Protein AF-A0A399RQX9-F1 (afdb_monomer)

pLDDT: mean 77.3, std 18.26, range [31.33, 98.38]

InterPro domains:
  IPR007657 Glycosyltransferase 61 [PTHR20961] (484-578)
  IPR049625 Glycosyltransferase 61, catalytic domain [PF04577] (401-577)

Secondary structure (DSSP, 8-state):
-HHHHHHHGGG--TT-HHHHHHHHHHHHHHHHHHHHTTTT--EEEEE---GGGT-STT--SSPTTPEEEEEES-HHHHHHHHHHHHHTT--SEEEEEEEE-SSSS-BEEEEETT-SS-EEEE-HHHHHT--TTEEEPPPBEEE-HHHHHHHH--SEEEE--SSSHHHHHHT--TTTTTT-PEEEEE--SS---HHHHHHHHHHHHHTTEEEE-TTSPBP-TTTTTTT---SEEEEEE-TTT-HHHHHHHHHHHHHHHHHHHHHHT-SS-EEE---------EEEE-HHHHHHHH-S-EEEEE-SS--EETTTTEE-SSPPEEEEEEEEEEEEE-SSS-EEEETTTEEETTSS--S--TT-----EEEGGGSSEEE------EEEE--PPTTEEEEE--SSHHHIIIIIGGGGGGHHHHHHHH---SS-EEEEETTS-GGGTHHHHHH-SS--EEEEEPSSSEEEEEEEEEEPP--TTEE-HHHHHHHHHHHT--S----EEEEE--TT-S-SSS--S-BTTHHHHHHHHGGGTEEEE--TT--HHHHHHHHHTEEEEEEESSGGGGGGGGSPTT-EEEEEE-SS--THHHHHHHHTT-EEEEEE-EEE--HHHHHTTB-TTSPBPHHHHHH-EEE--HHHHHHHHH-

Solvent-accessible surface area (backbone atoms only — not comparable to full-atom values): 34919 Å² total; per-residue (Å²): 98,73,76,51,46,66,67,45,58,88,77,64,62,100,83,41,72,68,55,56,54,47,54,53,51,50,55,48,33,52,32,40,36,45,51,73,48,38,93,73,52,53,26,34,36,38,35,46,85,62,54,83,69,47,58,51,87,82,47,62,54,67,50,90,86,35,34,38,41,36,41,23,60,45,71,70,55,40,55,49,51,53,52,32,38,53,70,44,71,54,84,44,68,46,81,43,70,31,31,59,22,64,58,87,60,53,36,24,51,32,32,40,71,93,50,92,78,60,56,41,72,36,47,69,69,55,57,76,64,57,54,96,59,47,50,68,50,71,75,19,52,46,37,41,43,26,59,49,28,61,73,62,58,34,44,32,38,39,42,51,44,48,55,33,52,44,45,16,53,63,42,51,50,69,73,38,46,70,79,63,39,39,35,42,40,37,51,50,78,94,43,66,54,73,65,45,49,47,50,28,50,53,51,42,39,75,70,32,29,41,43,22,40,64,78,54,49,73,64,51,77,73,82,38,55,80,74,48,78,50,48,44,37,33,39,36,43,21,55,91,71,32,51,77,60,20,55,58,50,51,42,45,42,34,50,24,32,53,52,43,53,48,64,75,63,58,88,59,60,64,45,77,44,76,69,47,70,54,61,47,73,31,43,68,36,47,60,66,56,49,20,65,72,69,67,64,38,74,35,73,48,69,43,98,42,51,20,33,29,64,88,80,70,39,72,43,95,58,49,48,72,46,35,32,27,34,40,68,49,34,39,34,36,46,54,97,24,43,35,41,27,37,86,64,34,36,30,30,60,60,34,43,65,86,72,87,60,89,80,70,76,61,61,62,52,72,41,74,91,69,76,52,41,44,44,49,60,52,76,44,39,38,33,34,52,37,80,59,57,81,64,25,31,56,61,44,63,50,69,50,64,33,51,26,62,62,28,38,57,56,42,64,71,42,47,69,45,43,28,70,68,76,46,78,64,71,60,41,35,35,36,26,35,55,73,42,57,75,67,61,50,51,49,48,69,63,69,46,96,58,62,70,46,78,45,67,41,66,51,83,42,33,36,38,43,44,36,30,28,43,55,47,46,45,50,84,57,43,45,43,36,56,54,26,54,48,49,19,61,64,70,68,51,52,70,63,67,58,74,37,30,36,32,50,53,59,87,78,56,93,54,91,81,59,64,68,36,36,58,76,52,44,68,62,51,50,64,68,36,40,88,78,57,39,40,82,38,77,65,84,92,58,51,50,65,58,52,41,59,54,26,38,24,28,35,34,43,36,31,51,64,54,51,74,61,50,50,54,39,40,30,19,60,58,23,36,35,38,37,37,30,37,78,66,65,67,64,64,64,46,52,50,38,40,49,46,44,29,47,58,49,75,46,78,19,47,68,46,84,54,66,80,65,44,57,82,46,37,48,100,85,70,51,60,41,68,69,60,59,57,23,30,19,21,40,72,55,63,67,63,54,57,57,64,72,78,110

Radius of gyration: 29.63 Å; Cα contacts (8 Å, |Δi|>4): 1263; chains: 1; bounding box: 83×55×83 Å

Foldseek 3Di:
DLVVCLVCVVPDDCPDPVNVVVVVLVLLLLLLLQVLCQVPFAEEEEEDLPCVSQADQQDPSHHPNHAYEYEYQAPVSLVVNVVSCVSNVVPHYDYDHEAAALDQAWWKWKDFPPDPADIEIDGPVCVVVDDPRIDIGDTHGYDALLVVLLVGVGQEYEYQDAYHVLRNLVSDDLNSCVSFHKYKYFDPPDRDDLVSVQNSQVSLVVSQWFKAALQLDGDDPPVCVSSPCRSIIMIGGHCVGPVVRRQVSSQSSNLSSQVSVDVVVDDFDWAFDRQDWLWQWAAEDAPVVLQVVQVQWKFKDFQPFFWQFPVVRDTDPGGDMWMKHWHQKWKWQQAPFGWIHHPSYYTHCQGGDDDPDPPCPFPFDFDVVVPGITTGGGSFTEMETPPDPAAAEAQEDDQFLLCLLQKRLLLVVCQVVSCVTPNRDQEHEYEYAPSHDPLSCLSVVQQDPHHYHYDHDYNGHIYMDGNYMYIGIRDLSTQALVSLVSLCVSNVQELDAQPAAEEEAPPVVPDPQAQAQHAPVVVVLQVLCVVVRYDYDYDPPDGPVVLLVNQSRAQEYEYEDGSSLSSVSSYRAAREYEYEAEPLDDCSSVVNNVSNRYHYYYAYFYFDDDCVVQVVQADPVRDGDSVSVRRTYTYGDSVSVVVVVVD

Nearest PDB structures (foldseek):
  6xfi-assembly1_A-2  TM=4.927E-01  e=2.065E-10  Homo sapiens
  7e9l-assembly1_B  TM=5.146E-01  e=1.631E-09  Bos taurus
  7e9k-assembly1_B  TM=4.979E-01  e=9.730E-10  Bos taurus
  7e9k-assembly2_D  TM=5.046E-01  e=2.174E-09  Bos taurus
  6xi2-assembly1_A  TM=5.096E-01  e=7.686E-09  Homo sapiens

Structure (mmCIF, N/CA/C/O backbone):
data_AF-A0A399RQX9-F1
#
_entry.id   AF-A0A399RQX9-F1
#
loop_
_atom_site.group_PDB
_atom_site.id
_atom_site.type_symbol
_atom_site.label_atom_id
_atom_site.label_alt_id
_atom_site.label_comp_id
_atom_site.label_asym_id
_atom_site.label_entity_id
_atom_site.label_seq_id
_atom_site.pdbx_PDB_ins_code
_atom_site.Cartn_x
_atom_site.Cartn_y
_atom_site.Cartn_z
_atom_site.occupancy
_atom_site.B_iso_or_equiv
_atom_site.auth_seq_id
_atom_site.auth_comp_id
_atom_site.auth_asym_id
_atom_site.auth_atom_id
_atom_site.pdbx_PDB_model_num
ATOM 1 N N . MET A 1 1 ? 11.220 -11.549 -1.846 1.00 32.00 1 MET A N 1
ATOM 2 C CA . MET A 1 1 ? 11.704 -11.683 -3.240 1.00 32.00 1 MET A CA 1
ATOM 3 C C . MET A 1 1 ? 12.666 -10.591 -3.677 1.00 32.00 1 MET A C 1
ATOM 5 O O . MET A 1 1 ? 13.807 -10.895 -3.490 1.00 32.00 1 MET A O 1
ATOM 9 N N . LEU A 1 2 ? 12.357 -9.373 -4.157 1.00 33.09 2 LEU A N 1
ATOM 10 C CA . LEU A 1 2 ? 13.422 -8.415 -4.583 1.00 33.09 2 LEU A CA 1
ATOM 11 C C . LEU A 1 2 ? 14.421 -8.052 -3.459 1.00 33.09 2 LEU A C 1
ATOM 13 O O . LEU A 1 2 ? 15.616 -8.206 -3.633 1.00 33.09 2 LEU A O 1
ATOM 17 N N . SER A 1 3 ? 13.959 -7.733 -2.247 1.00 33.28 3 SER A N 1
ATOM 18 C CA . SER A 1 3 ? 14.837 -7.530 -1.071 1.00 33.28 3 SER A CA 1
ATOM 19 C C . SER A 1 3 ? 15.546 -8.801 -0.568 1.00 33.28 3 SER A C 1
ATOM 21 O O . SER A 1 3 ? 16.576 -8.739 0.095 1.00 33.28 3 SER A O 1
ATOM 23 N N . GLU A 1 4 ? 14.983 -9.965 -0.877 1.00 34.16 4 GLU A N 1
ATOM 24 C CA . GLU A 1 4 ? 15.513 -11.295 -0.548 1.00 34.16 4 GLU A CA 1
ATOM 25 C C . GLU A 1 4 ? 16.529 -11.745 -1.618 1.00 34.16 4 GLU A C 1
ATOM 27 O O . GLU A 1 4 ? 17.542 -12.345 -1.309 1.00 34.16 4 GLU A O 1
ATOM 32 N N . PHE A 1 5 ? 16.305 -11.333 -2.863 1.00 41.03 5 PHE A N 1
ATOM 33 C CA . PHE A 1 5 ? 17.097 -11.468 -4.079 1.00 41.03 5 PHE A CA 1
ATOM 34 C C . PHE A 1 5 ? 18.345 -10.590 -3.991 1.00 41.03 5 PHE A C 1
ATOM 36 O O . PHE A 1 5 ? 19.443 -11.099 -4.181 1.00 41.03 5 PHE A O 1
ATOM 43 N N . TYR A 1 6 ? 18.206 -9.334 -3.551 1.00 40.34 6 TYR A N 1
ATOM 44 C CA . TYR A 1 6 ? 19.330 -8.448 -3.227 1.00 40.34 6 TYR A CA 1
ATOM 45 C C . TYR A 1 6 ? 20.158 -8.948 -2.030 1.00 40.34 6 TYR A C 1
ATOM 47 O O . TYR A 1 6 ? 21.357 -8.701 -1.974 1.00 40.34 6 TYR A O 1
ATOM 55 N N . ARG A 1 7 ? 19.560 -9.704 -1.093 1.00 38.00 7 ARG A N 1
ATOM 56 C CA . ARG A 1 7 ? 20.301 -10.358 0.005 1.00 38.00 7 ARG A CA 1
ATOM 57 C C . ARG A 1 7 ? 21.036 -11.629 -0.411 1.00 38.00 7 ARG A C 1
ATOM 59 O O . ARG A 1 7 ? 22.065 -11.934 0.181 1.00 38.00 7 ARG A O 1
ATOM 66 N N . LEU A 1 8 ? 20.486 -12.393 -1.354 1.00 33.25 8 LEU A N 1
ATOM 67 C CA . LEU A 1 8 ? 20.996 -13.716 -1.726 1.00 33.25 8 LEU A CA 1
ATOM 68 C C . LEU A 1 8 ? 21.969 -13.675 -2.919 1.00 33.25 8 LEU A C 1
ATOM 70 O O . LEU A 1 8 ? 22.808 -14.560 -3.033 1.00 33.25 8 LEU A O 1
ATOM 74 N N . ALA A 1 9 ? 21.913 -12.644 -3.770 1.00 36.97 9 ALA A N 1
ATOM 75 C CA . ALA A 1 9 ? 22.775 -12.474 -4.948 1.00 36.97 9 ALA A CA 1
ATOM 76 C C . ALA A 1 9 ? 24.301 -12.612 -4.702 1.00 36.97 9 ALA A C 1
ATOM 78 O O . ALA A 1 9 ? 24.961 -13.213 -5.549 1.00 36.97 9 ALA A O 1
ATOM 79 N N . PRO A 1 10 ? 24.886 -12.171 -3.565 1.00 39.12 10 PRO A N 1
ATOM 80 C CA . PRO A 1 10 ? 26.311 -12.391 -3.285 1.00 39.12 10 PRO A CA 1
ATOM 81 C C . PRO A 1 10 ? 26.690 -13.861 -3.040 1.00 39.12 10 PRO A C 1
ATOM 83 O O . PRO A 1 10 ? 27.871 -14.199 -3.063 1.00 39.12 10 PRO A O 1
ATOM 86 N N . ALA A 1 11 ? 25.712 -14.728 -2.756 1.00 37.34 11 ALA A N 1
ATOM 87 C CA . ALA A 1 11 ? 25.932 -16.111 -2.336 1.00 37.34 11 ALA A CA 1
ATOM 88 C C . ALA A 1 11 ? 25.857 -17.137 -3.482 1.00 37.34 11 ALA A C 1
ATOM 90 O O . ALA A 1 11 ? 26.097 -18.322 -3.244 1.00 37.34 11 ALA A O 1
ATOM 91 N N . PHE A 1 12 ? 25.529 -16.721 -4.710 1.00 39.50 12 PHE A N 1
ATOM 92 C CA . PHE A 1 12 ? 25.257 -17.650 -5.808 1.00 39.50 12 PHE A CA 1
ATOM 93 C C . PHE A 1 12 ? 26.412 -17.754 -6.808 1.00 39.50 12 PHE A C 1
ATOM 95 O O . PHE A 1 12 ? 26.839 -16.763 -7.393 1.00 39.50 12 PHE A O 1
ATOM 102 N N . ASN A 1 13 ? 26.856 -18.986 -7.063 1.00 40.06 13 ASN A N 1
ATOM 103 C CA . ASN A 1 13 ? 27.864 -19.315 -8.073 1.00 40.06 13 ASN A CA 1
ATOM 104 C C . ASN A 1 13 ? 27.209 -19.426 -9.476 1.00 40.06 13 ASN A C 1
ATOM 106 O O . ASN A 1 13 ? 26.068 -19.890 -9.551 1.00 40.06 13 ASN A O 1
ATOM 110 N N . PRO A 1 14 ? 27.909 -19.138 -10.594 1.00 40.94 14 PRO A N 1
ATOM 111 C CA . PRO A 1 14 ? 27.369 -19.165 -11.972 1.00 40.94 14 PRO A CA 1
ATOM 112 C C . PRO A 1 14 ? 26.790 -20.509 -12.473 1.00 40.94 14 PRO A C 1
ATOM 114 O O . PRO A 1 14 ? 26.344 -20.614 -13.615 1.00 40.94 14 PRO A O 1
ATOM 117 N N . GLY A 1 15 ? 26.808 -21.561 -11.648 1.00 40.88 15 GLY A N 1
ATOM 118 C CA . GLY A 1 15 ? 26.253 -22.882 -11.956 1.00 40.88 15 GLY A CA 1
ATOM 119 C C . GLY A 1 15 ? 24.797 -23.102 -11.525 1.00 40.88 15 GLY A C 1
ATOM 120 O O . GLY A 1 15 ? 24.232 -24.135 -11.884 1.00 40.88 15 GLY A O 1
ATOM 121 N N . ASP A 1 16 ? 24.197 -22.174 -10.773 1.00 53.66 16 ASP A N 1
ATOM 122 C CA . ASP A 1 16 ? 22.888 -22.369 -10.137 1.00 53.66 16 ASP A CA 1
ATOM 123 C C . ASP A 1 16 ? 21.703 -22.228 -11.116 1.00 53.66 16 ASP A C 1
ATOM 125 O O . ASP A 1 16 ? 21.663 -21.329 -11.960 1.00 53.66 16 ASP A O 1
ATOM 129 N N . ASP A 1 17 ? 20.682 -23.081 -10.994 1.00 47.31 17 ASP A N 1
ATOM 130 C CA . ASP A 1 17 ? 19.481 -23.033 -11.853 1.00 47.31 17 ASP A CA 1
ATOM 131 C C . ASP A 1 17 ? 18.689 -21.721 -11.680 1.00 47.31 17 ASP A C 1
ATOM 133 O O . ASP A 1 17 ? 17.991 -21.276 -12.596 1.00 47.31 17 ASP A O 1
ATOM 137 N N . VAL A 1 18 ? 18.824 -21.070 -10.520 1.00 44.69 18 VAL A N 1
ATOM 138 C CA . VAL A 1 18 ? 18.264 -19.740 -10.239 1.00 44.69 18 VAL A CA 1
ATOM 139 C C . VAL A 1 18 ? 18.917 -18.672 -11.121 1.00 44.69 18 VAL A C 1
ATOM 141 O O . VAL A 1 18 ? 18.205 -17.834 -11.672 1.00 44.69 18 VAL A O 1
ATOM 144 N N . TRP A 1 19 ? 20.237 -18.747 -11.332 1.00 50.41 19 TRP A N 1
ATOM 145 C CA . TRP A 1 19 ? 20.971 -17.840 -12.219 1.00 50.41 19 TRP A CA 1
ATOM 146 C C . TRP A 1 19 ? 20.522 -17.974 -13.673 1.00 50.41 19 TRP A C 1
ATOM 148 O O . TRP A 1 19 ? 20.281 -16.964 -14.327 1.00 50.41 19 TRP A O 1
ATOM 158 N N . ARG A 1 20 ? 20.333 -19.203 -14.176 1.00 52.09 20 ARG A N 1
ATOM 159 C CA . ARG A 1 20 ? 19.856 -19.410 -15.558 1.00 52.09 20 ARG A CA 1
ATOM 160 C C . ARG A 1 20 ? 18.443 -18.873 -15.775 1.00 52.09 20 ARG A C 1
ATOM 162 O O . ARG A 1 20 ? 18.171 -18.272 -16.808 1.00 52.09 20 ARG A O 1
ATOM 169 N N . ARG A 1 21 ? 17.541 -19.064 -14.805 1.00 51.34 21 ARG A N 1
ATOM 170 C CA . ARG A 1 21 ? 16.178 -18.503 -14.870 1.00 51.34 21 ARG A CA 1
ATOM 171 C C . ARG A 1 21 ? 16.193 -16.979 -14.817 1.00 51.34 21 ARG A C 1
ATOM 173 O O . ARG A 1 21 ? 15.395 -16.346 -15.503 1.00 51.34 21 ARG A O 1
ATOM 180 N N . LEU A 1 22 ? 17.090 -16.405 -14.021 1.00 51.62 22 LEU A N 1
ATOM 181 C CA . LEU A 1 22 ? 17.263 -14.964 -13.905 1.00 51.62 22 LEU A CA 1
ATOM 182 C C . LEU A 1 22 ? 17.760 -14.354 -15.222 1.00 51.62 22 LEU A C 1
ATOM 184 O O . LEU A 1 22 ? 17.094 -13.475 -15.761 1.00 51.62 22 LEU A O 1
ATOM 188 N N . ASP A 1 23 ? 18.860 -14.879 -15.763 1.00 53.78 23 ASP A N 1
ATOM 189 C CA . ASP A 1 23 ? 19.445 -14.467 -17.046 1.00 53.78 23 ASP A CA 1
ATOM 190 C C . ASP A 1 23 ? 18.408 -14.552 -18.183 1.00 53.78 23 ASP A C 1
ATOM 192 O O . ASP A 1 23 ? 18.163 -13.580 -18.897 1.00 53.78 23 ASP A O 1
ATOM 196 N N . ALA A 1 24 ? 17.675 -15.669 -18.274 1.00 56.94 24 ALA A N 1
ATOM 197 C CA . ALA A 1 24 ? 16.605 -15.841 -19.259 1.00 56.94 24 ALA A CA 1
ATOM 198 C C . ALA A 1 24 ? 15.484 -14.794 -19.124 1.00 56.94 24 ALA A C 1
ATOM 200 O O . ALA A 1 24 ? 15.009 -14.257 -20.127 1.00 56.94 24 ALA A O 1
ATOM 201 N N . SER A 1 25 ? 15.076 -14.479 -17.893 1.00 53.72 25 SER A N 1
ATOM 202 C CA . SER A 1 25 ? 13.999 -13.519 -17.647 1.00 53.72 25 SER A CA 1
ATOM 203 C C . SER A 1 25 ? 14.454 -12.082 -17.948 1.00 53.72 25 SER A C 1
ATOM 205 O O . SER A 1 25 ? 13.680 -11.285 -18.470 1.00 53.72 25 SER A O 1
ATOM 207 N N . ILE A 1 26 ? 15.710 -11.732 -17.662 1.00 56.28 26 ILE A N 1
ATOM 208 C CA . ILE A 1 26 ? 16.264 -10.405 -17.971 1.00 56.28 26 ILE A CA 1
ATOM 209 C C . ILE A 1 26 ? 16.411 -10.209 -19.478 1.00 56.28 26 ILE A C 1
ATOM 211 O O . ILE A 1 26 ? 16.049 -9.158 -20.005 1.00 56.28 26 ILE A O 1
ATOM 215 N N . ASN A 1 27 ? 16.883 -11.233 -20.188 1.00 61.75 27 ASN A N 1
ATOM 216 C CA . ASN A 1 27 ? 16.935 -11.206 -21.646 1.00 61.75 27 ASN A CA 1
ATOM 217 C C . ASN A 1 27 ? 15.531 -11.061 -22.252 1.00 61.75 27 ASN A C 1
ATOM 219 O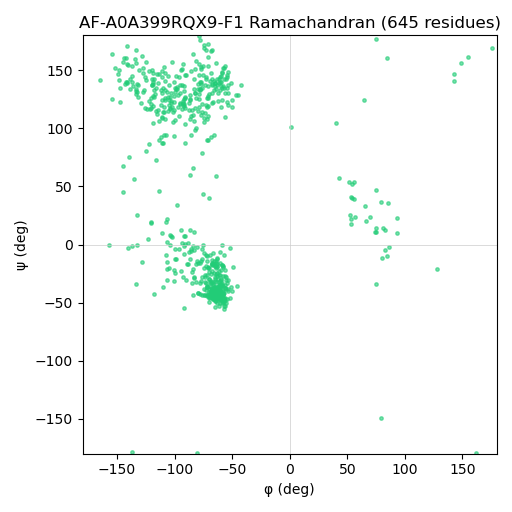 O . ASN A 1 27 ? 15.362 -10.344 -23.236 1.00 61.75 27 ASN A O 1
ATOM 223 N N . GLN A 1 28 ? 14.507 -11.652 -21.627 1.00 61.19 28 GLN A N 1
ATOM 224 C CA . GLN A 1 28 ? 13.113 -11.422 -22.006 1.00 61.19 28 GLN A CA 1
ATOM 225 C C . GLN A 1 28 ? 12.666 -9.972 -21.762 1.00 61.19 28 GLN A C 1
ATOM 227 O O . GLN A 1 28 ? 12.105 -9.361 -22.667 1.00 61.19 28 GLN A O 1
ATOM 232 N N . TRP A 1 29 ? 12.975 -9.384 -20.602 1.00 61.72 29 TRP A N 1
ATOM 233 C CA . TRP A 1 29 ? 12.668 -7.975 -20.320 1.00 61.72 29 TRP A CA 1
ATOM 234 C C . TRP A 1 29 ? 13.319 -7.024 -21.333 1.00 61.72 29 TRP A C 1
ATOM 236 O O . TRP A 1 29 ? 12.653 -6.138 -21.860 1.00 61.72 29 TRP A O 1
ATOM 246 N N . ARG A 1 30 ? 14.596 -7.244 -21.675 1.00 65.75 30 ARG A N 1
ATOM 247 C CA . ARG A 1 30 ? 15.317 -6.466 -22.700 1.00 65.75 30 ARG A CA 1
ATOM 248 C C . ARG A 1 30 ? 14.611 -6.528 -24.051 1.00 65.75 30 ARG A C 1
ATOM 250 O O . ARG A 1 30 ? 14.377 -5.488 -24.662 1.00 65.75 30 ARG A O 1
ATOM 257 N N . ARG A 1 31 ? 14.234 -7.735 -24.488 1.00 66.12 31 ARG A N 1
ATOM 258 C CA . ARG A 1 31 ? 13.450 -7.934 -25.716 1.00 66.12 31 ARG A CA 1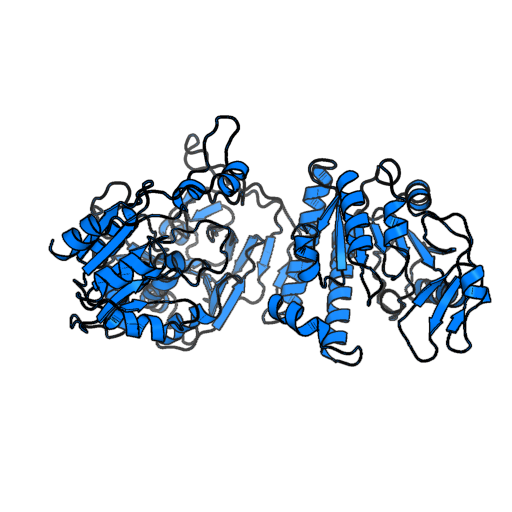
ATOM 259 C C . ARG A 1 31 ? 12.131 -7.182 -25.662 1.00 66.12 31 ARG A C 1
ATOM 261 O O . ARG A 1 31 ? 11.766 -6.550 -26.642 1.00 66.12 31 ARG A O 1
ATOM 268 N N . ASP A 1 32 ? 11.440 -7.214 -24.530 1.00 61.81 32 ASP A N 1
ATOM 269 C CA . ASP A 1 32 ? 10.155 -6.540 -24.379 1.00 61.81 32 ASP A CA 1
ATOM 270 C C . ASP A 1 32 ? 10.279 -5.013 -24.402 1.00 61.81 32 ASP A C 1
ATOM 272 O O . ASP A 1 32 ? 9.444 -4.362 -25.028 1.00 61.81 32 ASP A O 1
ATOM 276 N N . VAL A 1 33 ? 11.331 -4.441 -23.802 1.00 63.53 33 VAL A N 1
ATOM 277 C CA . VAL A 1 33 ? 11.647 -3.005 -23.915 1.00 63.53 33 VAL A CA 1
ATOM 278 C C . VAL A 1 33 ? 11.915 -2.636 -25.377 1.00 63.53 33 VAL A C 1
ATOM 280 O O . VAL A 1 33 ? 11.264 -1.742 -25.915 1.00 63.53 33 VAL A O 1
ATOM 283 N N . LEU A 1 34 ? 12.824 -3.353 -26.046 1.00 68.56 34 LEU A N 1
ATOM 284 C CA . LEU A 1 34 ? 13.203 -3.087 -27.440 1.00 68.56 34 LEU A CA 1
ATOM 285 C C . LEU A 1 34 ? 12.030 -3.284 -28.414 1.00 68.56 34 LEU A C 1
ATOM 287 O O . LEU A 1 34 ? 11.841 -2.486 -29.329 1.00 68.56 34 LEU A O 1
ATOM 291 N N . ALA A 1 35 ? 11.198 -4.304 -28.195 1.00 63.75 35 ALA A N 1
ATOM 292 C CA . ALA A 1 35 ? 10.003 -4.562 -28.991 1.00 63.75 35 ALA A CA 1
ATOM 293 C C . ALA A 1 35 ? 8.906 -3.516 -28.749 1.00 63.75 35 ALA A C 1
ATOM 295 O O . ALA A 1 35 ? 8.229 -3.108 -29.693 1.00 63.75 35 ALA A O 1
ATOM 296 N N . ALA A 1 36 ? 8.729 -3.049 -27.509 1.00 58.44 36 ALA A N 1
ATOM 297 C CA . ALA A 1 36 ? 7.771 -1.993 -27.194 1.00 58.44 36 ALA A CA 1
ATOM 298 C C . ALA A 1 36 ? 8.176 -0.649 -27.830 1.00 58.44 36 ALA A C 1
ATOM 300 O O . ALA A 1 36 ? 7.310 0.085 -28.308 1.00 58.44 36 ALA A O 1
ATOM 301 N N . LEU A 1 37 ? 9.480 -0.377 -27.935 1.00 62.66 37 LEU A N 1
ATOM 302 C CA . LEU A 1 37 ? 10.047 0.749 -28.692 1.00 62.66 37 LEU A CA 1
ATOM 303 C C . LEU A 1 37 ? 9.952 0.565 -30.228 1.00 62.66 37 LEU A C 1
ATOM 305 O O . LEU A 1 37 ? 10.193 1.508 -30.986 1.00 62.66 37 LEU A O 1
ATOM 309 N N . GLY A 1 38 ? 9.578 -0.637 -30.687 1.00 56.97 38 GLY A N 1
ATOM 310 C CA . GLY A 1 38 ? 9.793 -1.207 -32.023 1.00 56.97 38 GLY A CA 1
ATOM 311 C C . GLY A 1 38 ? 9.514 -0.355 -33.272 1.00 56.97 38 GLY A C 1
ATOM 312 O O . GLY A 1 38 ? 10.266 -0.496 -34.228 1.00 56.97 38 GLY A O 1
ATOM 313 N N . PRO A 1 39 ? 8.508 0.539 -33.349 1.00 53.66 39 PRO A N 1
ATOM 314 C CA . PRO A 1 39 ? 8.306 1.357 -34.553 1.00 53.66 39 PRO A CA 1
ATOM 315 C C . PRO A 1 39 ? 9.244 2.574 -34.659 1.00 53.66 39 PRO A C 1
ATOM 317 O O . PRO A 1 39 ? 9.306 3.199 -35.719 1.00 53.66 39 PRO A O 1
ATOM 320 N N . GLY A 1 40 ? 9.894 2.964 -33.556 1.00 64.25 40 GLY A N 1
ATOM 321 C CA . GLY A 1 40 ? 10.710 4.179 -33.458 1.00 64.25 40 GLY A CA 1
ATOM 322 C C . GLY A 1 40 ? 12.213 3.946 -33.602 1.00 64.25 40 GLY A C 1
ATOM 323 O O . GLY A 1 40 ? 12.914 4.859 -34.028 1.00 64.25 40 GLY A O 1
ATOM 324 N N . ILE A 1 41 ? 12.694 2.736 -33.298 1.00 75.00 41 ILE A N 1
ATOM 325 C CA . ILE A 1 41 ? 14.115 2.389 -33.394 1.00 75.00 41 ILE A CA 1
ATOM 326 C C . ILE A 1 41 ? 14.478 2.179 -34.863 1.00 75.00 41 ILE A C 1
ATOM 328 O O . ILE A 1 41 ? 13.926 1.314 -35.539 1.00 75.00 41 ILE A O 1
ATOM 332 N N . ARG A 1 42 ? 15.431 2.962 -35.355 1.00 83.94 42 ARG A N 1
ATOM 333 C CA . ARG A 1 42 ? 16.021 2.835 -36.691 1.00 83.94 42 ARG A CA 1
ATOM 334 C C . ARG A 1 42 ? 17.451 2.338 -36.612 1.00 83.94 42 ARG A C 1
ATOM 336 O O . ARG A 1 42 ? 17.845 1.536 -37.454 1.00 83.94 42 ARG A O 1
ATOM 343 N N . THR A 1 43 ? 18.188 2.771 -35.595 1.00 87.94 43 THR A N 1
ATOM 344 C CA . THR A 1 43 ? 19.593 2.419 -35.404 1.00 87.94 43 THR A CA 1
ATOM 345 C C . THR A 1 43 ? 19.842 2.006 -33.961 1.00 87.94 43 THR A C 1
ATOM 347 O O . THR A 1 43 ? 19.460 2.707 -33.027 1.00 87.94 43 THR A O 1
ATOM 350 N N . ALA A 1 44 ? 20.524 0.884 -33.770 1.00 87.38 44 ALA A N 1
ATOM 351 C CA . ALA A 1 44 ? 20.972 0.405 -32.475 1.00 87.38 44 ALA A CA 1
ATOM 352 C C . ALA A 1 44 ? 22.496 0.286 -32.455 1.00 87.38 44 ALA A C 1
ATOM 354 O O . ALA A 1 44 ? 23.096 -0.223 -33.403 1.00 87.38 44 ALA A O 1
ATOM 355 N N . LEU A 1 45 ? 23.116 0.723 -31.362 1.00 89.44 45 LEU A N 1
ATOM 356 C CA . LEU A 1 45 ? 24.521 0.469 -31.068 1.00 89.44 45 LEU A CA 1
ATOM 357 C C . LEU A 1 45 ? 24.609 -0.575 -29.960 1.00 89.44 45 LEU A C 1
ATOM 359 O O . LEU A 1 45 ? 23.946 -0.453 -28.933 1.00 89.44 45 LEU A O 1
ATOM 363 N N . HIS A 1 46 ? 25.434 -1.593 -30.157 1.00 85.88 46 HIS A N 1
ATOM 364 C CA . HIS A 1 46 ? 25.630 -2.663 -29.191 1.00 85.88 46 HIS A CA 1
ATOM 365 C C . HIS A 1 46 ? 27.117 -2.916 -28.960 1.00 85.88 46 HIS A C 1
ATOM 367 O O . HIS A 1 46 ? 27.883 -2.988 -29.917 1.00 85.88 46 HIS A O 1
ATOM 373 N N . GLN A 1 47 ? 27.517 -3.109 -27.706 1.00 82.12 47 GLN A N 1
ATOM 374 C CA . GLN A 1 47 ? 28.876 -3.494 -27.337 1.00 82.12 47 GLN A CA 1
ATOM 375 C C . GLN A 1 47 ? 28.853 -4.660 -26.345 1.00 82.12 47 GLN A C 1
ATOM 377 O O . GLN A 1 47 ? 28.207 -4.568 -25.303 1.00 82.12 47 GLN A O 1
ATOM 382 N N . GLY A 1 48 ? 29.577 -5.738 -26.663 1.00 71.00 48 GLY A N 1
ATOM 383 C CA . GLY A 1 48 ? 29.892 -6.820 -25.726 1.00 71.00 48 GLY A CA 1
ATOM 384 C C . GLY A 1 48 ? 29.896 -8.226 -26.334 1.00 71.00 48 GLY A C 1
ATOM 385 O O . GLY A 1 48 ? 29.071 -8.549 -27.187 1.00 71.00 48 GLY A O 1
ATOM 386 N N . ALA A 1 49 ? 30.771 -9.091 -25.813 1.00 52.19 49 ALA A N 1
ATOM 387 C CA . ALA A 1 49 ? 31.022 -10.438 -26.333 1.00 52.19 49 ALA A CA 1
ATOM 388 C C . ALA A 1 49 ? 30.100 -11.542 -25.805 1.00 52.19 49 ALA A C 1
ATOM 390 O O . ALA A 1 49 ? 30.381 -12.740 -25.950 1.00 52.19 49 ALA A O 1
ATOM 391 N N . SER A 1 50 ? 29.012 -11.162 -25.143 1.00 49.94 50 SER A N 1
ATOM 392 C CA . SER A 1 50 ? 27.954 -12.089 -24.777 1.00 49.94 50 SER A CA 1
ATOM 393 C C . SER A 1 50 ? 27.253 -12.553 -26.055 1.00 49.94 50 SER A C 1
ATOM 395 O O . SER A 1 50 ? 26.279 -11.976 -26.525 1.00 49.94 50 SER A O 1
ATOM 397 N N . THR A 1 51 ? 27.719 -13.671 -26.602 1.00 42.69 51 THR A N 1
ATOM 398 C CA . THR A 1 51 ? 26.957 -14.457 -27.574 1.00 42.69 51 THR A CA 1
ATOM 399 C C . THR A 1 51 ? 25.606 -14.906 -26.990 1.00 42.69 51 THR A C 1
ATOM 401 O O . THR A 1 51 ? 24.663 -15.169 -27.720 1.00 42.69 51 THR A O 1
ATOM 404 N N . ARG A 1 52 ? 25.412 -14.910 -25.667 1.00 46.44 52 ARG A N 1
ATOM 405 C CA . ARG A 1 52 ? 24.124 -15.297 -25.065 1.00 46.44 52 ARG A CA 1
ATOM 406 C C . ARG A 1 52 ? 22.953 -14.380 -25.427 1.00 46.44 52 ARG A C 1
ATOM 408 O O . ARG A 1 52 ? 21.824 -14.853 -25.445 1.00 46.44 52 ARG A O 1
ATOM 415 N N . THR A 1 53 ? 23.203 -13.111 -25.742 1.00 47.97 53 THR A N 1
ATOM 416 C CA . THR A 1 53 ? 22.147 -12.150 -26.099 1.00 47.97 53 THR A CA 1
ATOM 417 C C . THR A 1 53 ? 21.781 -12.158 -27.585 1.00 47.97 53 THR A C 1
ATOM 419 O O . THR A 1 53 ? 20.739 -11.615 -27.931 1.00 47.97 53 THR A O 1
ATOM 422 N N . HIS A 1 54 ? 22.572 -12.807 -28.453 1.00 48.97 54 HIS A N 1
ATOM 423 C CA . HIS A 1 54 ? 22.392 -12.749 -29.917 1.00 48.97 54 HIS A CA 1
ATOM 424 C C . HIS A 1 54 ? 22.440 -14.114 -30.632 1.00 48.97 54 HIS A C 1
ATOM 426 O O . HIS A 1 54 ? 22.358 -14.153 -31.856 1.00 48.97 54 HIS A O 1
ATOM 432 N N . VAL A 1 55 ? 22.639 -15.230 -29.914 1.00 46.44 55 VAL A N 1
ATOM 433 C CA . VAL A 1 55 ? 23.152 -16.484 -30.519 1.00 46.44 55 VAL A CA 1
ATOM 434 C C . VAL A 1 55 ? 22.365 -17.744 -30.132 1.00 46.44 55 VAL A C 1
ATOM 436 O O . VAL A 1 55 ? 22.871 -18.860 -30.209 1.00 46.44 55 VAL A O 1
ATOM 439 N N . GLU A 1 56 ? 21.090 -17.614 -29.771 1.00 46.78 56 GLU A N 1
ATOM 440 C CA . GLU A 1 56 ? 20.172 -18.746 -29.941 1.00 46.78 56 GLU A CA 1
ATOM 441 C C . GLU A 1 56 ? 19.481 -18.610 -31.305 1.00 46.78 56 GLU A C 1
ATOM 443 O O . GLU A 1 56 ? 18.843 -17.583 -31.548 1.00 46.78 56 GLU A O 1
ATOM 448 N N . PRO A 1 57 ? 19.605 -19.600 -32.214 1.00 43.00 57 PRO A N 1
ATOM 449 C CA . PRO A 1 57 ? 18.906 -19.575 -33.494 1.00 43.00 57 PRO A CA 1
ATOM 450 C C . PRO A 1 57 ? 17.407 -19.287 -33.305 1.00 43.00 57 PRO A C 1
ATOM 452 O O . PRO A 1 57 ? 16.724 -19.991 -32.557 1.00 43.00 57 PRO A O 1
ATOM 455 N N . GLY A 1 58 ? 16.904 -18.242 -33.967 1.00 50.53 58 GLY A N 1
ATOM 456 C CA . GLY A 1 58 ? 15.500 -17.820 -33.925 1.00 50.53 58 GLY A CA 1
ATOM 457 C C . GLY A 1 58 ? 15.150 -16.747 -32.882 1.00 50.53 58 GLY A C 1
ATOM 458 O O . GLY A 1 58 ? 13.964 -16.500 -32.676 1.00 50.53 58 GLY A O 1
ATOM 459 N N . HIS A 1 59 ? 16.133 -16.116 -32.225 1.00 53.34 59 HIS A N 1
ATOM 460 C CA . HIS A 1 59 ? 15.907 -15.148 -31.139 1.00 53.34 59 HIS A CA 1
ATOM 461 C C . HIS A 1 59 ? 16.771 -13.873 -31.265 1.00 53.34 59 HIS A C 1
ATOM 463 O O . HIS A 1 59 ? 17.492 -13.512 -30.334 1.00 53.34 59 HIS A O 1
ATOM 469 N N . SER A 1 60 ? 16.684 -13.150 -32.390 1.00 60.72 60 SER A N 1
ATOM 470 C CA . SER A 1 60 ? 17.196 -11.768 -32.458 1.00 60.72 60 SER A CA 1
ATOM 471 C C . SER A 1 60 ? 16.463 -10.881 -31.440 1.00 60.72 60 SER A C 1
ATOM 473 O O . SER A 1 60 ? 15.235 -10.911 -31.352 1.00 60.72 60 SER A O 1
ATOM 475 N N . ILE A 1 61 ? 17.204 -10.074 -30.672 1.00 62.06 61 ILE A N 1
ATOM 476 C CA . ILE A 1 61 ? 16.612 -9.069 -29.770 1.00 62.06 61 ILE A CA 1
ATOM 477 C C . ILE A 1 61 ? 16.195 -7.788 -30.504 1.00 62.06 61 ILE A C 1
ATOM 479 O O . ILE A 1 61 ? 15.478 -6.963 -29.937 1.00 62.06 61 ILE A O 1
ATOM 483 N N . TRP A 1 62 ? 16.659 -7.608 -31.743 1.00 71.56 62 TRP A N 1
ATOM 484 C CA . TRP A 1 62 ? 16.407 -6.413 -32.537 1.00 71.56 62 TRP A CA 1
ATOM 485 C C . TRP A 1 62 ? 15.150 -6.590 -33.389 1.00 71.56 62 TRP A C 1
ATOM 487 O O . TRP A 1 62 ? 15.040 -7.610 -34.075 1.00 71.56 62 TRP A O 1
ATOM 497 N N . PRO A 1 63 ? 14.228 -5.610 -33.386 1.00 66.19 63 PRO A N 1
ATOM 498 C CA . PRO A 1 63 ? 13.104 -5.587 -34.314 1.00 66.19 63 PRO A CA 1
ATOM 499 C C . PRO A 1 63 ? 13.552 -5.634 -35.783 1.00 66.19 63 PRO A C 1
ATOM 501 O O . PRO A 1 63 ? 14.633 -5.153 -36.136 1.00 66.19 63 PRO A O 1
ATOM 504 N N . ASP A 1 64 ? 12.684 -6.151 -36.653 1.00 71.75 64 ASP A N 1
ATOM 505 C CA . ASP A 1 64 ? 12.931 -6.186 -38.096 1.00 71.75 64 ASP A CA 1
ATOM 506 C C . ASP A 1 64 ? 13.191 -4.780 -38.659 1.00 71.75 64 ASP A C 1
ATOM 508 O O . ASP A 1 64 ? 12.460 -3.827 -38.385 1.00 71.75 64 ASP A O 1
ATOM 512 N N . GLY A 1 65 ? 14.219 -4.656 -39.503 1.00 75.31 65 GLY A N 1
ATOM 513 C CA . GLY A 1 65 ? 14.548 -3.411 -40.205 1.00 75.31 65 GLY A CA 1
ATOM 514 C C . GLY A 1 65 ? 15.446 -2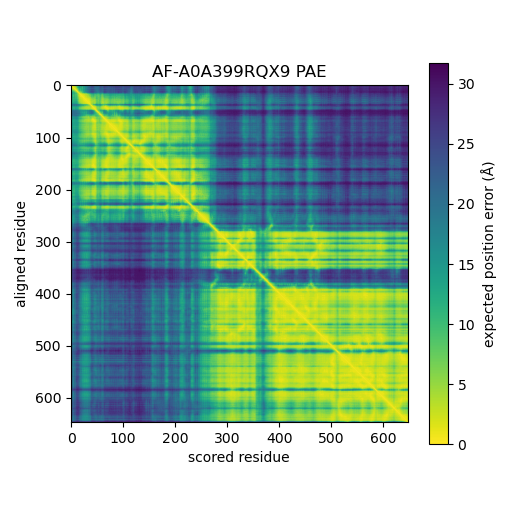.429 -39.442 1.00 75.31 65 GLY A C 1
ATOM 515 O O . GLY A 1 65 ? 15.831 -1.413 -40.023 1.00 75.31 65 GLY A O 1
ATOM 516 N N . VAL A 1 66 ? 15.830 -2.729 -38.197 1.00 80.50 66 VAL A N 1
ATOM 517 C CA . VAL A 1 66 ? 16.799 -1.929 -37.428 1.00 80.50 66 VAL A CA 1
ATOM 518 C C . VAL A 1 66 ? 18.213 -2.087 -37.997 1.00 80.50 66 VAL A C 1
ATOM 520 O O . VAL A 1 66 ? 18.650 -3.195 -38.306 1.00 80.50 66 VAL A O 1
ATOM 523 N N . GLN A 1 67 ? 18.948 -0.978 -38.116 1.00 88.38 67 GLN A N 1
ATOM 524 C CA . GLN A 1 67 ? 20.385 -0.992 -38.373 1.00 88.38 67 GLN A CA 1
ATOM 525 C C . GLN A 1 67 ? 21.147 -1.296 -37.081 1.00 88.38 67 GLN A C 1
ATOM 527 O O . GLN A 1 67 ? 21.093 -0.509 -36.139 1.00 88.38 67 GLN A O 1
ATOM 532 N N . VAL A 1 68 ? 21.899 -2.393 -37.040 1.00 86.94 68 VAL A N 1
ATOM 533 C CA . VAL A 1 68 ? 22.672 -2.791 -35.852 1.00 86.94 68 VAL A CA 1
ATOM 534 C C . VAL A 1 68 ? 24.154 -2.483 -36.055 1.00 86.94 68 VAL A C 1
ATOM 536 O O . VAL A 1 68 ? 24.801 -3.063 -36.923 1.00 86.94 68 VAL A O 1
ATOM 539 N N . ILE A 1 69 ? 24.712 -1.591 -35.240 1.00 90.62 69 ILE A N 1
ATOM 540 C CA . ILE A 1 69 ? 26.149 -1.318 -35.168 1.00 90.62 69 ILE A CA 1
ATOM 541 C C . ILE A 1 69 ? 26.705 -2.040 -33.946 1.00 90.62 69 ILE A C 1
ATOM 543 O O . ILE A 1 69 ? 26.473 -1.631 -32.810 1.00 90.62 69 ILE A O 1
ATOM 547 N N . HIS A 1 70 ? 27.422 -3.132 -34.176 1.00 87.88 70 HIS A N 1
ATOM 548 C CA . HIS A 1 70 ? 28.038 -3.919 -33.123 1.00 87.88 70 HIS A CA 1
ATOM 549 C C . HIS A 1 70 ? 29.527 -3.584 -33.016 1.00 87.88 70 HIS A C 1
ATOM 551 O O . HIS A 1 70 ? 30.273 -3.733 -33.983 1.00 87.88 70 HIS A O 1
ATOM 557 N N . ILE A 1 71 ? 29.960 -3.159 -31.833 1.00 87.38 71 ILE A N 1
ATOM 558 C CA . ILE A 1 71 ? 31.368 -2.962 -31.499 1.00 87.38 71 ILE A CA 1
ATOM 559 C C . ILE A 1 71 ? 31.833 -4.167 -30.693 1.00 87.38 71 ILE A C 1
ATOM 561 O O . ILE A 1 71 ? 31.359 -4.403 -29.581 1.00 87.38 71 ILE A O 1
ATOM 565 N N . GLU A 1 72 ? 32.766 -4.915 -31.265 1.00 82.50 72 GLU A N 1
ATOM 566 C CA . GLU A 1 72 ? 33.413 -6.041 -30.609 1.00 82.50 72 GLU A CA 1
ATOM 567 C C . GLU A 1 72 ? 34.910 -5.779 -30.508 1.00 82.50 72 GLU A C 1
ATOM 569 O O . GLU A 1 72 ? 35.525 -5.138 -31.346 1.00 82.50 72 GLU A O 1
ATOM 574 N N . SER A 1 73 ? 35.506 -6.282 -29.454 1.00 75.50 73 SER A N 1
ATOM 575 C CA . SER A 1 73 ? 36.904 -6.112 -29.115 1.00 75.50 73 SER A CA 1
ATOM 576 C C . SER A 1 73 ? 37.796 -7.286 -29.466 1.00 75.50 73 SER A C 1
ATOM 578 O O . SER A 1 73 ? 39.008 -7.126 -29.587 1.00 75.50 73 SER A O 1
ATOM 580 N N . ASP A 1 74 ? 37.207 -8.467 -29.602 1.00 76.25 74 ASP A N 1
ATOM 581 C CA . ASP A 1 74 ? 37.908 -9.693 -29.931 1.00 76.25 74 ASP A CA 1
ATOM 582 C C . ASP A 1 74 ? 37.585 -10.119 -31.364 1.00 76.25 74 ASP A C 1
ATOM 584 O O . ASP A 1 74 ? 36.430 -10.302 -31.742 1.00 76.25 74 ASP A O 1
ATOM 588 N N . THR A 1 75 ? 38.617 -10.302 -32.184 1.00 77.62 75 THR A N 1
ATOM 589 C CA . THR A 1 75 ? 38.457 -10.639 -33.605 1.00 77.62 75 THR A CA 1
ATOM 590 C C . THR A 1 75 ? 37.692 -11.951 -33.818 1.00 77.62 75 THR A C 1
ATOM 592 O O . THR A 1 75 ? 36.911 -12.064 -34.764 1.00 77.62 75 THR A O 1
ATOM 595 N N . ALA A 1 76 ? 37.882 -12.950 -32.948 1.00 74.81 76 ALA A N 1
ATOM 596 C CA . ALA A 1 76 ? 37.183 -14.227 -33.062 1.00 74.81 76 ALA A CA 1
ATOM 597 C C . ALA A 1 76 ? 35.712 -14.104 -32.631 1.00 74.81 76 ALA A C 1
ATOM 599 O O . ALA A 1 76 ? 34.831 -14.673 -33.279 1.00 74.81 76 ALA A O 1
ATOM 600 N N . ALA A 1 77 ? 35.429 -13.323 -31.586 1.00 75.94 77 ALA A N 1
ATOM 601 C CA . ALA A 1 77 ? 34.072 -12.984 -31.174 1.00 75.94 77 ALA A CA 1
ATOM 602 C C . ALA A 1 77 ? 33.349 -12.157 -32.247 1.00 75.94 77 ALA A C 1
ATOM 604 O O . ALA A 1 77 ? 32.191 -12.440 -32.537 1.00 75.94 77 ALA A O 1
ATOM 605 N N . ALA A 1 78 ? 34.039 -11.220 -32.904 1.00 80.81 78 ALA A N 1
ATOM 606 C CA . ALA A 1 78 ? 33.467 -10.382 -33.955 1.00 80.81 78 ALA A CA 1
ATOM 607 C C . ALA A 1 78 ? 32.994 -11.236 -35.139 1.00 80.81 78 ALA A C 1
ATOM 609 O O . ALA A 1 78 ? 31.862 -11.094 -35.601 1.00 80.81 78 ALA A O 1
ATOM 610 N N . ALA A 1 79 ? 33.829 -12.190 -35.567 1.00 81.75 79 ALA A N 1
ATOM 611 C CA . ALA A 1 79 ? 33.473 -13.150 -36.608 1.00 81.75 79 ALA A CA 1
ATOM 612 C C . ALA A 1 79 ? 32.288 -14.042 -36.198 1.00 81.75 79 ALA A C 1
ATOM 614 O O . ALA A 1 79 ? 31.405 -14.317 -37.011 1.00 81.75 79 ALA A O 1
ATOM 615 N N . ALA A 1 80 ? 32.240 -14.476 -34.933 1.00 78.06 80 ALA A N 1
ATOM 616 C CA . ALA A 1 80 ? 31.116 -15.250 -34.419 1.00 78.06 80 ALA A CA 1
ATOM 617 C C . ALA A 1 80 ? 29.818 -14.425 -34.428 1.00 78.06 80 ALA A C 1
ATOM 619 O O . ALA A 1 80 ? 28.806 -14.891 -34.941 1.00 78.06 80 ALA A O 1
ATOM 620 N N . VAL A 1 81 ? 29.839 -13.195 -33.909 1.00 78.31 81 VAL A N 1
ATOM 621 C CA . VAL A 1 81 ? 28.685 -12.281 -33.897 1.00 78.31 81 VAL A CA 1
ATOM 622 C C . VAL A 1 81 ? 28.167 -12.031 -35.310 1.00 78.31 81 VAL A C 1
ATOM 624 O O . VAL A 1 81 ? 26.964 -12.136 -35.536 1.00 78.31 81 VAL A O 1
ATOM 627 N N . GLU A 1 82 ? 29.054 -11.766 -36.269 1.00 83.75 82 GLU A N 1
ATOM 628 C CA . GLU A 1 82 ? 28.668 -11.580 -37.668 1.00 83.75 82 GLU A CA 1
ATOM 629 C C . GLU A 1 82 ? 27.933 -12.804 -38.233 1.00 83.75 82 GLU A C 1
ATOM 631 O O . GLU A 1 82 ? 26.884 -12.649 -38.861 1.00 83.75 82 GLU A O 1
ATOM 636 N N . GLN A 1 83 ? 28.438 -14.017 -37.989 1.00 80.56 83 GLN A N 1
ATOM 637 C CA . GLN A 1 83 ? 27.763 -15.239 -38.428 1.00 80.56 83 GLN A CA 1
ATOM 638 C C . GLN A 1 83 ? 26.376 -15.380 -37.783 1.00 80.56 83 GLN A C 1
ATOM 640 O O . GLN A 1 83 ? 25.406 -15.686 -38.469 1.00 80.56 83 GLN A O 1
ATOM 645 N N . ASN A 1 84 ? 26.252 -15.084 -36.491 1.00 76.25 84 ASN A N 1
ATOM 646 C CA . ASN A 1 84 ? 24.987 -15.230 -35.771 1.00 76.25 84 ASN A CA 1
ATOM 647 C C . ASN A 1 84 ? 23.926 -14.212 -36.190 1.00 76.25 84 ASN A C 1
ATOM 649 O O . ASN A 1 84 ? 22.746 -14.550 -36.256 1.00 76.25 84 ASN A O 1
ATOM 653 N N . LEU A 1 85 ? 24.329 -12.976 -36.498 1.00 77.44 85 LEU A N 1
ATOM 654 C CA . LEU A 1 85 ? 23.422 -11.970 -37.052 1.00 77.44 85 LEU A CA 1
ATOM 655 C C . LEU A 1 85 ? 22.863 -12.432 -38.406 1.00 77.44 85 LEU A C 1
ATOM 657 O O . LEU A 1 85 ? 21.670 -12.271 -38.659 1.00 77.44 85 LEU A O 1
ATOM 661 N N . ARG A 1 86 ? 23.693 -13.077 -39.241 1.00 80.88 86 ARG A N 1
ATOM 662 C CA . ARG A 1 86 ? 23.254 -13.681 -40.513 1.00 80.88 86 ARG A CA 1
ATOM 663 C C . ARG A 1 86 ? 22.301 -14.855 -40.295 1.00 80.88 86 ARG A C 1
ATOM 665 O O . ARG A 1 86 ? 21.295 -14.935 -40.990 1.00 80.88 86 ARG A O 1
ATOM 672 N N . ASP A 1 87 ? 22.592 -15.725 -39.330 1.00 78.12 87 ASP A N 1
ATOM 673 C CA . ASP A 1 87 ? 21.765 -16.899 -39.016 1.00 78.12 87 ASP A CA 1
ATOM 674 C C . ASP A 1 87 ? 20.389 -16.529 -38.423 1.00 78.12 87 ASP A C 1
ATOM 676 O O . ASP A 1 87 ? 19.478 -17.354 -38.425 1.00 78.12 87 ASP A O 1
ATOM 680 N N . ASN A 1 88 ? 20.224 -15.294 -37.932 1.00 72.19 88 ASN A N 1
ATOM 681 C CA . ASN A 1 88 ? 18.968 -14.749 -37.401 1.00 72.19 88 ASN A CA 1
ATOM 682 C C . ASN A 1 88 ? 18.298 -13.728 -38.344 1.00 72.19 88 ASN A C 1
ATOM 684 O O . ASN A 1 88 ? 17.526 -12.890 -37.882 1.00 72.19 88 ASN A O 1
ATOM 688 N N . ASP A 1 89 ? 18.606 -13.769 -39.644 1.00 74.19 89 ASP A N 1
ATOM 689 C CA . ASP A 1 89 ? 18.001 -12.916 -40.680 1.00 74.19 89 ASP A CA 1
ATOM 690 C C . ASP A 1 89 ? 18.137 -11.394 -40.433 1.00 74.19 89 ASP A C 1
ATOM 692 O O . ASP A 1 89 ? 17.394 -10.583 -40.995 1.00 74.19 89 ASP A O 1
ATOM 696 N N . VAL A 1 90 ? 19.131 -10.960 -39.647 1.00 74.31 90 VAL A N 1
ATOM 697 C CA . VAL A 1 90 ? 19.447 -9.534 -39.504 1.00 74.31 90 VAL A CA 1
ATOM 698 C C . VAL A 1 90 ? 20.160 -9.081 -40.775 1.00 74.31 90 VAL A C 1
ATOM 700 O O . VAL A 1 90 ? 21.322 -9.398 -41.017 1.00 74.31 90 VAL A O 1
ATOM 703 N N . VAL A 1 91 ? 19.454 -8.335 -41.622 1.00 74.31 91 VAL A N 1
ATOM 704 C CA . VAL A 1 91 ? 19.956 -7.933 -42.950 1.00 74.31 91 VAL A CA 1
ATOM 705 C C . VAL A 1 91 ? 20.743 -6.620 -42.956 1.00 74.31 91 VAL A C 1
ATOM 707 O O . VAL A 1 91 ? 21.452 -6.343 -43.922 1.00 74.31 91 VAL A O 1
ATOM 710 N N . ASN A 1 92 ? 20.631 -5.804 -41.904 1.00 85.12 92 ASN A N 1
ATOM 711 C CA . ASN A 1 92 ? 21.245 -4.478 -41.826 1.00 85.12 92 ASN A CA 1
ATOM 712 C C . ASN A 1 92 ? 22.124 -4.354 -40.576 1.00 85.12 92 ASN A C 1
ATOM 714 O O . ASN A 1 92 ? 21.705 -3.800 -39.563 1.00 85.12 92 ASN A O 1
ATOM 718 N N . PHE A 1 93 ? 23.345 -4.882 -40.635 1.00 87.69 93 PHE A N 1
ATOM 719 C CA . PHE A 1 93 ? 24.294 -4.771 -39.531 1.00 87.69 93 PHE A CA 1
ATOM 720 C C . PHE A 1 93 ? 25.698 -4.379 -39.991 1.00 87.69 93 PHE A C 1
ATOM 722 O O . PHE A 1 93 ? 26.086 -4.580 -41.143 1.00 87.69 93 PHE A O 1
ATOM 729 N N . ARG A 1 94 ? 26.476 -3.851 -39.048 1.00 90.56 94 ARG A N 1
ATOM 730 C CA . ARG A 1 94 ? 27.914 -3.626 -39.162 1.00 90.56 94 ARG A CA 1
ATOM 731 C C . ARG A 1 94 ? 28.582 -4.123 -37.888 1.00 90.56 94 ARG A C 1
ATOM 733 O O . ARG A 1 94 ? 28.160 -3.742 -36.803 1.00 90.56 94 ARG A O 1
ATOM 740 N N . VAL A 1 95 ? 29.618 -4.942 -38.028 1.00 88.94 95 VAL A N 1
ATOM 741 C CA . VAL A 1 95 ? 30.473 -5.358 -36.911 1.00 88.94 95 VAL A CA 1
ATOM 742 C C . VAL A 1 95 ? 31.819 -4.658 -37.067 1.00 88.94 95 VAL A C 1
ATOM 744 O O . VAL A 1 95 ? 32.429 -4.731 -38.133 1.00 88.94 95 VAL A O 1
ATOM 747 N N . GLU A 1 96 ? 32.265 -3.947 -36.036 1.00 89.38 96 GLU A N 1
ATOM 748 C CA . GLU A 1 96 ? 33.578 -3.300 -36.001 1.00 89.38 96 GLU A CA 1
ATOM 749 C C . GLU A 1 96 ? 34.426 -3.875 -34.872 1.00 89.38 96 GLU A C 1
ATOM 751 O O . GLU A 1 96 ? 33.959 -3.992 -33.740 1.00 89.38 96 GLU A O 1
ATOM 756 N N . THR A 1 97 ? 35.678 -4.214 -35.188 1.00 88.12 97 THR A N 1
ATOM 757 C CA . THR A 1 97 ? 36.638 -4.744 -34.217 1.00 88.12 97 THR A CA 1
ATOM 758 C C . THR A 1 97 ? 37.445 -3.604 -33.584 1.00 88.12 97 THR A C 1
ATOM 760 O O . THR A 1 97 ? 38.492 -3.220 -34.108 1.00 88.12 97 THR A O 1
ATOM 763 N N . LEU A 1 98 ? 36.933 -3.016 -32.500 1.00 87.31 98 LEU A N 1
ATOM 764 C CA . LEU A 1 98 ? 37.471 -1.828 -31.826 1.00 87.31 98 LEU A CA 1
ATOM 765 C C . LEU A 1 98 ? 37.351 -1.941 -30.296 1.00 87.31 98 LEU A C 1
ATOM 767 O O . LEU A 1 98 ? 36.462 -2.604 -29.768 1.00 87.31 98 LEU A O 1
ATOM 771 N N . ALA A 1 99 ? 38.215 -1.231 -29.570 1.00 83.31 99 ALA A N 1
ATOM 772 C CA . ALA A 1 99 ? 38.095 -1.053 -28.124 1.00 83.31 99 ALA A CA 1
ATOM 773 C C . ALA A 1 99 ? 37.334 0.232 -27.797 1.00 83.31 99 ALA A C 1
ATOM 775 O O . ALA A 1 99 ? 37.818 1.330 -28.071 1.00 83.31 99 ALA A O 1
ATOM 776 N N . LEU A 1 100 ? 36.175 0.108 -27.157 1.00 83.75 100 LEU A N 1
ATOM 777 C CA . LEU A 1 100 ? 35.417 1.258 -26.676 1.00 83.75 100 LEU A CA 1
ATOM 778 C C . LEU A 1 100 ? 36.095 1.840 -25.419 1.00 83.75 100 LEU A C 1
ATOM 780 O O . LEU A 1 100 ? 36.078 1.207 -24.371 1.00 83.75 100 LEU A O 1
ATOM 784 N N . THR A 1 101 ? 36.722 3.017 -25.510 1.00 81.12 101 THR A N 1
ATOM 785 C CA . THR A 1 101 ? 37.484 3.654 -24.409 1.00 81.12 101 THR A CA 1
ATOM 786 C C . THR A 1 101 ? 37.523 5.175 -24.575 1.00 81.12 101 THR A C 1
ATOM 788 O O . THR A 1 101 ? 37.266 5.703 -25.654 1.00 81.12 101 THR A O 1
ATOM 791 N N . SER A 1 102 ? 37.877 5.904 -23.514 1.00 78.44 102 SER A N 1
ATOM 792 C CA . SER A 1 102 ? 38.176 7.341 -23.595 1.00 78.44 102 SER A CA 1
ATOM 793 C C . SER A 1 102 ? 39.607 7.641 -24.079 1.00 78.44 102 SER A C 1
ATOM 795 O O . SER A 1 102 ? 39.898 8.773 -24.479 1.00 78.44 102 SER A O 1
ATOM 797 N N . GLY A 1 103 ? 40.504 6.646 -24.043 1.00 79.00 103 GLY A N 1
ATOM 798 C CA . GLY A 1 103 ? 41.918 6.779 -24.398 1.00 79.00 103 GLY A CA 1
ATOM 799 C C . GLY A 1 103 ? 42.215 6.668 -25.900 1.00 79.00 103 GLY A C 1
ATOM 800 O O . GLY A 1 103 ? 41.414 6.166 -26.675 1.00 79.00 103 GLY A O 1
ATOM 801 N N . ASN A 1 104 ? 43.416 7.098 -26.307 1.00 83.31 104 ASN A N 1
ATOM 802 C CA . ASN A 1 104 ? 43.862 7.079 -27.714 1.00 83.31 104 ASN A CA 1
ATOM 803 C C . ASN A 1 104 ? 44.855 5.945 -28.036 1.00 83.31 104 ASN A C 1
ATOM 805 O O . ASN A 1 104 ? 45.335 5.847 -29.164 1.00 83.31 104 ASN A O 1
ATOM 809 N N . ALA A 1 105 ? 45.215 5.122 -27.050 1.00 85.31 105 ALA A N 1
ATOM 810 C CA . ALA A 1 105 ? 46.149 4.018 -27.238 1.00 85.31 105 ALA A CA 1
ATOM 811 C C . ALA A 1 105 ? 45.405 2.723 -27.612 1.00 85.31 105 ALA A C 1
ATOM 813 O O . ALA A 1 105 ? 44.313 2.493 -27.087 1.00 85.31 105 ALA A O 1
ATOM 814 N N . PRO A 1 106 ? 45.994 1.860 -28.462 1.00 87.00 106 PRO A N 1
ATOM 815 C CA . PRO A 1 106 ? 45.482 0.513 -28.688 1.00 87.00 106 PRO A CA 1
ATOM 816 C C . PRO A 1 106 ? 45.328 -0.261 -27.378 1.00 87.00 106 PRO A C 1
ATOM 818 O O . PRO A 1 106 ? 46.121 -0.087 -26.446 1.00 87.00 106 PRO A O 1
ATOM 821 N N . ARG A 1 107 ? 44.313 -1.121 -27.317 1.00 86.00 107 ARG A N 1
ATOM 822 C CA . ARG A 1 107 ? 44.005 -1.929 -26.133 1.00 86.00 107 ARG A CA 1
ATOM 823 C C . ARG A 1 107 ? 44.086 -3.412 -26.457 1.00 86.00 107 ARG A C 1
ATOM 825 O O . ARG A 1 107 ? 43.806 -3.820 -27.583 1.00 86.00 107 ARG A O 1
ATOM 832 N N . HIS A 1 108 ? 44.440 -4.197 -25.446 1.00 83.94 108 HIS A N 1
ATOM 833 C CA . HIS A 1 108 ? 44.410 -5.651 -25.498 1.00 83.94 108 HIS A CA 1
ATOM 834 C C . HIS A 1 108 ? 43.363 -6.184 -24.526 1.00 83.94 108 HIS A C 1
ATOM 836 O O . HIS A 1 108 ? 43.262 -5.710 -23.389 1.00 83.94 108 HIS A O 1
ATOM 842 N N . LEU A 1 109 ? 42.622 -7.199 -24.954 1.00 79.94 109 LEU A N 1
ATOM 843 C CA . LEU A 1 109 ? 41.731 -7.950 -24.089 1.00 79.94 109 LEU A CA 1
ATOM 844 C C . LEU A 1 109 ? 42.525 -9.074 -23.422 1.00 79.94 109 LEU A C 1
ATOM 846 O O . LEU A 1 109 ? 43.141 -9.899 -24.092 1.00 79.94 109 LEU A O 1
ATOM 850 N N . SER A 1 110 ? 42.511 -9.117 -22.096 1.00 77.75 110 SER A N 1
ATOM 851 C CA . SER A 1 110 ? 43.154 -10.159 -21.300 1.00 77.75 110 SER A CA 1
ATOM 852 C C . SER A 1 110 ? 42.115 -11.050 -20.635 1.00 77.75 110 SER A C 1
ATOM 854 O O . SER A 1 110 ? 41.145 -10.557 -20.054 1.00 77.75 110 SER A O 1
ATOM 856 N N . LYS A 1 111 ? 42.319 -12.368 -20.704 1.00 75.31 111 LYS A N 1
ATOM 857 C CA . LYS A 1 111 ? 41.446 -13.395 -20.127 1.00 75.31 111 LYS A CA 1
ATOM 858 C C . LYS A 1 111 ? 42.264 -14.428 -19.360 1.00 75.31 111 LYS A C 1
ATOM 860 O O . LYS A 1 111 ? 43.208 -14.994 -19.896 1.00 75.31 111 LYS A O 1
ATOM 865 N N . ARG A 1 112 ? 41.866 -14.750 -18.131 1.00 72.75 112 ARG A N 1
ATOM 866 C CA . ARG A 1 112 ? 42.545 -15.772 -17.319 1.00 72.75 112 ARG A CA 1
ATOM 867 C C . ARG A 1 112 ? 42.197 -17.194 -17.780 1.00 72.75 112 ARG A C 1
ATOM 869 O O . ARG A 1 112 ? 41.032 -17.511 -18.022 1.00 72.75 112 ARG A O 1
ATOM 876 N N . ILE A 1 113 ? 43.201 -18.064 -17.906 1.00 71.25 113 ILE A N 1
ATOM 877 C CA . ILE A 1 113 ? 43.023 -19.460 -18.335 1.00 71.25 113 ILE A CA 1
ATOM 878 C C . ILE A 1 113 ? 42.149 -20.206 -17.318 1.00 71.25 113 ILE A C 1
ATOM 880 O O . ILE A 1 113 ? 42.401 -20.172 -16.117 1.00 71.25 113 ILE A O 1
ATOM 884 N N . GLY A 1 114 ? 41.117 -20.901 -17.806 1.00 60.53 114 GLY A N 1
ATOM 885 C CA . GLY A 1 114 ? 40.167 -21.648 -16.972 1.00 60.53 114 GLY A CA 1
ATOM 886 C C . GLY A 1 114 ? 39.019 -20.812 -16.397 1.00 60.53 114 GLY A C 1
ATOM 887 O O . GLY A 1 114 ? 38.048 -21.387 -15.911 1.00 60.53 114 GLY A O 1
ATOM 888 N N . GLU A 1 115 ? 39.068 -19.482 -16.512 1.00 57.72 115 GLU A N 1
ATOM 889 C CA . GLU A 1 115 ? 37.946 -18.605 -16.176 1.00 57.72 115 GLU A CA 1
ATOM 890 C C . GLU A 1 115 ? 37.139 -18.294 -17.444 1.00 57.72 115 GLU A C 1
ATOM 892 O O . GLU A 1 115 ? 37.653 -17.785 -18.441 1.00 57.72 115 GLU A O 1
ATOM 897 N N . LEU A 1 116 ? 35.846 -18.628 -17.441 1.00 47.56 116 LEU A N 1
ATOM 898 C CA . LEU A 1 116 ? 34.977 -18.406 -18.602 1.00 47.56 116 LEU A CA 1
ATOM 899 C C . LEU A 1 116 ? 34.620 -16.924 -18.806 1.00 47.56 116 LEU A C 1
ATOM 901 O O . LEU A 1 116 ? 34.378 -16.530 -19.948 1.00 47.56 116 LEU A O 1
ATOM 905 N N . HIS A 1 117 ? 34.638 -16.116 -17.739 1.00 50.31 117 HIS A N 1
ATOM 906 C CA . HIS A 1 117 ? 33.913 -14.840 -17.704 1.00 50.31 117 HIS A CA 1
ATOM 907 C C . HIS A 1 117 ? 34.732 -13.606 -17.290 1.00 50.31 117 HIS A C 1
ATOM 909 O O . HIS A 1 117 ? 34.312 -12.495 -17.595 1.00 50.31 117 HIS A O 1
ATOM 915 N N . ARG A 1 118 ? 35.927 -13.747 -16.695 1.00 55.38 118 ARG A N 1
ATOM 916 C CA . ARG A 1 118 ? 36.748 -12.576 -16.345 1.00 55.38 118 ARG A CA 1
ATOM 917 C C . ARG A 1 118 ? 37.614 -12.121 -17.509 1.00 55.38 118 ARG A C 1
ATOM 919 O O . ARG A 1 118 ? 38.583 -12.786 -17.884 1.00 55.38 118 ARG A O 1
ATOM 926 N N . ARG A 1 119 ? 37.256 -10.959 -18.047 1.00 66.31 119 ARG A N 1
ATOM 927 C CA . ARG A 1 119 ? 37.999 -10.234 -19.073 1.00 66.31 119 ARG A CA 1
ATOM 928 C C . ARG A 1 119 ? 38.416 -8.882 -18.513 1.00 66.31 119 ARG A C 1
ATOM 930 O O . ARG A 1 119 ? 37.642 -8.249 -17.801 1.00 66.31 119 ARG A O 1
ATOM 937 N N . ARG A 1 120 ? 39.634 -8.448 -18.815 1.00 71.62 120 ARG A N 1
ATOM 938 C CA . ARG A 1 120 ? 40.126 -7.122 -18.442 1.00 71.62 120 ARG A CA 1
ATOM 939 C C . ARG A 1 120 ? 40.870 -6.506 -19.607 1.00 71.62 120 ARG A C 1
ATOM 941 O O . ARG A 1 120 ? 41.658 -7.166 -20.276 1.00 71.62 120 ARG A O 1
ATOM 948 N N . TRP A 1 121 ? 40.648 -5.219 -19.787 1.00 75.31 121 TRP A N 1
ATOM 949 C CA . TRP A 1 121 ? 41.392 -4.420 -20.734 1.00 75.31 121 TRP A CA 1
ATOM 950 C C . TRP A 1 121 ? 42.712 -3.969 -20.143 1.00 75.31 121 TRP A C 1
ATOM 952 O O . TRP A 1 121 ? 42.759 -3.463 -19.021 1.00 75.31 121 TRP A O 1
ATOM 962 N N . ILE A 1 122 ? 43.770 -4.179 -20.913 1.00 76.75 122 ILE A N 1
ATOM 963 C CA . ILE A 1 122 ? 45.128 -3.837 -20.522 1.00 76.75 122 ILE A CA 1
ATOM 964 C C . ILE A 1 122 ? 45.812 -3.050 -21.637 1.00 76.75 122 ILE A C 1
ATOM 966 O O . ILE A 1 122 ? 45.473 -3.175 -22.821 1.00 76.75 122 ILE A O 1
ATOM 970 N N . ASP A 1 123 ? 46.741 -2.182 -21.254 1.00 83.56 123 ASP A N 1
ATOM 971 C CA . ASP A 1 123 ? 47.572 -1.470 -22.220 1.00 83.56 123 ASP A CA 1
ATOM 972 C C . ASP A 1 123 ? 48.699 -2.361 -22.781 1.00 83.56 123 ASP A C 1
ATOM 974 O O . ASP A 1 123 ? 48.871 -3.518 -22.392 1.00 83.56 123 ASP A O 1
ATOM 978 N N . GLY A 1 124 ? 49.475 -1.831 -23.730 1.00 83.31 124 GLY A N 1
ATOM 979 C CA . GLY A 1 124 ? 50.577 -2.576 -24.345 1.00 83.31 124 GLY A CA 1
ATOM 980 C C . GLY A 1 124 ? 51.711 -2.945 -23.376 1.00 83.31 124 GLY A C 1
ATOM 981 O O . GLY A 1 124 ? 52.410 -3.929 -23.610 1.00 83.31 124 GLY A O 1
ATOM 982 N N . ALA A 1 125 ? 51.905 -2.193 -22.288 1.00 83.25 125 ALA A N 1
ATOM 983 C CA . ALA A 1 125 ? 52.941 -2.474 -21.295 1.00 83.25 125 ALA A CA 1
ATOM 984 C C . ALA A 1 125 ? 52.506 -3.597 -20.337 1.00 83.25 125 ALA A C 1
ATOM 986 O O . ALA A 1 125 ? 53.285 -4.507 -20.040 1.00 83.25 125 ALA A O 1
ATOM 987 N N . GLU A 1 126 ? 51.246 -3.577 -19.906 1.00 81.94 126 GLU A N 1
ATOM 988 C CA . GLU A 1 126 ? 50.604 -4.664 -19.167 1.00 81.94 126 GLU A CA 1
ATOM 989 C C . GLU A 1 126 ? 50.518 -5.941 -20.024 1.00 81.94 126 GLU A C 1
ATOM 991 O O . GLU A 1 126 ? 50.828 -7.026 -19.538 1.00 81.94 126 GLU A O 1
ATOM 996 N N . ALA A 1 127 ? 50.190 -5.830 -21.317 1.00 83.38 127 ALA A N 1
ATOM 997 C CA . ALA A 1 127 ? 50.171 -6.966 -22.243 1.00 83.38 127 ALA A CA 1
ATOM 998 C C . ALA A 1 127 ? 51.556 -7.608 -22.403 1.00 83.38 127 ALA A C 1
ATOM 1000 O O . ALA A 1 127 ? 51.685 -8.830 -22.356 1.00 83.38 127 ALA A O 1
ATOM 1001 N N . ALA A 1 128 ? 52.608 -6.793 -22.524 1.00 83.38 128 ALA A N 1
ATOM 1002 C CA . ALA A 1 128 ? 53.986 -7.271 -22.626 1.00 83.38 128 ALA A CA 1
ATOM 1003 C C . ALA A 1 128 ? 54.509 -7.939 -21.338 1.00 83.38 128 ALA A C 1
ATOM 1005 O O . ALA A 1 128 ? 55.520 -8.639 -21.381 1.00 83.38 128 ALA A O 1
ATOM 1006 N N . SER A 1 129 ? 53.842 -7.718 -20.201 1.00 84.50 129 SER A N 1
ATOM 1007 C CA . SER A 1 129 ? 54.192 -8.284 -18.892 1.00 84.50 129 SER A CA 1
ATOM 1008 C C . SER A 1 129 ? 53.187 -9.327 -18.386 1.00 84.50 129 SER A C 1
ATOM 1010 O O . SER A 1 129 ? 53.283 -9.762 -17.236 1.00 84.50 129 SER A O 1
ATOM 1012 N N . ALA A 1 130 ? 52.248 -9.758 -19.235 1.00 82.75 130 ALA A N 1
ATOM 1013 C CA . ALA A 1 130 ? 51.247 -10.757 -18.886 1.00 82.75 130 ALA A CA 1
ATOM 1014 C C . ALA A 1 130 ? 51.893 -12.122 -18.569 1.00 82.75 130 ALA A C 1
ATOM 1016 O O . ALA A 1 130 ? 52.775 -12.594 -19.287 1.00 82.75 130 ALA A O 1
ATOM 1017 N N . GLY A 1 131 ? 51.453 -12.750 -17.474 1.00 79.94 131 GLY A N 1
ATOM 1018 C CA . GLY A 1 131 ? 51.902 -14.084 -17.067 1.00 79.94 131 GLY A CA 1
ATOM 1019 C C . GLY A 1 131 ? 51.304 -15.207 -17.921 1.00 79.94 131 GLY A C 1
ATOM 1020 O O . GLY A 1 131 ? 50.351 -14.999 -18.668 1.00 79.94 131 GLY A O 1
ATOM 1021 N N . GLU A 1 132 ? 51.832 -16.428 -17.772 1.00 80.75 132 GLU A N 1
ATOM 1022 C CA . GLU A 1 132 ? 51.350 -17.626 -18.490 1.00 80.75 132 GLU A CA 1
ATOM 1023 C C . GLU A 1 132 ? 49.900 -18.019 -18.141 1.00 80.75 132 GLU A C 1
ATOM 1025 O O . GLU A 1 132 ? 49.305 -18.851 -18.820 1.00 80.75 132 GLU A O 1
ATOM 1030 N N . ASP A 1 133 ? 49.318 -17.434 -17.091 1.00 82.62 133 ASP A N 1
ATOM 1031 C CA . ASP A 1 133 ? 47.929 -17.628 -16.675 1.00 82.62 133 ASP A CA 1
ATOM 1032 C C . ASP A 1 133 ? 46.926 -16.751 -17.445 1.00 82.62 133 ASP A C 1
ATOM 1034 O O . ASP A 1 133 ? 45.717 -16.903 -17.247 1.00 82.62 133 ASP A O 1
ATOM 1038 N N . LEU A 1 134 ? 47.394 -15.857 -18.325 1.00 80.94 134 LEU A N 1
ATOM 1039 C CA . LEU A 1 134 ? 46.571 -14.946 -19.121 1.00 80.94 134 LEU A CA 1
ATOM 1040 C C . LEU A 1 134 ? 46.698 -15.230 -20.625 1.00 80.94 134 LEU A C 1
ATOM 1042 O O . LEU A 1 134 ? 47.787 -15.354 -21.177 1.00 80.94 134 LEU A O 1
ATOM 1046 N N . VAL A 1 135 ? 45.558 -15.262 -21.306 1.00 80.94 135 VAL A N 1
ATOM 1047 C CA . VAL A 1 135 ? 45.444 -15.187 -22.764 1.00 80.94 135 VAL A CA 1
ATOM 1048 C C . VAL A 1 135 ? 45.190 -13.729 -23.125 1.00 80.94 135 VAL A C 1
ATOM 1050 O O . VAL A 1 135 ? 44.208 -13.149 -22.665 1.00 80.94 135 VAL A O 1
ATOM 1053 N N . VAL A 1 136 ? 46.068 -13.143 -23.936 1.00 83.62 136 VAL A N 1
ATOM 1054 C CA . VAL A 1 136 ? 45.980 -11.745 -24.377 1.00 83.62 136 VAL A CA 1
ATOM 1055 C C . VAL A 1 136 ? 45.659 -11.707 -25.870 1.00 83.62 136 VAL A C 1
ATOM 1057 O O . VAL A 1 136 ? 46.300 -12.409 -26.651 1.00 83.62 136 VAL A O 1
ATOM 1060 N N . SER A 1 137 ? 44.657 -10.917 -26.259 1.00 80.00 137 SER A N 1
ATOM 1061 C CA . SER A 1 137 ? 44.253 -10.733 -27.655 1.00 80.00 137 SER A CA 1
ATOM 1062 C C . SER A 1 137 ? 45.256 -9.888 -28.446 1.00 80.00 137 SER A C 1
ATOM 1064 O O . SER A 1 137 ? 46.090 -9.164 -27.886 1.00 80.00 137 SER A O 1
ATOM 1066 N N . ASP A 1 138 ? 45.095 -9.897 -29.770 1.00 84.69 138 ASP A N 1
ATOM 1067 C CA . ASP A 1 138 ? 45.695 -8.879 -30.630 1.00 84.69 138 ASP A CA 1
ATOM 1068 C C . ASP A 1 138 ? 45.247 -7.470 -30.203 1.00 84.69 138 ASP A C 1
ATOM 1070 O O . ASP A 1 138 ? 44.167 -7.284 -29.630 1.00 84.69 138 ASP A O 1
ATOM 1074 N N . ALA A 1 139 ? 46.099 -6.478 -30.470 1.00 86.69 139 ALA A N 1
ATOM 1075 C CA . ALA A 1 139 ? 45.782 -5.082 -30.201 1.00 86.69 139 ALA A CA 1
ATOM 1076 C C . ALA A 1 139 ? 44.663 -4.604 -31.131 1.00 86.69 139 ALA A C 1
ATOM 1078 O O . ALA A 1 139 ? 44.773 -4.729 -32.353 1.00 86.69 139 ALA A O 1
ATOM 1079 N N . VAL A 1 140 ? 43.642 -3.971 -30.561 1.00 86.62 140 VAL A N 1
ATOM 1080 C CA . VAL A 1 140 ? 42.572 -3.319 -31.322 1.00 86.62 140 VAL A CA 1
ATOM 1081 C C . VAL A 1 140 ? 42.639 -1.803 -31.176 1.00 86.62 140 VAL A C 1
ATOM 1083 O O . VAL A 1 140 ? 43.097 -1.268 -30.160 1.00 86.62 140 VAL A O 1
ATOM 1086 N N . GLY A 1 141 ? 42.212 -1.103 -32.228 1.00 89.31 141 GLY A N 1
ATOM 1087 C CA . GLY A 1 141 ? 42.169 0.356 -32.245 1.00 89.31 141 GLY A CA 1
ATOM 1088 C C . GLY A 1 141 ? 41.143 0.893 -31.240 1.00 89.31 141 GLY A C 1
ATOM 1089 O O . GLY A 1 141 ? 40.073 0.297 -31.104 1.00 89.31 141 GLY A O 1
ATOM 1090 N N . PRO A 1 142 ? 41.440 1.993 -30.530 1.00 88.62 142 PRO A N 1
ATOM 1091 C CA . PRO A 1 142 ? 40.485 2.605 -29.619 1.00 88.62 142 PRO A CA 1
ATOM 1092 C C . PRO A 1 142 ? 39.434 3.416 -30.382 1.00 88.62 142 PRO A C 1
ATOM 1094 O O . PRO A 1 142 ? 39.725 3.993 -31.432 1.00 88.62 142 PRO A O 1
ATOM 1097 N N . VAL A 1 143 ? 38.233 3.514 -29.819 1.00 90.62 143 VAL A N 1
ATOM 1098 C CA . VAL A 1 143 ? 37.169 4.402 -30.290 1.00 90.62 143 VAL A CA 1
ATOM 1099 C C . VAL A 1 143 ? 36.397 4.975 -29.109 1.00 90.62 143 VAL A C 1
ATOM 1101 O O . VAL A 1 143 ? 36.085 4.265 -28.149 1.00 90.62 143 VAL A O 1
ATOM 1104 N N . LYS A 1 144 ? 36.079 6.270 -29.177 1.00 91.50 144 LYS A N 1
ATOM 1105 C CA . LYS A 1 144 ? 35.248 6.931 -28.167 1.00 91.50 144 LYS A CA 1
ATOM 1106 C C . LYS A 1 144 ? 33.779 6.696 -28.459 1.00 91.50 144 LYS A C 1
ATOM 1108 O O . LYS A 1 144 ? 33.350 6.769 -29.610 1.00 91.50 144 LYS A O 1
ATOM 1113 N N . LEU A 1 145 ? 32.986 6.511 -27.407 1.00 91.38 145 LEU A N 1
ATOM 1114 C CA . LEU A 1 145 ? 31.544 6.355 -27.563 1.00 91.38 145 LEU A CA 1
ATOM 1115 C C . LEU A 1 145 ? 30.931 7.599 -28.214 1.00 91.38 145 LEU A C 1
ATOM 1117 O O . LEU A 1 145 ? 30.173 7.452 -29.162 1.00 91.38 145 LEU A O 1
ATOM 1121 N N . ALA A 1 146 ? 31.329 8.809 -27.804 1.00 92.62 146 ALA A N 1
ATOM 1122 C CA . ALA A 1 146 ? 30.837 10.054 -28.406 1.00 92.62 146 ALA A CA 1
ATOM 1123 C C . ALA A 1 146 ? 31.003 10.118 -29.936 1.00 92.62 146 ALA A C 1
ATOM 1125 O O . ALA A 1 146 ? 30.095 10.566 -30.634 1.00 92.62 146 ALA A O 1
ATOM 1126 N N . GLU A 1 147 ? 32.114 9.611 -30.478 1.00 93.19 147 GLU A N 1
ATOM 1127 C CA . GLU A 1 147 ? 32.358 9.591 -31.927 1.00 93.19 147 GLU A CA 1
ATOM 1128 C C . GLU A 1 147 ? 31.369 8.671 -32.653 1.00 93.19 147 GLU A C 1
ATOM 1130 O O . GLU A 1 147 ? 30.836 9.026 -33.710 1.00 93.19 147 GLU A O 1
ATOM 1135 N N . LEU A 1 148 ? 31.068 7.513 -32.060 1.00 93.06 148 LEU A N 1
ATOM 1136 C CA . LEU A 1 148 ? 30.064 6.584 -32.576 1.00 93.06 148 LEU A CA 1
ATOM 1137 C C . LEU A 1 148 ? 28.652 7.169 -32.468 1.00 93.06 148 LEU A C 1
ATOM 1139 O O . LEU A 1 148 ? 27.863 7.032 -33.402 1.00 93.06 148 LEU A O 1
ATOM 1143 N N . MET A 1 149 ? 28.351 7.871 -31.374 1.00 93.75 149 MET A N 1
ATOM 1144 C CA . MET A 1 149 ? 27.060 8.528 -31.167 1.00 93.75 149 MET A CA 1
ATOM 1145 C C . MET A 1 149 ? 26.794 9.618 -32.209 1.00 93.75 149 MET A C 1
ATOM 1147 O O . MET A 1 149 ? 25.690 9.700 -32.741 1.00 93.75 149 MET A O 1
ATOM 1151 N N . VAL A 1 150 ? 27.800 10.424 -32.554 1.00 92.38 150 VAL A N 1
ATOM 1152 C CA . VAL A 1 150 ? 27.682 11.444 -33.609 1.00 92.38 150 VAL A CA 1
ATOM 1153 C C . VAL A 1 150 ? 27.574 10.800 -34.993 1.00 92.38 150 VAL A C 1
ATOM 1155 O O . VAL A 1 150 ? 26.767 11.233 -35.816 1.00 92.38 150 VAL A O 1
ATOM 1158 N N . SER A 1 151 ? 28.360 9.751 -35.249 1.00 92.06 151 SER A N 1
ATOM 1159 C CA . SER A 1 151 ? 28.438 9.111 -36.568 1.00 92.06 151 SER A CA 1
ATOM 1160 C C . SER A 1 151 ? 27.186 8.313 -36.921 1.00 92.06 151 SER A C 1
ATOM 1162 O O . SER A 1 151 ? 26.709 8.379 -38.054 1.00 92.06 151 SER A O 1
ATOM 1164 N N . TYR A 1 152 ? 26.660 7.553 -35.961 1.00 91.75 152 TYR A N 1
ATOM 1165 C CA . TYR A 1 152 ? 25.567 6.610 -36.190 1.00 91.75 152 TYR A CA 1
ATOM 1166 C C . TYR A 1 152 ? 24.220 7.094 -35.661 1.00 91.75 152 TYR A C 1
ATOM 1168 O O . TYR A 1 152 ? 23.194 6.601 -36.124 1.00 91.75 152 TYR A O 1
ATOM 1176 N N . ARG A 1 153 ? 24.220 8.055 -34.727 1.00 92.75 153 ARG A N 1
ATOM 1177 C CA . ARG A 1 153 ? 23.030 8.573 -34.032 1.00 92.75 153 ARG A CA 1
ATOM 1178 C C . ARG A 1 153 ? 22.060 7.457 -33.611 1.00 92.75 153 ARG A C 1
ATOM 1180 O O . ARG A 1 153 ? 20.920 7.451 -34.077 1.00 92.75 153 ARG A O 1
ATOM 1187 N N . PRO A 1 154 ? 22.523 6.469 -32.822 1.00 91.31 154 PRO A N 1
ATOM 1188 C CA . PRO A 1 154 ? 21.695 5.335 -32.441 1.00 91.31 154 PRO A CA 1
ATOM 1189 C C . PRO A 1 154 ? 20.513 5.783 -31.576 1.00 91.31 154 PRO A C 1
ATOM 1191 O O . PRO A 1 154 ? 20.672 6.582 -30.663 1.00 91.31 154 PRO A O 1
ATOM 1194 N N . ASP A 1 155 ? 19.331 5.223 -31.813 1.00 86.06 155 ASP A N 1
ATOM 1195 C CA . ASP A 1 155 ? 18.164 5.442 -30.953 1.00 86.06 155 ASP A CA 1
ATOM 1196 C C . ASP A 1 155 ? 18.311 4.681 -29.624 1.00 86.06 155 ASP A C 1
ATOM 1198 O O . ASP A 1 155 ? 17.781 5.094 -28.592 1.00 86.06 155 ASP A O 1
ATOM 1202 N N . VAL A 1 156 ? 19.050 3.564 -29.643 1.00 85.94 156 VAL A N 1
ATOM 1203 C CA . VAL A 1 156 ? 19.334 2.735 -28.466 1.00 85.94 156 VAL A CA 1
ATOM 1204 C C . VAL A 1 156 ? 20.802 2.322 -28.434 1.00 85.94 156 VAL A C 1
ATOM 1206 O O . VAL A 1 156 ? 21.359 1.890 -29.443 1.00 85.94 156 VAL A O 1
ATOM 1209 N N . VAL A 1 157 ? 21.411 2.405 -27.255 1.00 88.12 157 VAL A N 1
ATOM 1210 C CA . VAL A 1 157 ? 22.784 1.996 -26.963 1.00 88.12 157 VAL A CA 1
ATOM 1211 C C . VAL A 1 157 ? 22.765 0.917 -25.887 1.00 88.12 157 VAL A C 1
ATOM 1213 O O . VAL A 1 157 ? 22.332 1.160 -24.764 1.00 88.12 157 VAL A O 1
ATOM 1216 N N . VAL A 1 158 ? 23.246 -0.278 -26.211 1.00 82.69 158 VAL A N 1
ATOM 1217 C CA . VAL A 1 158 ? 23.321 -1.412 -25.283 1.00 82.69 158 VAL A CA 1
ATOM 1218 C C . VAL A 1 158 ? 24.782 -1.718 -24.982 1.00 82.69 158 VAL A C 1
ATOM 1220 O O . VAL A 1 158 ? 25.550 -2.016 -25.896 1.00 82.69 158 VAL A O 1
ATOM 1223 N N . LEU A 1 159 ? 25.165 -1.635 -23.709 1.00 81.00 159 LEU A N 1
ATOM 1224 C CA . LEU A 1 159 ? 26.537 -1.845 -23.243 1.00 81.00 159 LEU A CA 1
ATOM 1225 C C . LEU A 1 159 ? 26.549 -3.030 -22.271 1.00 81.00 159 LEU A C 1
ATOM 1227 O O . LEU A 1 159 ? 26.085 -2.904 -21.137 1.00 81.00 159 LEU A O 1
ATOM 1231 N N . ASP A 1 160 ? 27.041 -4.179 -22.739 1.00 70.56 160 ASP A N 1
ATOM 1232 C CA . ASP A 1 160 ? 26.934 -5.480 -22.067 1.00 70.56 160 ASP A CA 1
ATOM 1233 C C . ASP A 1 160 ? 28.257 -5.991 -21.459 1.00 70.56 160 ASP A C 1
ATOM 1235 O O . ASP A 1 160 ? 28.248 -6.986 -20.732 1.00 70.56 160 ASP A O 1
ATOM 1239 N N . GLU A 1 161 ? 29.400 -5.351 -21.729 1.00 64.44 161 GLU A N 1
ATOM 1240 C CA . GLU A 1 161 ? 30.714 -5.862 -21.317 1.00 64.44 161 GLU A CA 1
ATOM 1241 C C . GLU A 1 161 ? 31.384 -5.072 -20.188 1.00 64.44 161 GLU A C 1
ATOM 1243 O O . GLU A 1 161 ? 31.388 -3.845 -20.132 1.00 64.44 161 GLU A O 1
ATOM 1248 N N . GLY A 1 162 ? 32.030 -5.805 -19.289 1.00 54.69 162 GLY A N 1
ATOM 1249 C CA . GLY A 1 162 ? 32.783 -5.240 -18.188 1.00 54.69 162 GLY A CA 1
ATOM 1250 C C . GLY A 1 162 ? 34.178 -4.737 -18.569 1.00 54.69 162 GLY A C 1
ATOM 1251 O O . GLY A 1 162 ? 34.944 -5.456 -19.204 1.00 54.69 162 GLY A O 1
ATOM 1252 N N . GLY A 1 163 ? 34.541 -3.530 -18.118 1.00 56.38 163 GLY A N 1
ATOM 1253 C CA . GLY A 1 163 ? 35.943 -3.101 -17.992 1.00 56.38 163 GLY A CA 1
ATOM 1254 C C . GLY A 1 163 ? 36.321 -1.770 -18.647 1.00 56.38 163 GLY A C 1
ATOM 1255 O O . GLY A 1 163 ? 37.305 -1.178 -18.229 1.00 56.38 163 GLY A O 1
ATOM 1256 N N . LEU A 1 164 ? 35.561 -1.271 -19.629 1.00 63.47 164 LEU A N 1
ATOM 1257 C CA . LEU A 1 164 ? 35.782 0.069 -20.214 1.00 63.47 164 LEU A CA 1
ATOM 1258 C C . LEU A 1 164 ? 34.490 0.869 -20.439 1.00 63.47 164 LEU A C 1
ATOM 1260 O O . LEU A 1 164 ? 34.548 2.016 -20.871 1.00 63.47 164 LEU A O 1
ATOM 1264 N N . VAL A 1 165 ? 33.318 0.310 -20.121 1.00 69.62 165 VAL A N 1
ATOM 1265 C CA . VAL A 1 165 ? 32.026 0.993 -20.310 1.00 69.62 165 VAL A CA 1
ATOM 1266 C C . VAL A 1 165 ? 31.929 2.268 -19.470 1.00 69.62 165 VAL A C 1
ATOM 1268 O O . VAL A 1 165 ? 31.453 3.280 -19.972 1.00 69.62 165 VAL A O 1
ATOM 1271 N N . GLY A 1 166 ? 32.445 2.269 -18.237 1.00 73.56 166 GLY A N 1
ATOM 1272 C CA . GLY A 1 166 ? 32.540 3.487 -17.427 1.00 73.56 166 GLY A CA 1
ATOM 1273 C C . GLY A 1 166 ? 33.365 4.579 -18.119 1.00 73.56 166 GLY A C 1
ATOM 1274 O O . GLY A 1 166 ? 32.885 5.697 -18.286 1.00 73.56 166 GLY A O 1
ATOM 1275 N N . GLU A 1 167 ? 34.561 4.244 -18.617 1.00 76.19 167 GLU A N 1
ATOM 1276 C CA . GLU A 1 167 ? 35.384 5.175 -19.406 1.00 76.19 167 GLU A CA 1
ATOM 1277 C C . GLU A 1 167 ? 34.680 5.640 -20.688 1.00 76.19 167 GLU A C 1
ATOM 1279 O O . GLU A 1 167 ? 34.784 6.803 -21.075 1.00 76.19 167 GLU A O 1
ATOM 1284 N N . ALA A 1 168 ? 33.967 4.737 -21.360 1.00 80.31 168 ALA A N 1
ATOM 1285 C CA . ALA A 1 168 ? 33.232 5.035 -22.577 1.00 80.31 168 ALA A CA 1
ATOM 1286 C C . ALA A 1 168 ? 32.095 6.031 -22.319 1.00 80.31 168 ALA A C 1
ATOM 1288 O O . ALA A 1 168 ? 31.954 7.000 -23.064 1.00 80.31 168 ALA A O 1
ATOM 1289 N N . LEU A 1 169 ? 31.328 5.846 -21.242 1.00 86.44 169 LEU A N 1
ATOM 1290 C CA . LEU A 1 169 ? 30.279 6.778 -20.827 1.00 86.44 169 LEU A CA 1
ATOM 1291 C C . LEU A 1 169 ? 30.857 8.148 -20.460 1.00 86.44 169 LEU A C 1
ATOM 1293 O O . LEU A 1 169 ? 30.279 9.166 -20.831 1.00 86.44 169 LEU A O 1
ATOM 1297 N N . LEU A 1 170 ? 32.029 8.192 -19.821 1.00 86.94 170 LEU A N 1
ATOM 1298 C CA . LEU A 1 170 ? 32.737 9.445 -19.530 1.00 86.94 170 LEU A CA 1
ATOM 1299 C C . LEU A 1 170 ? 33.204 10.189 -20.792 1.00 86.94 170 LEU A C 1
ATOM 1301 O O . LEU A 1 170 ? 33.489 11.382 -20.723 1.00 86.94 170 LEU A O 1
ATOM 1305 N N . SER A 1 171 ? 33.276 9.518 -21.948 1.00 89.56 171 SER A N 1
ATOM 1306 C CA . SER A 1 171 ? 33.586 10.181 -23.221 1.00 89.56 171 SER A CA 1
ATOM 1307 C C . SER A 1 171 ? 32.407 10.958 -23.816 1.00 89.56 171 SER A C 1
ATOM 1309 O O . SER A 1 171 ? 32.630 11.735 -24.739 1.00 89.56 171 SER A O 1
ATOM 1311 N N . LEU A 1 172 ? 31.178 10.749 -23.322 1.00 92.25 172 LEU A N 1
ATOM 1312 C CA . LEU A 1 172 ? 29.969 11.396 -23.837 1.00 92.25 172 LEU A CA 1
ATOM 1313 C C . LEU A 1 172 ? 29.951 12.899 -23.546 1.00 92.25 172 LEU A C 1
ATOM 1315 O O . LEU A 1 172 ? 30.403 13.355 -22.496 1.00 92.25 172 LEU A O 1
ATOM 1319 N N . ASP A 1 173 ? 29.347 13.652 -24.458 1.00 92.25 173 ASP A N 1
ATOM 1320 C CA . ASP A 1 173 ? 29.075 15.078 -24.324 1.00 92.25 173 ASP A CA 1
ATOM 1321 C C . ASP A 1 173 ? 27.656 15.419 -24.819 1.00 92.25 173 ASP A C 1
ATOM 1323 O O . ASP A 1 173 ? 26.877 14.548 -25.214 1.00 92.25 173 ASP A O 1
ATOM 1327 N N . ALA A 1 174 ? 27.294 16.703 -24.770 1.00 88.12 174 ALA A N 1
ATOM 1328 C CA . ALA A 1 174 ? 25.963 17.157 -25.161 1.00 88.12 174 ALA A CA 1
ATOM 1329 C C . ALA A 1 174 ? 25.655 16.940 -26.657 1.00 88.12 174 ALA A C 1
ATOM 1331 O O . ALA A 1 174 ? 24.495 16.731 -27.011 1.00 88.12 174 ALA A O 1
ATOM 1332 N N . ASP A 1 175 ? 26.662 16.974 -27.536 1.00 89.94 175 ASP A N 1
ATOM 1333 C CA . ASP A 1 175 ? 26.460 16.790 -28.979 1.00 89.94 175 ASP A CA 1
ATOM 1334 C C . ASP A 1 175 ? 26.189 15.316 -29.304 1.00 89.94 175 ASP A C 1
ATOM 1336 O O . ASP A 1 175 ? 25.213 14.986 -29.993 1.00 89.94 175 ASP A O 1
ATOM 1340 N N . ALA A 1 176 ? 26.967 14.421 -28.688 1.00 91.00 176 ALA A N 1
ATOM 1341 C CA . ALA A 1 176 ? 26.764 12.978 -28.731 1.00 91.00 176 ALA A CA 1
ATOM 1342 C C . ALA A 1 176 ? 25.354 12.568 -28.269 1.00 91.00 176 ALA A C 1
ATOM 1344 O O . ALA A 1 176 ? 24.804 11.594 -28.773 1.00 91.00 176 ALA A O 1
ATOM 1345 N N . LEU A 1 177 ? 24.737 13.320 -27.355 1.00 90.62 177 LEU A N 1
ATOM 1346 C CA . LEU A 1 177 ? 23.412 13.019 -26.800 1.00 90.62 177 LEU A CA 1
ATOM 1347 C C . LEU A 1 177 ? 22.276 13.867 -27.389 1.00 90.62 177 LEU A C 1
ATOM 1349 O O . LEU A 1 177 ? 21.130 13.739 -26.960 1.00 90.62 177 LEU A O 1
ATOM 1353 N N . SER A 1 178 ? 22.554 14.679 -28.413 1.00 86.12 178 SER A N 1
ATOM 1354 C CA . SER A 1 178 ? 21.588 15.600 -29.040 1.00 86.12 178 SER A CA 1
ATOM 1355 C C . SER A 1 178 ? 20.334 14.933 -29.623 1.00 86.12 178 SER A C 1
ATOM 1357 O O . SER A 1 178 ? 19.341 15.607 -29.896 1.00 86.12 178 SER A O 1
ATOM 1359 N N . HIS A 1 179 ? 20.381 13.620 -29.852 1.00 84.62 179 HIS A N 1
ATOM 1360 C CA . HIS A 1 179 ? 19.283 12.808 -30.382 1.00 84.62 179 HIS A CA 1
ATOM 1361 C C . HIS A 1 179 ? 18.576 11.960 -29.314 1.00 84.62 179 HIS A C 1
ATOM 1363 O O . HIS A 1 179 ? 17.708 11.170 -29.662 1.00 84.62 179 HIS A O 1
ATOM 1369 N N . ALA A 1 180 ? 18.906 12.164 -28.035 1.00 83.81 180 ALA A N 1
ATOM 1370 C CA . ALA A 1 180 ? 18.253 11.538 -26.885 1.00 83.81 180 ALA A CA 1
ATOM 1371 C C . ALA A 1 180 ? 18.184 9.986 -26.920 1.00 83.81 180 ALA A C 1
ATOM 1373 O O . ALA A 1 180 ? 17.094 9.430 -26.765 1.00 83.81 180 ALA A O 1
ATOM 1374 N N . PRO A 1 181 ? 19.310 9.277 -27.138 1.00 88.94 181 PRO A N 1
ATOM 1375 C CA . PRO A 1 181 ? 19.361 7.809 -27.134 1.00 88.94 181 PRO A CA 1
ATOM 1376 C C . PRO A 1 181 ? 18.909 7.191 -25.801 1.00 88.94 181 PRO A C 1
ATOM 1378 O O . PRO A 1 181 ? 19.180 7.730 -24.731 1.00 88.94 181 PRO A O 1
ATOM 1381 N N . LEU A 1 182 ? 18.316 5.997 -25.839 1.00 85.31 182 LEU A N 1
ATOM 1382 C CA . LEU A 1 182 ? 18.163 5.154 -24.647 1.00 85.31 182 LEU A CA 1
ATOM 1383 C C . LEU A 1 182 ? 19.456 4.375 -24.385 1.00 85.31 182 LEU A C 1
ATOM 1385 O O . LEU A 1 182 ? 19.920 3.663 -25.273 1.00 85.31 182 LEU A O 1
ATOM 1389 N N . PHE A 1 183 ? 19.976 4.399 -23.157 1.00 85.81 183 PHE A N 1
ATOM 1390 C CA . PHE A 1 183 ? 21.050 3.486 -22.755 1.00 85.81 183 PHE A CA 1
ATOM 1391 C C . PHE A 1 183 ? 20.497 2.303 -21.970 1.00 85.81 183 PHE A C 1
ATOM 1393 O O . PHE A 1 183 ? 19.783 2.490 -20.988 1.00 85.81 183 PHE A O 1
ATOM 1400 N N . ILE A 1 184 ? 20.892 1.092 -22.351 1.00 79.50 184 ILE A N 1
ATOM 1401 C CA . ILE A 1 184 ? 20.715 -0.129 -21.566 1.00 79.50 184 ILE A CA 1
ATOM 1402 C C . ILE A 1 184 ? 22.105 -0.566 -21.113 1.00 79.50 184 ILE A C 1
ATOM 1404 O O . ILE A 1 184 ? 22.934 -0.987 -21.918 1.00 79.50 184 ILE A O 1
ATOM 1408 N N . LEU A 1 185 ? 22.366 -0.440 -19.819 1.00 77.44 185 LEU A N 1
ATOM 1409 C CA . LEU A 1 185 ? 23.653 -0.731 -19.203 1.00 77.44 185 LEU A CA 1
ATOM 1410 C C . LEU A 1 185 ? 23.563 -2.079 -18.497 1.00 77.44 185 LEU A C 1
ATOM 1412 O O . LEU A 1 185 ? 22.730 -2.243 -17.607 1.00 77.44 185 LEU A O 1
ATOM 1416 N N . SER A 1 186 ? 24.408 -3.040 -18.863 1.00 69.50 186 SER A N 1
ATOM 1417 C CA . SER A 1 186 ? 24.621 -4.253 -18.077 1.00 69.50 186 SER A CA 1
ATOM 1418 C C . SER A 1 186 ? 25.894 -4.150 -17.258 1.00 69.50 186 SER A C 1
ATOM 1420 O O . SER A 1 186 ? 26.934 -3.702 -17.733 1.00 69.50 186 SER A O 1
ATOM 1422 N N . THR A 1 187 ? 25.831 -4.637 -16.031 1.00 55.06 187 THR A N 1
ATOM 1423 C CA . THR A 1 187 ? 26.988 -4.855 -15.173 1.00 55.06 187 THR A CA 1
ATOM 1424 C C . THR A 1 187 ? 27.104 -6.358 -14.913 1.00 55.06 187 THR A C 1
ATOM 1426 O O . THR A 1 187 ? 26.776 -6.882 -13.852 1.00 55.06 187 THR A O 1
ATOM 1429 N N . GLY A 1 188 ? 27.530 -7.096 -15.939 1.00 49.22 188 GLY A N 1
ATOM 1430 C CA . GLY A 1 188 ? 27.959 -8.481 -15.771 1.00 49.22 188 GLY A CA 1
ATOM 1431 C C . GLY A 1 188 ? 29.243 -8.545 -14.939 1.00 49.22 188 GLY A C 1
ATOM 1432 O O . GLY A 1 188 ? 30.229 -7.929 -15.314 1.00 49.22 188 GLY A O 1
ATOM 1433 N N . GLU A 1 189 ? 29.213 -9.269 -13.817 1.00 48.47 189 GLU A N 1
ATOM 1434 C CA . GLU A 1 189 ? 30.353 -9.718 -12.992 1.00 48.47 189 GLU A CA 1
ATOM 1435 C C . GLU A 1 189 ? 31.513 -8.718 -12.766 1.00 48.47 189 GLU A C 1
ATOM 1437 O O . GLU A 1 189 ? 32.425 -8.590 -13.574 1.00 48.47 189 GLU A O 1
ATOM 1442 N N . GLN A 1 190 ? 31.574 -8.127 -11.564 1.00 46.81 190 GLN A N 1
ATOM 1443 C CA . GLN A 1 190 ? 32.794 -7.564 -10.938 1.00 46.81 190 GLN A CA 1
ATOM 1444 C C . GLN A 1 190 ? 33.617 -6.539 -11.745 1.00 46.81 190 GLN A C 1
ATOM 1446 O O . GLN A 1 190 ? 34.776 -6.292 -11.416 1.00 46.81 190 GLN A O 1
ATOM 1451 N N . SER A 1 191 ? 33.053 -5.928 -12.779 1.00 47.59 191 SER A N 1
ATOM 1452 C CA . SER A 1 191 ? 33.823 -5.108 -13.716 1.00 47.59 191 SER A CA 1
ATOM 1453 C C . SER A 1 191 ? 33.750 -3.603 -13.485 1.00 47.59 191 SER A C 1
ATOM 1455 O O . SER A 1 191 ? 34.397 -2.857 -14.213 1.00 47.59 191 SER A O 1
ATOM 1457 N N . TRP A 1 192 ? 32.948 -3.162 -12.517 1.00 56.31 192 TRP A N 1
ATOM 1458 C CA . TRP A 1 192 ? 32.833 -1.761 -12.132 1.00 56.31 192 TRP A CA 1
ATOM 1459 C C . TRP A 1 192 ? 33.211 -1.628 -10.669 1.00 56.31 192 TRP A C 1
ATOM 1461 O O . TRP A 1 192 ? 32.633 -2.291 -9.802 1.00 56.31 192 TRP A O 1
ATOM 1471 N N . THR A 1 193 ? 34.153 -0.744 -10.380 1.00 61.75 193 THR A N 1
ATOM 1472 C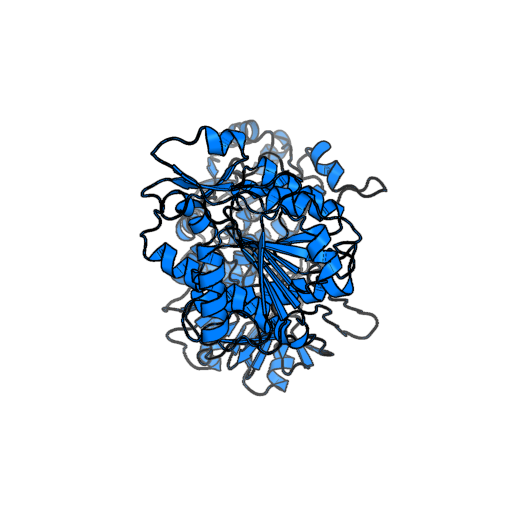 CA . THR A 1 193 ? 34.275 -0.213 -9.026 1.00 61.75 193 THR A CA 1
ATOM 1473 C C . THR A 1 193 ? 33.093 0.719 -8.733 1.00 61.75 193 THR A C 1
ATOM 1475 O O . THR A 1 193 ? 32.501 1.312 -9.640 1.00 61.75 193 THR A O 1
ATOM 1478 N N . LEU A 1 194 ? 32.743 0.860 -7.449 1.00 61.19 194 LEU A N 1
ATOM 1479 C CA . LEU A 1 194 ? 31.772 1.860 -6.976 1.00 61.19 194 LEU A CA 1
ATOM 1480 C C . LEU A 1 194 ? 32.088 3.254 -7.511 1.00 61.19 194 LEU A C 1
ATOM 1482 O O . LEU A 1 194 ? 31.187 3.980 -7.930 1.00 61.19 194 LEU A O 1
ATOM 1486 N N . ASP A 1 195 ? 33.370 3.586 -7.547 1.00 67.56 195 ASP A N 1
ATOM 1487 C CA . ASP A 1 195 ? 33.850 4.889 -7.971 1.00 67.56 195 ASP A CA 1
ATOM 1488 C C . ASP A 1 195 ? 33.640 5.107 -9.476 1.00 67.56 195 ASP A C 1
ATOM 1490 O O . ASP A 1 195 ? 33.139 6.155 -9.878 1.00 67.56 195 ASP A O 1
ATOM 1494 N N . GLU A 1 196 ? 33.931 4.108 -10.316 1.00 70.69 196 GLU A N 1
ATOM 1495 C CA . GLU A 1 196 ? 33.726 4.193 -11.770 1.00 70.69 196 GLU A CA 1
ATOM 1496 C C . GLU A 1 196 ? 32.244 4.307 -12.140 1.00 70.69 196 GLU A C 1
ATOM 1498 O O . GLU A 1 196 ? 31.876 5.131 -12.981 1.00 70.69 196 GLU A O 1
ATOM 1503 N N . PHE A 1 197 ? 31.378 3.513 -11.501 1.00 71.50 197 PHE A N 1
ATOM 1504 C CA . PHE A 1 197 ? 29.939 3.577 -11.763 1.00 71.50 197 PHE A CA 1
ATOM 1505 C C . PHE A 1 197 ? 29.342 4.894 -11.254 1.00 71.50 197 PHE A C 1
ATOM 1507 O O . PHE A 1 197 ? 28.562 5.533 -11.958 1.00 71.50 197 PHE A O 1
ATOM 1514 N N . SER A 1 198 ? 29.757 5.360 -10.073 1.00 72.88 198 SER A N 1
ATOM 1515 C CA . SER A 1 198 ? 29.319 6.652 -9.527 1.00 72.88 198 SER A CA 1
ATOM 1516 C C . SER A 1 198 ? 29.773 7.826 -10.400 1.00 72.88 198 SER A C 1
ATOM 1518 O O . SER A 1 198 ? 29.003 8.755 -10.631 1.00 72.88 198 SER A O 1
ATOM 1520 N N . ALA A 1 199 ? 30.992 7.779 -10.944 1.00 78.69 199 ALA A N 1
ATOM 1521 C CA . ALA A 1 199 ? 31.494 8.812 -11.845 1.00 78.69 199 ALA A CA 1
ATOM 1522 C C . ALA A 1 199 ? 30.725 8.841 -13.175 1.00 78.69 199 ALA A C 1
ATOM 1524 O O . ALA A 1 199 ? 30.300 9.908 -13.618 1.00 78.69 199 ALA A O 1
ATOM 1525 N N . ALA A 1 200 ? 30.500 7.679 -13.797 1.00 79.12 200 ALA A N 1
ATOM 1526 C CA . ALA A 1 200 ? 29.762 7.585 -15.056 1.00 79.12 200 ALA A CA 1
ATOM 1527 C C . ALA A 1 200 ? 28.295 8.028 -14.907 1.00 79.12 200 ALA A C 1
ATOM 1529 O O . ALA A 1 200 ? 27.765 8.740 -15.760 1.00 79.12 200 ALA A O 1
ATOM 1530 N N . THR A 1 201 ? 27.644 7.651 -13.805 1.00 76.88 201 THR A N 1
ATOM 1531 C CA . THR A 1 201 ? 26.254 8.036 -13.518 1.00 76.88 201 THR A CA 1
ATOM 1532 C C . THR A 1 201 ? 26.122 9.524 -13.206 1.00 76.88 201 THR A C 1
ATOM 1534 O O . THR A 1 201 ? 25.227 10.178 -13.741 1.00 76.88 201 THR A O 1
ATOM 1537 N N . ALA A 1 202 ? 27.040 10.094 -12.419 1.00 82.50 202 ALA A N 1
ATOM 1538 C CA . ALA A 1 202 ? 27.089 11.534 -12.176 1.00 82.50 202 ALA A CA 1
ATOM 1539 C C . ALA A 1 202 ? 27.311 12.328 -13.473 1.00 82.50 202 ALA A C 1
ATOM 1541 O O . ALA A 1 202 ? 26.668 13.358 -13.682 1.00 82.50 202 ALA A O 1
ATOM 1542 N N . HIS A 1 203 ? 28.174 11.830 -14.364 1.00 88.38 203 HIS A N 1
ATOM 1543 C CA . HIS A 1 203 ? 28.426 12.443 -15.668 1.00 88.38 203 HIS A CA 1
ATOM 1544 C C . HIS A 1 203 ? 27.177 12.449 -16.555 1.00 88.38 203 HIS A C 1
ATOM 1546 O O . HIS A 1 203 ? 26.768 13.505 -17.031 1.00 88.38 203 HIS A O 1
ATOM 1552 N N . LEU A 1 204 ? 26.506 11.300 -16.701 1.00 87.50 204 LEU A N 1
ATOM 1553 C CA . LEU A 1 204 ? 25.236 11.197 -17.431 1.00 87.50 204 LEU A CA 1
ATOM 1554 C C . LEU A 1 204 ? 24.160 12.127 -16.854 1.00 87.50 204 LEU A C 1
ATOM 1556 O O . LEU A 1 204 ? 23.470 12.814 -17.607 1.00 87.50 204 LEU A O 1
ATOM 1560 N N . LYS A 1 205 ? 24.063 12.221 -15.523 1.00 84.88 205 LYS A N 1
ATOM 1561 C CA . LYS A 1 205 ? 23.144 13.149 -14.854 1.00 84.88 205 LYS A CA 1
ATOM 1562 C C . LYS A 1 205 ? 23.441 14.605 -15.198 1.00 84.88 205 LYS A C 1
ATOM 1564 O O . LYS A 1 205 ? 22.519 15.359 -15.501 1.00 84.88 205 LYS A O 1
ATOM 1569 N N . GLY A 1 206 ? 24.719 14.985 -15.233 1.00 85.06 206 GLY A N 1
ATOM 1570 C CA . GLY A 1 206 ? 25.159 16.305 -15.694 1.00 85.06 206 GLY A CA 1
ATOM 1571 C C . GLY A 1 206 ? 24.801 16.600 -17.156 1.00 85.06 206 GLY A C 1
ATOM 1572 O O . GLY A 1 206 ? 24.607 17.759 -17.514 1.00 85.06 206 GLY A O 1
ATOM 1573 N N . LEU A 1 207 ? 24.653 15.562 -17.983 1.00 89.38 207 LEU A N 1
ATOM 1574 C CA . LEU A 1 207 ? 24.215 15.653 -19.378 1.00 89.38 207 LEU A CA 1
ATOM 1575 C C . LEU A 1 207 ? 22.689 15.538 -19.559 1.00 89.38 207 LEU A C 1
ATOM 1577 O O . LEU A 1 207 ? 22.210 15.487 -20.691 1.00 89.38 207 LEU A O 1
ATOM 1581 N N . GLY A 1 208 ? 21.916 15.521 -18.468 1.00 86.62 208 GLY A N 1
ATOM 1582 C CA . GLY A 1 208 ? 20.453 15.496 -18.515 1.00 86.62 208 GLY A CA 1
ATOM 1583 C C . GLY A 1 208 ? 19.850 14.099 -18.649 1.00 86.62 208 GLY A C 1
ATOM 1584 O O . GLY A 1 208 ? 18.841 13.944 -19.333 1.00 86.62 208 GLY A O 1
ATOM 1585 N N . TYR A 1 209 ? 20.455 13.090 -18.019 1.00 87.81 209 TYR A N 1
ATOM 1586 C CA . TYR A 1 209 ? 19.926 11.724 -17.968 1.00 87.81 209 TYR A CA 1
ATOM 1587 C C . TYR A 1 209 ? 19.641 11.271 -16.537 1.00 87.81 209 TYR A C 1
ATOM 1589 O O . TYR A 1 209 ? 20.451 11.466 -15.633 1.00 87.81 209 TYR A O 1
ATOM 1597 N N . ASP A 1 210 ? 18.511 10.600 -16.350 1.00 81.81 210 ASP A N 1
ATOM 1598 C CA . ASP A 1 210 ? 18.194 9.873 -15.126 1.00 81.81 210 ASP A CA 1
ATOM 1599 C C . ASP A 1 210 ? 18.622 8.414 -15.290 1.00 81.81 210 ASP A C 1
ATOM 1601 O O . ASP A 1 210 ? 18.366 7.794 -16.324 1.00 81.81 210 ASP A O 1
ATOM 1605 N N . LEU A 1 211 ? 19.239 7.836 -14.260 1.00 77.38 211 LEU A N 1
ATOM 1606 C CA . LEU A 1 211 ? 19.449 6.394 -14.217 1.00 77.38 211 LEU A CA 1
ATOM 1607 C C . LEU A 1 211 ? 18.262 5.746 -13.518 1.00 77.38 211 LEU A C 1
ATOM 1609 O O . LEU A 1 211 ? 17.932 6.117 -12.394 1.00 77.38 211 LEU A O 1
ATOM 1613 N N . VAL A 1 212 ? 17.640 4.771 -14.165 1.00 70.38 212 VAL A N 1
ATOM 1614 C CA . VAL A 1 212 ? 16.517 4.019 -13.615 1.00 70.38 212 VAL A CA 1
ATOM 1615 C C . VAL A 1 212 ? 16.859 2.540 -13.534 1.00 70.38 212 VAL A C 1
ATOM 1617 O O . VAL A 1 212 ? 17.535 1.981 -14.403 1.00 70.38 212 VAL A O 1
ATOM 1620 N N . ASP A 1 213 ? 16.395 1.890 -12.476 1.00 65.50 213 ASP A N 1
ATOM 1621 C CA . ASP A 1 213 ? 16.422 0.436 -12.402 1.00 65.50 213 ASP A CA 1
ATOM 1622 C C . ASP A 1 213 ? 15.336 -0.170 -13.319 1.00 65.50 213 ASP A C 1
ATOM 1624 O O . ASP A 1 213 ? 14.477 0.551 -13.844 1.00 65.50 213 ASP A O 1
ATOM 1628 N N . PRO A 1 214 ? 15.314 -1.501 -13.512 1.00 58.44 214 PRO A N 1
ATOM 1629 C CA . PRO A 1 214 ? 14.264 -2.140 -14.294 1.00 58.44 214 PRO A CA 1
ATOM 1630 C C . PRO A 1 214 ? 12.851 -1.843 -13.785 1.00 58.44 214 PRO A C 1
ATOM 1632 O O . PRO A 1 214 ? 11.924 -1.944 -14.569 1.00 58.44 214 PRO A O 1
ATOM 1635 N N . SER A 1 215 ? 12.662 -1.454 -12.518 1.00 52.56 215 SER A N 1
ATOM 1636 C CA . SER A 1 215 ? 11.358 -1.074 -11.970 1.00 52.56 215 SER A CA 1
ATOM 1637 C C . SER A 1 215 ? 10.913 0.349 -12.303 1.00 52.56 215 SER A C 1
ATOM 1639 O O . SER A 1 215 ? 9.818 0.740 -11.902 1.00 52.56 215 SER A O 1
ATOM 1641 N N . GLY A 1 216 ? 11.739 1.126 -13.006 1.00 56.50 216 GLY A N 1
ATOM 1642 C CA . GLY A 1 216 ? 11.510 2.547 -13.253 1.00 56.50 216 GLY A CA 1
ATOM 1643 C C . GLY A 1 216 ? 11.774 3.422 -12.024 1.00 56.50 216 GLY A C 1
ATOM 1644 O O . GLY A 1 216 ? 11.331 4.567 -11.986 1.00 56.50 216 GLY A O 1
ATOM 1645 N N . TYR A 1 217 ? 12.432 2.896 -10.985 1.00 58.66 217 TYR A N 1
ATOM 1646 C CA . TYR A 1 217 ? 12.884 3.691 -9.846 1.00 58.66 217 TYR A CA 1
ATOM 1647 C C . TYR A 1 217 ? 14.162 4.442 -10.226 1.00 58.66 217 TYR A C 1
ATOM 1649 O O . TYR A 1 217 ? 15.134 3.825 -10.663 1.00 58.66 217 TYR A O 1
ATOM 1657 N N . THR A 1 218 ? 14.156 5.766 -10.061 1.00 68.94 218 THR A N 1
ATOM 1658 C CA . THR A 1 218 ? 15.337 6.602 -10.296 1.00 68.94 218 THR A CA 1
ATOM 1659 C C . THR A 1 218 ? 16.374 6.358 -9.210 1.00 68.94 218 THR A C 1
ATOM 1661 O O . THR A 1 218 ? 16.130 6.609 -8.032 1.00 68.94 218 THR A O 1
ATOM 1664 N N . LEU A 1 219 ? 17.540 5.889 -9.626 1.00 63.75 219 LEU A N 1
ATOM 1665 C CA . LEU A 1 219 ? 18.649 5.540 -8.756 1.00 63.75 219 LEU A CA 1
ATOM 1666 C C . LEU A 1 219 ? 19.401 6.795 -8.297 1.00 63.75 219 LEU A C 1
ATOM 1668 O O . LEU A 1 219 ? 19.755 7.658 -9.105 1.00 63.75 219 LEU A O 1
ATOM 1672 N N . SER A 1 220 ? 19.680 6.872 -6.998 1.00 63.53 220 SER A N 1
ATOM 1673 C CA . SER A 1 220 ? 20.442 7.946 -6.360 1.00 63.53 220 SER A CA 1
ATOM 1674 C C . SER A 1 220 ? 21.768 7.408 -5.822 1.00 63.53 220 SER A C 1
ATOM 1676 O O . SER A 1 220 ? 21.812 6.701 -4.820 1.00 63.53 220 SER A O 1
ATOM 1678 N N . PHE A 1 221 ? 22.877 7.736 -6.488 1.00 59.38 221 PHE A N 1
ATOM 1679 C CA . PHE A 1 221 ? 24.221 7.328 -6.059 1.00 59.38 221 PHE A CA 1
ATOM 1680 C C . PHE A 1 221 ? 24.858 8.364 -5.122 1.00 59.38 221 PHE A C 1
ATOM 1682 O O . PHE A 1 221 ? 24.649 9.562 -5.324 1.00 59.38 221 PHE A O 1
ATOM 1689 N N . PRO A 1 222 ? 25.663 7.931 -4.129 1.00 55.19 222 PRO A N 1
ATOM 1690 C CA . PRO A 1 222 ? 26.098 6.549 -3.872 1.00 55.19 222 PRO A CA 1
ATOM 1691 C C . PRO A 1 222 ? 25.117 5.712 -3.030 1.00 55.19 222 PRO A C 1
ATOM 1693 O O . PRO A 1 222 ? 25.349 4.515 -2.861 1.00 55.19 222 PRO A O 1
ATOM 1696 N N . ASP A 1 223 ? 24.041 6.309 -2.511 1.00 55.50 223 ASP A N 1
ATOM 1697 C CA . ASP A 1 223 ? 23.140 5.690 -1.524 1.00 55.50 223 ASP A CA 1
ATOM 1698 C C . ASP A 1 223 ? 22.495 4.385 -2.018 1.00 55.50 223 ASP A C 1
ATOM 1700 O O . ASP A 1 223 ? 22.360 3.421 -1.260 1.00 55.50 223 ASP A O 1
ATOM 1704 N N . ASP A 1 224 ? 22.186 4.314 -3.312 1.00 55.00 224 ASP A N 1
ATOM 1705 C CA . ASP A 1 224 ? 21.609 3.138 -3.955 1.00 55.00 224 ASP A CA 1
ATOM 1706 C C . ASP A 1 224 ? 22.655 2.141 -4.479 1.00 55.00 224 ASP A C 1
ATOM 1708 O O . ASP A 1 224 ? 22.277 1.102 -5.008 1.00 55.00 224 ASP A O 1
ATOM 1712 N N . PHE A 1 225 ? 23.967 2.359 -4.315 1.00 52.81 225 PHE A N 1
ATOM 1713 C CA . PHE A 1 225 ? 24.990 1.438 -4.846 1.00 52.81 225 PHE A CA 1
ATOM 1714 C C . PHE A 1 225 ? 24.922 0.022 -4.243 1.00 52.81 225 PHE A C 1
ATOM 1716 O O . PHE A 1 225 ? 25.232 -0.968 -4.900 1.00 52.81 225 PHE A O 1
ATOM 1723 N N . GLY A 1 226 ? 24.471 -0.098 -2.989 1.00 44.81 226 GLY A N 1
ATOM 1724 C CA . GLY A 1 226 ? 24.294 -1.391 -2.312 1.00 44.81 226 GLY A CA 1
ATOM 1725 C C . GLY A 1 226 ? 22.951 -2.078 -2.592 1.00 44.81 226 GLY A C 1
ATOM 1726 O O . GLY A 1 226 ? 22.846 -3.298 -2.456 1.00 44.81 226 GLY A O 1
ATOM 1727 N N . THR A 1 227 ? 21.921 -1.317 -2.980 1.00 45.53 227 THR A N 1
ATOM 1728 C CA . THR A 1 227 ? 20.627 -1.844 -3.458 1.00 45.53 227 THR A CA 1
ATOM 1729 C C . THR A 1 227 ? 20.712 -2.202 -4.942 1.00 45.53 227 THR A C 1
ATOM 1731 O O . THR A 1 227 ? 20.088 -3.162 -5.392 1.00 45.53 227 THR A O 1
ATOM 1734 N N . THR A 1 228 ? 21.588 -1.515 -5.674 1.00 45.03 228 THR A N 1
ATOM 1735 C CA . THR A 1 228 ? 22.035 -1.844 -7.023 1.00 45.03 228 THR A CA 1
ATOM 1736 C C . THR A 1 228 ? 23.178 -2.856 -7.003 1.00 45.03 228 THR A C 1
ATOM 1738 O O . THR A 1 228 ? 24.226 -2.688 -7.611 1.00 45.03 228 THR A O 1
ATOM 1741 N N . LEU A 1 229 ? 22.860 -4.064 -6.536 1.00 42.44 229 LEU A N 1
ATOM 1742 C CA . LEU A 1 229 ? 23.302 -5.253 -7.280 1.00 42.44 229 LEU A CA 1
ATOM 1743 C C . LEU A 1 229 ? 22.507 -5.347 -8.596 1.00 42.44 229 LEU A C 1
ATOM 1745 O O . LEU A 1 229 ? 22.015 -6.410 -8.961 1.00 42.44 229 LEU A O 1
ATOM 1749 N N . SER A 1 230 ? 22.265 -4.223 -9.273 1.00 45.78 230 SER A N 1
ATOM 1750 C CA . SER A 1 230 ? 21.557 -4.187 -10.531 1.00 45.78 230 SER A CA 1
ATOM 1751 C C . SER A 1 230 ? 22.606 -4.441 -11.590 1.00 45.78 230 SER A C 1
ATOM 1753 O O . SER A 1 230 ? 23.245 -3.525 -12.098 1.00 45.78 230 SER A O 1
ATOM 1755 N N . TRP A 1 231 ? 22.717 -5.712 -11.948 1.00 53.56 231 TRP A N 1
ATOM 1756 C CA . TRP A 1 231 ? 23.379 -6.210 -13.149 1.00 53.56 231 TRP A CA 1
ATOM 1757 C C . TRP A 1 231 ? 22.878 -5.505 -14.436 1.00 53.56 231 TRP A C 1
ATOM 1759 O O . TRP A 1 231 ? 23.357 -5.808 -15.526 1.00 53.56 231 TRP A O 1
ATOM 1769 N N . PHE A 1 232 ? 21.883 -4.602 -14.322 1.00 62.88 232 PHE A N 1
ATOM 1770 C CA . PHE A 1 232 ? 21.139 -3.924 -15.378 1.00 62.88 232 PHE A CA 1
ATOM 1771 C C . PHE A 1 232 ? 20.573 -2.573 -14.889 1.00 62.88 232 PHE A C 1
ATOM 1773 O O . PHE A 1 232 ? 19.826 -2.550 -13.912 1.00 62.88 232 PHE A O 1
ATOM 1780 N N . ALA A 1 233 ? 20.867 -1.472 -15.579 1.00 72.88 233 ALA A N 1
ATOM 1781 C CA . ALA A 1 233 ? 20.245 -0.158 -15.384 1.00 72.88 233 ALA A CA 1
ATOM 1782 C C . ALA A 1 233 ? 19.941 0.477 -16.748 1.00 72.88 233 ALA A C 1
ATOM 1784 O O . ALA A 1 233 ? 20.610 0.168 -17.733 1.00 72.88 233 ALA A O 1
ATOM 1785 N N . ALA A 1 234 ? 18.951 1.362 -16.824 1.00 77.94 234 ALA A N 1
ATOM 1786 C CA . ALA A 1 234 ? 18.702 2.157 -18.021 1.00 77.94 234 ALA A CA 1
ATOM 1787 C C . ALA A 1 234 ? 19.022 3.625 -17.744 1.00 77.94 234 ALA A C 1
ATOM 1789 O O . ALA A 1 234 ? 18.596 4.155 -16.722 1.00 77.94 234 ALA A O 1
ATOM 1790 N N . ALA A 1 235 ? 19.760 4.289 -18.635 1.00 85.06 235 ALA A N 1
ATOM 1791 C CA . ALA A 1 235 ? 19.881 5.744 -18.585 1.00 85.06 235 ALA A CA 1
ATOM 1792 C C . ALA A 1 235 ? 18.879 6.336 -19.573 1.00 85.06 235 ALA A C 1
ATOM 1794 O O . ALA A 1 235 ? 18.946 6.062 -20.775 1.00 85.06 235 ALA A O 1
ATOM 1795 N N . VAL A 1 236 ? 17.942 7.121 -19.049 1.00 83.06 236 VAL A N 1
ATOM 1796 C CA . VAL A 1 236 ? 16.859 7.740 -19.812 1.00 83.06 236 VAL A CA 1
ATOM 1797 C C . VAL A 1 236 ? 17.012 9.256 -19.831 1.00 83.06 236 VAL A C 1
ATOM 1799 O O . VAL A 1 236 ? 17.469 9.825 -18.840 1.00 83.06 236 VAL A O 1
ATOM 1802 N N . PRO A 1 237 ? 16.612 9.928 -20.921 1.00 80.81 237 PRO A N 1
ATOM 1803 C CA . PRO A 1 237 ? 16.549 11.384 -20.954 1.00 80.81 237 PRO A CA 1
ATOM 1804 C C . PRO A 1 237 ? 15.714 11.922 -19.778 1.00 80.81 237 PRO A C 1
ATOM 1806 O O . PRO A 1 237 ? 14.611 11.430 -19.536 1.00 80.81 237 PRO A O 1
ATOM 1809 N N . SER A 1 238 ? 16.230 12.902 -19.033 1.00 73.94 238 SER A N 1
ATOM 1810 C CA . SER A 1 238 ? 15.512 13.494 -17.899 1.00 73.94 238 SER A CA 1
ATOM 1811 C C . SER A 1 238 ? 14.433 14.465 -18.377 1.00 73.94 238 SER A C 1
ATOM 1813 O O . SER A 1 238 ? 14.559 15.089 -19.431 1.00 73.94 238 SER A O 1
ATOM 1815 N N . GLU A 1 239 ? 13.377 14.646 -17.585 1.00 61.56 239 GLU A N 1
ATOM 1816 C CA . GLU A 1 239 ? 12.266 15.553 -17.916 1.00 61.56 239 GLU A CA 1
ATOM 1817 C C . GLU A 1 239 ? 12.741 17.005 -18.102 1.00 61.56 239 GLU A C 1
ATOM 1819 O O . GLU A 1 239 ? 12.260 17.731 -18.970 1.00 61.56 239 GLU A O 1
ATOM 1824 N N . GLN A 1 240 ? 13.752 17.411 -17.330 1.00 57.62 240 GLN A N 1
ATOM 1825 C CA . GLN A 1 240 ? 14.319 18.756 -17.367 1.00 57.62 240 GLN A CA 1
ATOM 1826 C C . GLN A 1 240 ? 15.045 19.062 -18.687 1.00 57.62 240 GLN A C 1
ATOM 1828 O O . GLN A 1 240 ? 15.050 20.210 -19.132 1.00 57.62 240 GLN A O 1
ATOM 1833 N N . ALA A 1 241 ? 15.656 18.052 -19.311 1.00 55.75 241 ALA A N 1
ATOM 1834 C CA . ALA A 1 241 ? 16.405 18.202 -20.556 1.00 55.75 241 ALA A CA 1
ATOM 1835 C C . ALA A 1 241 ? 15.596 17.763 -21.793 1.00 55.75 241 ALA A C 1
ATOM 1837 O O . ALA A 1 241 ? 15.751 18.341 -22.870 1.00 55.75 241 ALA A O 1
ATOM 1838 N N . PHE A 1 242 ? 14.701 16.782 -21.638 1.00 56.09 242 PHE A N 1
ATOM 1839 C CA . PHE A 1 242 ? 13.972 16.110 -22.716 1.00 56.09 242 PHE A CA 1
ATOM 1840 C C . PHE A 1 242 ? 12.535 15.738 -22.290 1.00 56.09 242 PHE A C 1
ATOM 1842 O O . PHE A 1 242 ? 12.198 14.556 -22.182 1.00 56.09 242 PHE A O 1
ATOM 1849 N N . PRO A 1 243 ? 11.649 16.725 -22.066 1.00 45.66 243 PRO A N 1
ATOM 1850 C CA . PRO A 1 243 ? 10.369 16.506 -21.388 1.00 45.66 243 PRO A CA 1
ATOM 1851 C C . PRO A 1 243 ? 9.450 15.500 -22.096 1.00 45.66 243 PRO A C 1
ATOM 1853 O O . PRO A 1 243 ? 8.922 14.598 -21.463 1.00 45.66 243 PRO A O 1
ATOM 1856 N N . LYS A 1 244 ? 9.301 15.582 -23.426 1.00 48.94 244 LYS A N 1
ATOM 1857 C CA . LYS A 1 244 ? 8.394 14.682 -24.169 1.00 48.94 244 LYS A CA 1
ATOM 1858 C C . LYS A 1 244 ? 8.911 13.243 -24.256 1.00 48.94 244 LYS A C 1
ATOM 1860 O O . LYS A 1 244 ? 8.125 12.306 -24.238 1.00 48.94 244 LYS A O 1
ATOM 1865 N N . GLN A 1 245 ? 10.225 13.074 -24.375 1.00 54.22 245 GLN A N 1
ATOM 1866 C CA . GLN A 1 245 ? 10.870 11.772 -24.532 1.00 54.22 245 GLN A CA 1
ATOM 1867 C C . GLN A 1 245 ? 11.049 11.049 -23.190 1.00 54.22 245 GLN A C 1
ATOM 1869 O O . GLN A 1 245 ? 10.965 9.824 -23.153 1.00 54.22 245 GLN A O 1
ATOM 1874 N N . SER A 1 246 ? 11.256 11.795 -22.095 1.00 53.16 246 SER A N 1
ATOM 1875 C CA . SER A 1 246 ? 11.331 11.260 -20.726 1.00 53.16 246 SER A CA 1
ATOM 1876 C C . SER A 1 246 ? 10.076 10.461 -20.372 1.00 53.16 246 SER A C 1
ATOM 1878 O O . SER A 1 246 ? 10.173 9.317 -19.925 1.00 53.16 246 SER A O 1
ATOM 1880 N N . ASP A 1 247 ? 8.898 11.041 -20.609 1.00 51.12 247 ASP A N 1
ATOM 1881 C CA . ASP A 1 247 ? 7.630 10.448 -20.182 1.00 51.12 247 ASP A CA 1
ATOM 1882 C C . ASP A 1 247 ? 7.293 9.189 -20.980 1.00 51.12 247 ASP A C 1
ATOM 1884 O O . ASP A 1 247 ? 6.975 8.147 -20.403 1.00 51.12 247 ASP A O 1
ATOM 1888 N N . GLU A 1 248 ? 7.439 9.237 -22.307 1.00 52.66 248 GLU A N 1
ATOM 1889 C CA . GLU A 1 248 ? 7.258 8.063 -23.165 1.00 52.66 248 GLU A CA 1
ATOM 1890 C C . GLU A 1 248 ? 8.202 6.925 -22.734 1.00 52.66 248 GLU A C 1
ATOM 1892 O O . GLU A 1 248 ? 7.759 5.795 -22.515 1.00 52.66 248 GLU A O 1
ATOM 1897 N N . MET A 1 249 ? 9.484 7.222 -22.508 1.00 57.12 249 MET A N 1
ATOM 1898 C CA . MET A 1 249 ? 10.491 6.214 -22.170 1.00 57.12 249 MET A CA 1
ATOM 1899 C C . MET A 1 249 ? 10.278 5.585 -20.784 1.00 57.12 249 MET A C 1
ATOM 1901 O O . MET A 1 249 ? 10.354 4.360 -20.643 1.00 57.12 249 MET A O 1
ATOM 1905 N N . LYS A 1 250 ? 9.956 6.388 -19.760 1.00 56.06 250 LYS A N 1
ATOM 1906 C CA . LYS A 1 250 ? 9.657 5.892 -18.403 1.00 56.06 250 LYS A CA 1
ATOM 1907 C C . LYS A 1 250 ? 8.448 4.953 -18.409 1.00 56.06 250 LYS A C 1
ATOM 1909 O O . LYS A 1 250 ? 8.491 3.888 -17.789 1.00 56.06 250 LYS A O 1
ATOM 1914 N N . ASN A 1 251 ? 7.406 5.292 -19.169 1.00 52.19 251 ASN A N 1
ATOM 1915 C CA . ASN A 1 251 ? 6.213 4.457 -19.306 1.00 52.19 251 ASN A CA 1
ATOM 1916 C C . ASN A 1 251 ? 6.502 3.124 -20.008 1.00 52.19 251 ASN A C 1
ATOM 1918 O O . ASN A 1 251 ? 5.975 2.088 -19.597 1.00 52.19 251 ASN A O 1
ATOM 1922 N N . LEU A 1 252 ? 7.362 3.120 -21.030 1.00 53.56 252 LEU A N 1
ATOM 1923 C CA . LEU A 1 252 ? 7.780 1.902 -21.729 1.00 53.56 252 LEU A CA 1
ATOM 1924 C C . LEU A 1 252 ? 8.618 0.961 -20.850 1.00 53.56 252 LEU A C 1
ATOM 1926 O O . LEU A 1 252 ? 8.386 -0.250 -20.849 1.00 53.56 252 LEU A O 1
ATOM 1930 N N . ILE A 1 253 ? 9.549 1.504 -20.065 1.00 53.84 253 ILE A N 1
ATOM 1931 C CA . ILE A 1 253 ? 10.357 0.728 -19.111 1.00 53.84 253 ILE A CA 1
ATOM 1932 C C . ILE A 1 253 ? 9.461 0.106 -18.037 1.00 53.84 253 ILE A C 1
ATOM 1934 O O . ILE A 1 253 ? 9.542 -1.096 -17.773 1.00 53.84 253 ILE A O 1
ATOM 1938 N N . GLN A 1 254 ? 8.544 0.899 -17.479 1.00 51.69 254 GLN A N 1
ATOM 1939 C CA . GLN A 1 254 ? 7.564 0.424 -16.505 1.00 51.69 254 GLN A CA 1
ATOM 1940 C C . GLN A 1 254 ? 6.644 -0.653 -17.105 1.00 51.69 254 GLN A C 1
ATOM 1942 O O . GLN A 1 254 ? 6.370 -1.658 -16.450 1.00 51.69 254 GLN A O 1
ATOM 1947 N N . PHE A 1 255 ? 6.198 -0.485 -18.354 1.00 53.22 255 PHE A N 1
ATOM 1948 C CA . PHE A 1 255 ? 5.395 -1.470 -19.086 1.00 53.22 255 PHE A CA 1
ATOM 1949 C C . PHE A 1 255 ? 6.123 -2.811 -19.222 1.00 53.22 255 PHE A C 1
ATOM 1951 O O . PHE A 1 255 ? 5.563 -3.855 -18.879 1.00 53.22 255 PHE A O 1
ATOM 1958 N N . ALA A 1 256 ? 7.377 -2.793 -19.684 1.00 52.50 256 ALA A N 1
ATOM 1959 C CA . ALA A 1 256 ? 8.174 -4.005 -19.851 1.00 52.50 256 ALA A CA 1
ATOM 1960 C C . ALA A 1 256 ? 8.445 -4.690 -18.506 1.00 52.50 256 ALA A C 1
ATOM 1962 O O . ALA A 1 256 ? 8.416 -5.916 -18.405 1.00 52.50 256 ALA A O 1
ATOM 1963 N N . TYR A 1 257 ? 8.647 -3.904 -17.449 1.00 54.19 257 TYR A N 1
ATOM 1964 C CA . TYR A 1 257 ? 8.834 -4.421 -16.101 1.00 54.19 257 TYR A CA 1
ATOM 1965 C C . TYR A 1 257 ? 7.593 -5.080 -15.520 1.00 54.19 257 TYR A C 1
ATOM 1967 O O . TYR A 1 257 ? 7.694 -6.167 -14.957 1.00 54.19 257 TYR A O 1
ATOM 1975 N N . GLU A 1 258 ? 6.420 -4.462 -15.649 1.00 50.78 258 GLU A N 1
ATOM 1976 C CA . GLU A 1 258 ? 5.190 -5.071 -15.146 1.00 50.78 258 GLU A CA 1
ATOM 1977 C C . GLU A 1 258 ? 4.832 -6.328 -15.941 1.00 50.78 258 GLU A C 1
ATOM 1979 O O . GLU A 1 258 ? 4.465 -7.337 -15.337 1.00 50.78 258 GLU A O 1
ATOM 1984 N N . LYS A 1 259 ? 5.058 -6.332 -17.263 1.00 51.59 259 LYS A N 1
ATOM 1985 C CA . LYS A 1 259 ? 4.967 -7.547 -18.085 1.00 51.59 259 LYS A CA 1
ATOM 1986 C C . LYS A 1 259 ? 5.893 -8.650 -17.549 1.00 51.59 259 LYS A C 1
ATOM 1988 O O . LYS A 1 259 ? 5.418 -9.735 -17.218 1.00 51.59 259 LYS A O 1
ATOM 1993 N N . PHE A 1 260 ? 7.176 -8.342 -17.350 1.00 52.75 260 PHE A N 1
ATOM 1994 C CA . PHE A 1 260 ? 8.160 -9.257 -16.763 1.00 52.75 260 PHE A CA 1
ATOM 1995 C C . PHE A 1 260 ? 7.737 -9.765 -15.376 1.00 52.75 260 PHE A C 1
ATOM 1997 O O . PHE A 1 260 ? 7.779 -10.965 -15.106 1.00 52.75 260 PHE A O 1
ATOM 2004 N N . ARG A 1 261 ? 7.297 -8.879 -14.473 1.00 51.19 261 ARG A N 1
ATOM 2005 C CA . ARG A 1 261 ? 6.874 -9.254 -13.115 1.00 51.19 261 ARG A CA 1
ATOM 2006 C C . ARG A 1 261 ? 5.707 -10.218 -13.140 1.00 51.19 261 ARG A C 1
ATOM 2008 O O . ARG A 1 261 ? 5.680 -11.140 -12.327 1.00 51.19 261 ARG A O 1
ATOM 2015 N N . VAL A 1 262 ? 4.744 -9.980 -14.020 1.00 48.91 262 VAL A N 1
ATOM 2016 C CA . VAL A 1 262 ? 3.548 -10.805 -14.164 1.00 48.91 262 VAL A CA 1
ATOM 2017 C C . VAL A 1 262 ? 3.898 -12.174 -14.751 1.00 48.91 262 VAL A C 1
ATOM 2019 O O . VAL A 1 262 ? 3.471 -13.188 -14.197 1.00 48.91 262 VAL A O 1
ATOM 2022 N N . GLU A 1 263 ? 4.725 -12.219 -15.797 1.00 50.03 263 GLU A N 1
ATOM 2023 C CA . GLU A 1 263 ? 5.166 -13.461 -16.446 1.00 50.03 263 GLU A CA 1
ATOM 2024 C C . GLU A 1 263 ? 6.023 -14.327 -15.509 1.00 50.03 263 GLU A C 1
ATOM 2026 O O . GLU A 1 263 ? 5.774 -15.525 -15.364 1.00 50.03 263 GLU A O 1
ATOM 2031 N N . VAL A 1 264 ? 6.968 -13.720 -14.783 1.00 45.19 264 VAL A N 1
ATOM 2032 C CA . VAL A 1 264 ? 7.852 -14.426 -13.838 1.00 45.19 264 VAL A CA 1
ATOM 2033 C C . VAL A 1 264 ? 7.112 -14.862 -12.566 1.00 45.19 264 VAL A C 1
ATOM 2035 O O . VAL A 1 264 ? 7.421 -15.913 -12.002 1.00 45.19 264 VAL A O 1
ATOM 2038 N N . ARG A 1 265 ? 6.117 -14.094 -12.087 1.00 45.78 265 ARG A N 1
ATOM 2039 C CA . ARG A 1 265 ? 5.318 -14.455 -10.891 1.00 45.78 265 ARG A CA 1
ATOM 2040 C C . ARG A 1 265 ? 4.153 -15.404 -11.176 1.00 45.78 265 ARG A C 1
ATOM 2042 O O . ARG A 1 265 ? 3.454 -15.761 -10.227 1.00 45.78 265 ARG A O 1
ATOM 2049 N N . GLY A 1 266 ? 3.958 -15.787 -12.439 1.00 43.12 266 GLY A N 1
ATOM 2050 C CA . GLY A 1 266 ? 2.949 -16.706 -12.968 1.00 43.12 266 GLY A CA 1
ATOM 2051 C C . GLY A 1 266 ? 1.961 -17.310 -11.965 1.00 43.12 266 GLY A C 1
ATOM 2052 O O . GLY A 1 266 ? 2.261 -18.312 -11.316 1.00 43.12 266 GLY A O 1
ATOM 2053 N N . ARG A 1 267 ? 0.741 -16.753 -11.917 1.00 45.41 267 ARG A N 1
ATOM 2054 C CA . ARG A 1 267 ? -0.480 -17.485 -11.510 1.00 45.41 267 ARG A CA 1
ATOM 2055 C C . ARG A 1 267 ? -1.742 -17.151 -12.324 1.00 45.41 267 ARG A C 1
ATOM 2057 O O . ARG A 1 267 ? -2.759 -17.791 -12.081 1.00 45.41 267 ARG A O 1
ATOM 2064 N N . ARG A 1 268 ? -1.708 -16.213 -13.284 1.00 48.88 268 ARG A N 1
ATOM 2065 C CA . ARG A 1 268 ? -2.830 -15.895 -14.200 1.00 48.88 268 ARG A CA 1
ATOM 2066 C C . ARG A 1 268 ? -2.315 -15.409 -15.548 1.00 48.88 268 ARG A C 1
ATOM 2068 O O . ARG A 1 268 ? -1.276 -14.752 -15.570 1.00 48.88 268 ARG A O 1
ATOM 2075 N N . GLN A 1 269 ? -3.022 -15.710 -16.638 1.00 50.91 269 GLN A N 1
ATOM 2076 C CA . GLN A 1 269 ? -2.756 -15.046 -17.915 1.00 50.91 269 GLN A CA 1
ATOM 2077 C C . GLN A 1 269 ? -3.093 -13.560 -17.742 1.00 50.91 269 GLN A C 1
ATOM 2079 O O . GLN A 1 269 ? -4.059 -13.216 -17.076 1.00 50.91 269 GLN A O 1
ATOM 2084 N N . MET A 1 270 ? -2.299 -12.650 -18.286 1.00 51.69 270 MET A N 1
ATOM 2085 C CA . MET A 1 270 ? -2.656 -11.231 -18.350 1.00 51.69 270 MET A CA 1
ATOM 2086 C C . MET A 1 270 ? -2.278 -10.722 -19.729 1.00 51.69 270 MET A C 1
ATOM 2088 O O . MET A 1 270 ? -1.292 -11.175 -20.310 1.00 51.69 270 MET A O 1
ATOM 2092 N N . LYS A 1 271 ? -3.073 -9.800 -20.265 1.00 51.34 271 LYS A N 1
ATOM 2093 C CA . LYS A 1 271 ? -2.840 -9.208 -21.573 1.00 51.34 271 LYS A CA 1
ATOM 2094 C C . LYS A 1 271 ? -2.586 -7.744 -21.365 1.00 51.34 271 LYS A C 1
ATOM 2096 O O . LYS A 1 271 ? -3.462 -6.981 -20.969 1.00 51.34 271 LYS A O 1
ATOM 2101 N N . VAL A 1 272 ? -1.372 -7.334 -21.677 1.00 48.38 272 VAL A N 1
ATOM 2102 C CA . VAL A 1 272 ? -1.092 -5.914 -21.691 1.00 48.38 272 VAL A CA 1
ATOM 2103 C C . VAL A 1 272 ? -1.756 -5.326 -22.934 1.00 48.38 272 VAL A C 1
ATOM 2105 O O . VAL A 1 272 ? -1.407 -5.673 -24.065 1.00 48.38 272 VAL A O 1
ATOM 2108 N N . ILE A 1 273 ? -2.774 -4.489 -22.733 1.00 51.25 273 ILE A N 1
ATOM 2109 C CA . ILE A 1 273 ? -3.345 -3.689 -23.813 1.00 51.25 273 ILE A CA 1
ATOM 2110 C C . ILE A 1 273 ? -2.369 -2.527 -24.017 1.00 51.25 273 ILE A C 1
ATOM 2112 O O . ILE A 1 273 ? -1.877 -1.949 -23.052 1.00 51.25 273 ILE A O 1
ATOM 2116 N N . LYS A 1 274 ? -2.018 -2.227 -25.274 1.00 46.34 274 LYS A N 1
ATOM 2117 C CA . LYS A 1 274 ? -1.088 -1.141 -25.628 1.00 46.34 274 LYS A CA 1
ATOM 2118 C C . LYS A 1 274 ? -1.374 0.116 -24.778 1.00 46.34 274 LYS A C 1
ATOM 2120 O O . LYS A 1 274 ? -2.556 0.446 -24.638 1.00 46.34 274 LYS A O 1
ATOM 2125 N N . PRO A 1 275 ? -0.348 0.820 -24.253 1.00 46.06 275 PRO A N 1
ATOM 2126 C CA . PRO A 1 275 ? -0.560 2.045 -23.496 1.00 46.06 275 PRO A CA 1
ATOM 2127 C C . PRO A 1 275 ? -1.406 3.006 -24.328 1.00 46.06 275 PRO A C 1
ATOM 2129 O O . PRO A 1 275 ? -1.055 3.349 -25.458 1.00 46.06 275 PRO A O 1
ATOM 2132 N N . ALA A 1 276 ? -2.563 3.373 -23.797 1.00 45.25 276 ALA A N 1
ATOM 2133 C CA . ALA A 1 276 ? -3.408 4.417 -24.337 1.00 45.25 276 ALA A CA 1
ATOM 2134 C C . ALA A 1 276 ? -3.672 5.372 -23.174 1.00 45.25 276 ALA A C 1
ATOM 2136 O O . ALA A 1 276 ? -4.013 4.873 -22.098 1.00 45.25 276 ALA A O 1
ATOM 2137 N N . PRO A 1 277 ? -3.538 6.696 -23.364 1.00 47.44 277 PRO A N 1
ATOM 2138 C CA . PRO A 1 277 ? -3.809 7.664 -22.311 1.00 47.44 277 PRO A CA 1
ATOM 2139 C C . PRO A 1 277 ? -5.173 7.378 -21.684 1.00 47.44 277 PRO A C 1
ATOM 2141 O O . PRO A 1 277 ? -6.203 7.405 -22.371 1.00 47.44 277 PRO A O 1
ATOM 2144 N N . PHE A 1 278 ? -5.190 7.062 -20.388 1.00 51.94 278 PHE A N 1
ATOM 2145 C CA . PHE A 1 278 ? -6.428 6.818 -19.662 1.00 51.94 278 PHE A CA 1
ATOM 2146 C C . PHE A 1 278 ? -7.096 8.164 -19.371 1.00 51.94 278 PHE A C 1
ATOM 2148 O O . PHE A 1 278 ? -7.007 8.703 -18.276 1.00 51.94 278 PHE A O 1
ATOM 2155 N N . THR A 1 279 ? -7.765 8.722 -20.382 1.00 53.75 279 THR A N 1
ATOM 2156 C CA . THR A 1 279 ? -8.443 10.027 -20.312 1.00 53.75 279 THR A CA 1
ATOM 2157 C C . THR A 1 279 ? -9.972 9.920 -20.421 1.00 53.75 279 THR A C 1
ATOM 2159 O O . THR A 1 279 ? -10.591 10.674 -21.182 1.00 53.75 279 THR A O 1
ATOM 2162 N N . PRO A 1 280 ? -10.652 8.995 -19.708 1.00 57.84 280 PRO A N 1
ATOM 2163 C CA . PRO A 1 280 ? -12.104 9.002 -19.727 1.00 57.84 280 PRO A CA 1
ATOM 2164 C C . PRO A 1 280 ? -12.621 10.274 -19.050 1.00 57.84 280 PRO A C 1
ATOM 2166 O O . PRO A 1 280 ? -12.214 10.630 -17.945 1.00 57.84 280 PRO A O 1
ATOM 2169 N N . ARG A 1 281 ? -13.573 10.947 -19.701 1.00 62.91 281 ARG A N 1
ATOM 2170 C CA . ARG A 1 281 ? -14.449 11.884 -18.996 1.00 62.91 281 ARG A CA 1
ATOM 2171 C C . ARG A 1 281 ? -15.388 11.057 -18.132 1.00 62.91 281 ARG A C 1
ATOM 2173 O O . ARG A 1 281 ? -16.249 10.366 -18.673 1.00 62.91 281 ARG A O 1
ATOM 2180 N N . VAL A 1 282 ? -15.212 11.140 -16.819 1.00 69.38 282 VAL A N 1
ATOM 2181 C CA . VAL A 1 282 ? -16.012 10.385 -15.852 1.00 69.38 282 VAL A CA 1
ATOM 2182 C C . VAL A 1 282 ? -16.973 11.285 -15.082 1.00 69.38 282 VAL A C 1
ATOM 2184 O O . VAL A 1 282 ? -16.687 12.454 -14.816 1.00 69.38 282 VAL A O 1
ATOM 2187 N N . GLU A 1 283 ? -18.118 10.718 -14.733 1.00 77.31 283 GLU A N 1
ATOM 2188 C CA . GLU A 1 283 ? -19.110 11.243 -13.806 1.00 77.31 283 GLU A CA 1
ATOM 2189 C C . GLU A 1 283 ? -18.895 10.586 -12.441 1.00 77.31 283 GLU A C 1
ATOM 2191 O O . GLU A 1 283 ? -18.705 9.370 -12.360 1.00 77.31 283 GLU A O 1
ATOM 2196 N N . VAL A 1 284 ? -18.903 11.384 -11.375 1.00 78.81 284 VAL A N 1
ATOM 2197 C CA . VAL A 1 284 ? -18.808 10.863 -10.009 1.00 78.81 284 VAL A CA 1
ATOM 2198 C C . VAL A 1 284 ? -20.141 10.330 -9.568 1.00 78.81 284 VAL A C 1
ATOM 2200 O O . VAL A 1 284 ? -21.147 11.033 -9.648 1.00 78.81 284 VAL A O 1
ATOM 2203 N N . VAL A 1 285 ? -20.131 9.114 -9.053 1.00 83.75 285 VAL A N 1
ATOM 2204 C CA . VAL A 1 285 ? -21.322 8.468 -8.534 1.00 83.75 285 VAL A CA 1
ATOM 2205 C C . VAL A 1 285 ? -20.984 7.645 -7.292 1.00 83.75 285 VAL A C 1
ATOM 2207 O O . VAL A 1 285 ? -19.835 7.256 -7.080 1.00 83.75 285 VAL A O 1
ATOM 2210 N N . SER A 1 286 ? -22.005 7.334 -6.493 1.00 87.19 286 SER A N 1
ATOM 2211 C CA . SER A 1 286 ? -21.895 6.342 -5.421 1.00 87.19 286 SER A CA 1
ATOM 2212 C C . SER A 1 286 ? -21.782 4.920 -5.975 1.00 87.19 286 SER A C 1
ATOM 2214 O O . SER A 1 286 ? -22.217 4.643 -7.103 1.00 87.19 286 SER A O 1
ATOM 2216 N N . LEU A 1 287 ? -21.297 3.985 -5.153 1.00 91.94 287 LEU A N 1
ATOM 2217 C CA . LEU A 1 287 ? -21.265 2.557 -5.488 1.00 91.94 287 LEU A CA 1
ATOM 2218 C C . LEU A 1 287 ? -22.650 2.026 -5.895 1.00 91.94 287 LEU A C 1
ATOM 2220 O O . LEU A 1 287 ? -22.771 1.256 -6.847 1.00 91.94 287 LEU A O 1
ATOM 2224 N N . GLU A 1 288 ? -23.707 2.468 -5.207 1.00 92.75 288 GLU A N 1
ATOM 2225 C CA . GLU A 1 288 ? -25.092 2.104 -5.526 1.00 92.75 288 GLU A CA 1
ATOM 2226 C C . GLU A 1 288 ? -25.506 2.577 -6.921 1.00 92.75 288 GLU A C 1
ATOM 2228 O O . GLU A 1 288 ? -26.091 1.819 -7.695 1.00 92.75 288 GLU A O 1
ATOM 2233 N N . THR A 1 289 ? -25.207 3.833 -7.247 1.00 91.88 289 THR A N 1
ATOM 2234 C CA . THR A 1 289 ? -25.577 4.421 -8.535 1.00 91.88 289 THR A CA 1
ATOM 2235 C C . THR A 1 289 ? -24.839 3.718 -9.670 1.00 91.88 289 THR A C 1
ATOM 2237 O O . THR A 1 289 ? -25.476 3.308 -10.640 1.00 91.88 289 THR A O 1
ATOM 2240 N N . ALA A 1 290 ? -23.530 3.479 -9.522 1.00 91.94 290 ALA A N 1
ATOM 2241 C CA . ALA A 1 290 ? -22.753 2.704 -10.488 1.00 91.94 290 ALA A CA 1
ATOM 2242 C C . ALA A 1 290 ? -23.326 1.289 -10.685 1.00 91.94 290 ALA A C 1
ATOM 2244 O O . ALA A 1 290 ? -23.470 0.831 -11.819 1.00 91.94 290 ALA A O 1
ATOM 2245 N N . ALA A 1 291 ? -23.703 0.606 -9.600 1.00 92.31 291 ALA A N 1
ATOM 2246 C CA . ALA A 1 291 ? -24.258 -0.746 -9.659 1.00 92.31 291 ALA A CA 1
ATOM 2247 C C . ALA A 1 291 ? -25.646 -0.803 -10.320 1.00 92.31 291 ALA A C 1
ATOM 2249 O O . ALA A 1 291 ? -25.943 -1.726 -11.080 1.00 92.31 291 ALA A O 1
ATOM 2250 N N . LYS A 1 292 ? -26.502 0.196 -10.070 1.00 91.31 292 LYS A N 1
ATOM 2251 C CA . LYS A 1 292 ? -27.813 0.317 -10.730 1.00 91.31 292 LYS A CA 1
ATOM 2252 C C . LYS A 1 292 ? -27.675 0.533 -12.234 1.00 91.31 292 LYS A C 1
ATOM 2254 O O . LYS A 1 292 ? -28.485 0.002 -12.988 1.00 91.31 292 LYS A O 1
ATOM 2259 N N . VAL A 1 293 ? -26.665 1.293 -12.659 1.00 87.94 293 VAL A N 1
ATOM 2260 C CA . VAL A 1 293 ? -26.396 1.531 -14.082 1.00 87.94 293 VAL A CA 1
ATOM 2261 C C . VAL A 1 293 ? -25.804 0.292 -14.759 1.00 87.94 293 VAL A C 1
ATOM 2263 O O . VAL A 1 293 ? -26.213 -0.023 -15.873 1.00 87.94 293 VAL A O 1
ATOM 2266 N N . SER A 1 294 ? -24.907 -0.445 -14.090 1.00 86.31 294 SER A N 1
ATOM 2267 C CA . SER A 1 294 ? -24.316 -1.673 -14.650 1.00 86.31 294 SER A CA 1
ATOM 2268 C C . SER A 1 294 ? -25.315 -2.835 -14.743 1.00 86.31 294 SER A C 1
ATOM 2270 O O . SER A 1 294 ? -25.201 -3.681 -15.626 1.00 86.31 294 SER A O 1
ATOM 2272 N N . GLY A 1 295 ? -26.301 -2.887 -13.838 1.00 82.12 295 GLY A N 1
ATOM 2273 C CA . GLY A 1 295 ? -27.402 -3.854 -13.861 1.00 82.12 295 GLY A CA 1
ATOM 2274 C C . GLY A 1 295 ? -27.037 -5.286 -13.443 1.00 82.12 295 GLY A C 1
ATOM 2275 O O . GLY A 1 295 ? -27.850 -6.188 -13.634 1.00 82.12 295 GLY A O 1
ATOM 2276 N N . LEU A 1 296 ? -25.844 -5.520 -12.879 1.00 85.50 296 LEU A N 1
ATOM 2277 C CA . LEU A 1 296 ? -25.322 -6.873 -12.605 1.00 85.50 296 LEU A CA 1
ATOM 2278 C C . LEU A 1 296 ? -25.465 -7.352 -11.156 1.00 85.50 296 LEU A C 1
ATOM 2280 O O . LEU A 1 296 ? -25.296 -8.542 -10.886 1.00 85.50 296 LEU A O 1
ATOM 2284 N N . GLY A 1 297 ? -25.801 -6.456 -10.229 1.00 91.38 297 GLY A N 1
ATOM 2285 C CA . GLY A 1 297 ? -26.147 -6.820 -8.858 1.00 91.38 297 GLY A CA 1
ATOM 2286 C C . GLY A 1 297 ? -25.643 -5.826 -7.819 1.00 91.38 297 GLY A C 1
ATOM 2287 O O . GLY A 1 297 ? -24.525 -5.322 -7.904 1.00 91.38 297 GLY A O 1
ATOM 2288 N N . TYR A 1 298 ? -26.474 -5.583 -6.809 1.00 95.62 298 TYR A N 1
ATOM 2289 C CA . TYR A 1 298 ? -26.181 -4.715 -5.676 1.00 95.62 298 TYR A CA 1
ATOM 2290 C C . TYR A 1 298 ? -26.885 -5.252 -4.431 1.00 95.62 298 TYR A C 1
ATOM 2292 O O . TYR A 1 298 ? -28.065 -5.602 -4.488 1.00 95.62 298 TYR A O 1
ATOM 2300 N N . ALA A 1 299 ? -26.171 -5.308 -3.313 1.00 95.88 299 ALA A N 1
ATOM 2301 C CA . ALA A 1 299 ? -26.728 -5.620 -2.007 1.00 95.88 299 ALA A CA 1
ATOM 2302 C C . ALA A 1 299 ? -26.215 -4.606 -0.988 1.00 95.88 299 ALA A C 1
ATOM 2304 O O . ALA A 1 299 ? -25.028 -4.281 -0.980 1.00 95.88 299 ALA A O 1
ATOM 2305 N N . SER A 1 300 ? -27.094 -4.139 -0.107 1.00 95.00 300 SER A N 1
ATOM 2306 C CA . SER A 1 300 ? -26.727 -3.245 0.984 1.00 95.00 300 SER A CA 1
ATOM 2307 C C . SER A 1 300 ? -27.536 -3.517 2.242 1.00 95.00 300 SER A C 1
ATOM 2309 O O . SER A 1 300 ? -28.627 -4.088 2.195 1.00 95.00 300 SER A O 1
ATOM 2311 N N . GLU A 1 301 ? -26.978 -3.116 3.378 1.00 92.62 301 GLU A N 1
ATOM 2312 C CA . GLU A 1 301 ? -27.662 -3.108 4.665 1.00 92.62 301 GLU A CA 1
ATOM 2313 C C . GLU A 1 301 ? -27.144 -1.959 5.540 1.00 92.62 301 GLU A C 1
ATOM 2315 O O . GLU A 1 301 ? -25.983 -1.555 5.399 1.00 92.62 301 GLU A O 1
ATOM 2320 N N . PRO A 1 302 ? -27.985 -1.408 6.430 1.00 89.00 302 PRO A N 1
ATOM 2321 C CA . PRO A 1 302 ? -27.544 -0.379 7.357 1.00 89.00 302 PRO A CA 1
ATOM 2322 C C . PRO A 1 302 ? -26.553 -0.960 8.365 1.00 89.00 302 PRO A C 1
ATOM 2324 O O . PRO A 1 302 ? -26.710 -2.083 8.852 1.00 89.00 302 PRO A O 1
ATOM 2327 N N . LEU A 1 303 ? -25.548 -0.169 8.725 1.00 85.62 303 LEU A N 1
ATOM 2328 C CA . LEU A 1 303 ? -24.744 -0.439 9.906 1.00 85.62 303 LEU A CA 1
ATOM 2329 C C . LEU A 1 303 ? -25.603 -0.208 11.159 1.00 85.62 303 LEU A C 1
ATOM 2331 O O . LEU A 1 303 ? -26.404 0.717 11.214 1.00 85.62 303 LEU A O 1
ATOM 2335 N N . ASN A 1 304 ? -25.449 -1.057 12.178 1.00 76.25 304 ASN A N 1
ATOM 2336 C CA . ASN A 1 304 ? -26.290 -1.025 13.388 1.00 76.25 304 ASN A CA 1
ATOM 2337 C C . ASN A 1 304 ? -26.110 0.242 14.253 1.00 76.25 304 ASN A C 1
ATOM 2339 O O . ASN A 1 304 ? -26.836 0.412 15.229 1.00 76.25 304 ASN A O 1
ATOM 2343 N N . GLU A 1 305 ? -25.140 1.099 13.926 1.00 80.94 305 GLU A N 1
ATOM 2344 C CA . GLU A 1 305 ? -24.755 2.285 14.693 1.00 80.94 305 GLU A CA 1
ATOM 2345 C C . GLU A 1 305 ? -24.482 3.457 13.735 1.00 80.94 305 GLU A C 1
ATOM 2347 O O . GLU A 1 305 ? -23.940 3.258 12.638 1.00 80.94 305 GLU A O 1
ATOM 2352 N N . GLN A 1 306 ? -24.871 4.673 14.143 1.00 85.06 306 GLN A N 1
ATOM 2353 C CA . GLN A 1 306 ? -24.562 5.905 13.410 1.00 85.06 306 GLN A CA 1
ATOM 2354 C C . GLN A 1 306 ? -23.043 6.088 13.335 1.00 85.06 306 GLN A C 1
ATOM 2356 O O . GLN A 1 306 ? -22.330 5.833 14.304 1.00 85.06 306 GLN A O 1
ATOM 2361 N N . ALA A 1 307 ? -22.544 6.516 12.176 1.00 87.69 307 ALA A N 1
ATOM 2362 C CA . ALA A 1 307 ? -21.146 6.909 12.057 1.00 87.69 307 ALA A CA 1
ATOM 2363 C C . ALA A 1 307 ? -20.931 8.280 12.713 1.00 87.69 307 ALA A C 1
ATOM 2365 O O . ALA A 1 307 ? -21.855 9.092 12.779 1.00 87.69 307 ALA A O 1
ATOM 2366 N N . PHE A 1 308 ? -19.713 8.542 13.163 1.00 90.69 308 PHE A N 1
ATOM 2367 C CA . PHE A 1 308 ? -19.260 9.833 13.656 1.00 90.69 308 PHE A CA 1
ATOM 2368 C C . PHE A 1 308 ? -18.373 10.490 12.601 1.00 90.69 308 PHE A C 1
ATOM 2370 O O . PHE A 1 308 ? -17.339 9.932 12.227 1.00 90.69 308 PHE A O 1
ATOM 2377 N N . ASP A 1 309 ? -18.773 11.664 12.122 1.00 89.00 309 ASP A N 1
ATOM 2378 C CA . ASP A 1 309 ? -17.972 12.451 11.187 1.00 89.00 309 ASP A CA 1
ATOM 2379 C C . ASP A 1 309 ? -16.924 13.252 11.964 1.00 89.00 309 ASP A C 1
ATOM 2381 O O . ASP A 1 309 ? -17.260 14.115 12.775 1.00 89.00 309 ASP A O 1
ATOM 2385 N N . ILE A 1 310 ? -15.643 12.976 11.714 1.00 86.00 310 ILE A N 1
ATOM 2386 C CA . ILE A 1 310 ? -14.527 13.614 12.429 1.00 86.00 310 ILE A CA 1
ATOM 2387 C C . ILE A 1 310 ? -14.379 15.102 12.100 1.00 86.00 310 ILE A C 1
ATOM 2389 O O . ILE A 1 310 ? -13.830 15.853 12.905 1.00 86.00 310 ILE A O 1
ATOM 2393 N N . ASN A 1 311 ? -14.845 15.542 10.927 1.00 84.69 311 ASN A N 1
ATOM 2394 C CA . ASN A 1 311 ? -14.677 16.923 10.481 1.00 84.69 311 ASN A CA 1
ATOM 2395 C C . ASN A 1 311 ? -15.684 17.836 11.178 1.00 84.69 311 ASN A C 1
ATOM 2397 O O . ASN A 1 311 ? -15.339 18.929 11.627 1.00 84.69 311 ASN A O 1
ATOM 2401 N N . THR A 1 312 ? -16.931 17.374 11.286 1.00 88.94 312 THR A N 1
ATOM 2402 C CA . THR A 1 312 ? -18.005 18.090 11.987 1.00 88.94 312 THR A CA 1
ATOM 2403 C C . THR A 1 312 ? -18.064 17.751 13.477 1.00 88.94 312 THR A C 1
ATOM 2405 O O . THR A 1 312 ? -18.651 18.509 14.250 1.00 88.94 312 THR A O 1
ATOM 2408 N N . ARG A 1 313 ? -17.428 16.646 13.891 1.00 89.25 313 ARG A N 1
ATOM 2409 C CA . ARG A 1 313 ? -17.503 16.034 15.227 1.00 89.25 313 ARG A CA 1
ATOM 2410 C C . ARG A 1 313 ? -18.939 15.772 15.678 1.00 89.25 313 ARG A C 1
ATOM 2412 O O . ARG A 1 313 ? -19.302 16.015 16.830 1.00 89.25 313 ARG A O 1
ATOM 2419 N N . GLN A 1 314 ? -19.767 15.297 14.754 1.00 90.56 314 GLN A N 1
ATOM 2420 C CA . GLN A 1 314 ? -21.174 14.992 14.991 1.00 90.56 314 GLN A CA 1
ATOM 2421 C C . GLN A 1 314 ? -21.505 13.573 14.537 1.00 90.56 314 GLN A C 1
ATOM 2423 O O . GLN A 1 314 ? -20.886 13.021 13.627 1.00 90.56 314 GLN A O 1
ATOM 2428 N N . ALA A 1 315 ? -22.507 12.979 15.184 1.00 88.44 315 ALA A N 1
ATOM 2429 C CA . ALA A 1 315 ? -23.109 11.758 14.677 1.00 88.44 315 ALA A CA 1
ATOM 2430 C C . ALA A 1 315 ? -23.849 12.060 13.366 1.00 88.44 315 ALA A C 1
ATOM 2432 O O . ALA A 1 315 ? -24.559 13.060 13.250 1.00 88.44 315 ALA A O 1
ATOM 2433 N N . THR A 1 316 ? -23.683 11.178 12.391 1.00 85.94 316 THR A N 1
ATOM 2434 C CA . THR A 1 316 ? -24.401 11.207 11.115 1.00 85.94 316 THR A CA 1
ATOM 2435 C C . THR A 1 316 ? -25.906 11.020 11.332 1.00 85.94 316 THR A C 1
ATOM 2437 O O . THR A 1 316 ? -26.335 10.252 12.195 1.00 85.94 316 THR A O 1
ATOM 2440 N N . GLU A 1 317 ? -26.730 11.722 10.547 1.00 83.06 317 GLU A N 1
ATOM 2441 C CA . GLU A 1 317 ? -28.195 11.709 10.707 1.00 83.06 317 GLU A CA 1
ATOM 2442 C C . GLU A 1 317 ? -28.801 10.312 10.498 1.00 83.06 317 GLU A C 1
ATOM 2444 O O . GLU A 1 317 ? -29.734 9.912 11.199 1.00 83.06 317 GLU A O 1
ATOM 2449 N N . ALA A 1 318 ? -28.244 9.549 9.555 1.00 79.00 318 ALA A N 1
ATOM 2450 C CA . ALA A 1 318 ? -28.661 8.194 9.230 1.00 79.00 318 ALA A CA 1
ATOM 2451 C C . ALA A 1 318 ? -27.489 7.214 9.388 1.00 79.00 318 ALA A C 1
ATOM 2453 O O . ALA A 1 318 ? -26.341 7.596 9.157 1.00 79.00 318 ALA A O 1
ATOM 2454 N N . PRO A 1 319 ? -27.751 5.942 9.743 1.00 78.00 319 PRO A N 1
ATOM 2455 C CA . PRO A 1 319 ? -26.705 4.934 9.773 1.00 78.00 319 PRO A CA 1
ATOM 2456 C C . PRO A 1 319 ? -26.046 4.787 8.402 1.00 78.00 319 PRO A C 1
ATOM 2458 O O . PRO A 1 319 ? -26.733 4.694 7.382 1.00 78.00 319 PRO A O 1
ATOM 2461 N N . ALA A 1 320 ? -24.715 4.729 8.389 1.00 81.00 320 ALA A N 1
ATOM 2462 C CA . ALA A 1 320 ? -23.963 4.461 7.172 1.00 81.00 320 ALA A CA 1
ATOM 2463 C C . ALA A 1 320 ? -24.374 3.105 6.573 1.00 81.00 320 ALA A C 1
ATOM 2465 O O . ALA A 1 320 ? -24.715 2.160 7.291 1.00 81.00 320 ALA A O 1
ATOM 2466 N N . MET A 1 321 ? -24.336 3.008 5.246 1.00 86.56 321 MET A N 1
ATOM 2467 C CA . MET A 1 321 ? -24.692 1.787 4.529 1.00 86.56 321 MET A CA 1
ATOM 2468 C C . MET A 1 321 ? -23.437 0.975 4.232 1.00 86.56 321 MET A C 1
ATOM 2470 O O . MET A 1 321 ? -22.470 1.483 3.670 1.00 86.56 321 MET A O 1
ATOM 2474 N N . MET A 1 322 ? -23.475 -0.312 4.557 1.00 91.44 322 MET A N 1
ATOM 2475 C CA . MET A 1 322 ? -22.511 -1.274 4.039 1.00 91.44 322 MET A CA 1
ATOM 2476 C C . MET A 1 322 ? -23.078 -1.888 2.764 1.00 91.44 322 MET A C 1
ATOM 2478 O O . MET A 1 322 ? -24.257 -2.242 2.720 1.00 91.44 322 MET A O 1
ATOM 2482 N N . ALA A 1 323 ? -22.255 -2.023 1.726 1.00 94.62 323 ALA A N 1
ATOM 2483 C CA . ALA A 1 323 ? -22.719 -2.493 0.427 1.00 94.62 323 ALA A CA 1
ATOM 2484 C C . ALA A 1 323 ? -21.696 -3.374 -0.296 1.00 94.62 323 ALA A C 1
ATOM 2486 O O . ALA A 1 323 ? -20.500 -3.349 -0.009 1.00 94.62 323 ALA A O 1
ATOM 2487 N N . ALA A 1 324 ? -22.186 -4.139 -1.265 1.00 96.38 324 ALA A N 1
ATOM 2488 C CA . ALA A 1 324 ? -21.386 -4.842 -2.253 1.00 96.38 324 ALA A CA 1
ATOM 2489 C C . ALA A 1 324 ? -22.088 -4.781 -3.613 1.00 96.38 324 ALA A C 1
ATOM 2491 O O . ALA A 1 324 ? -23.307 -4.946 -3.701 1.00 96.38 324 ALA A O 1
ATOM 2492 N N . ALA A 1 325 ? -21.315 -4.562 -4.673 1.00 95.81 325 ALA A N 1
ATOM 2493 C CA . ALA A 1 325 ? -21.808 -4.523 -6.044 1.00 95.81 325 ALA A CA 1
ATOM 2494 C C . ALA A 1 325 ? -21.037 -5.502 -6.929 1.00 95.81 325 ALA A C 1
ATOM 2496 O O . ALA A 1 325 ? -19.828 -5.662 -6.763 1.00 95.81 325 ALA A O 1
ATOM 2497 N N . ARG A 1 326 ? -21.726 -6.132 -7.883 1.00 94.56 326 ARG A N 1
ATOM 2498 C CA . ARG A 1 326 ? -21.111 -6.961 -8.926 1.00 94.56 326 ARG A CA 1
ATOM 2499 C C . ARG A 1 326 ? -21.002 -6.144 -10.209 1.00 94.56 326 ARG A C 1
ATOM 2501 O O . ARG A 1 326 ? -21.967 -5.508 -10.626 1.00 94.56 326 ARG A O 1
ATOM 2508 N N . PHE A 1 327 ? -19.845 -6.208 -10.855 1.00 93.25 327 PHE A N 1
ATOM 2509 C CA . PHE A 1 327 ? -19.579 -5.558 -12.132 1.00 93.25 327 PHE A CA 1
ATOM 2510 C C . PHE A 1 327 ? -19.030 -6.556 -13.150 1.00 93.25 327 PHE A C 1
ATOM 2512 O O . PHE A 1 327 ? -18.342 -7.517 -12.804 1.00 93.25 327 PHE A O 1
ATOM 2519 N N . GLY A 1 328 ? -19.359 -6.319 -14.418 1.00 88.69 328 GLY A N 1
ATOM 2520 C CA . GLY A 1 328 ? -18.944 -7.159 -15.538 1.00 88.69 328 GLY A CA 1
ATOM 2521 C C . GLY A 1 328 ? -17.513 -6.852 -15.939 1.00 88.69 328 GLY A C 1
ATOM 2522 O O . GLY A 1 328 ? -16.745 -7.780 -16.144 1.00 88.69 328 GLY A O 1
ATOM 2523 N N . ALA A 1 329 ? -17.165 -5.565 -15.958 1.00 87.31 329 ALA A N 1
ATOM 2524 C CA . ALA A 1 329 ? -15.814 -5.058 -16.122 1.00 87.31 329 ALA A CA 1
ATOM 2525 C C . ALA A 1 329 ? -15.667 -3.737 -15.358 1.00 87.31 329 ALA A C 1
ATOM 2527 O O . ALA A 1 329 ? -16.586 -2.912 -15.353 1.00 87.31 329 ALA A O 1
ATOM 2528 N N . ILE A 1 330 ? -14.512 -3.524 -14.736 1.00 89.44 330 ILE A N 1
ATOM 2529 C CA . ILE A 1 330 ? -14.112 -2.236 -14.156 1.00 89.44 330 ILE A CA 1
ATOM 2530 C C . ILE A 1 330 ? -12.678 -1.910 -14.551 1.00 89.44 330 ILE A C 1
ATOM 2532 O O . ILE A 1 330 ? -11.879 -2.813 -14.789 1.00 89.44 330 ILE A O 1
ATOM 2536 N N . ASP A 1 331 ? -12.346 -0.625 -14.539 1.00 85.69 331 ASP A N 1
ATOM 2537 C CA . ASP A 1 331 ? -10.974 -0.137 -14.576 1.00 85.69 331 ASP A CA 1
ATOM 2538 C C . ASP A 1 331 ? -10.577 0.313 -13.163 1.00 85.69 331 ASP A C 1
ATOM 2540 O O . ASP A 1 331 ? -11.248 1.147 -12.552 1.00 85.69 331 ASP A O 1
ATOM 2544 N N . VAL A 1 332 ? -9.501 -0.258 -12.626 1.00 83.69 332 VAL A N 1
ATOM 2545 C CA . VAL A 1 332 ? -8.982 0.026 -11.286 1.00 83.69 332 VAL A CA 1
ATOM 2546 C C . VAL A 1 332 ? -7.689 0.809 -11.381 1.00 83.69 332 VAL A C 1
ATOM 2548 O O . VAL A 1 332 ? -6.766 0.435 -12.101 1.00 83.69 332 VAL A O 1
ATOM 2551 N N . VAL A 1 333 ? -7.600 1.861 -10.581 1.00 77.81 333 VAL A N 1
ATOM 2552 C CA . VAL A 1 333 ? -6.411 2.682 -10.408 1.00 77.81 333 VAL A CA 1
ATOM 2553 C C . VAL A 1 333 ? -5.876 2.459 -8.980 1.00 77.81 333 VAL A C 1
ATOM 2555 O O . VAL A 1 333 ? -6.347 3.100 -8.041 1.00 77.81 333 VAL A O 1
ATOM 2558 N N . PRO A 1 334 ? -4.938 1.516 -8.775 1.00 69.62 334 PRO A N 1
ATOM 2559 C CA . PRO A 1 334 ? -4.497 1.032 -7.462 1.00 69.62 334 PRO A CA 1
ATOM 2560 C C . PRO A 1 334 ? -3.621 2.025 -6.684 1.00 69.62 334 PRO A C 1
ATOM 2562 O O . PRO A 1 334 ? -3.496 1.914 -5.470 1.00 69.62 334 PRO A O 1
ATOM 2565 N N . LYS A 1 335 ? -3.029 3.017 -7.348 1.00 62.88 335 LYS A N 1
ATOM 2566 C CA . LYS A 1 335 ? -2.105 3.989 -6.746 1.00 62.88 335 LYS A CA 1
ATOM 2567 C C . LYS A 1 335 ? -2.860 4.967 -5.826 1.00 62.88 335 LYS A C 1
ATOM 2569 O O . LYS A 1 335 ? -3.845 5.579 -6.240 1.00 62.88 335 LYS A O 1
ATOM 2574 N N . GLY A 1 336 ? -2.416 5.095 -4.575 1.00 56.12 336 GLY A N 1
ATOM 2575 C CA . GLY A 1 336 ? -2.909 6.059 -3.575 1.00 56.12 336 GLY A CA 1
ATOM 2576 C C . GLY A 1 336 ? -4.275 5.747 -2.948 1.00 56.12 336 GLY A C 1
ATOM 2577 O O . GLY A 1 336 ? -4.480 6.031 -1.771 1.00 56.12 336 GLY A O 1
ATOM 2578 N N . ALA A 1 337 ? -5.214 5.150 -3.692 1.00 63.59 337 ALA A N 1
ATOM 2579 C CA . ALA A 1 337 ? -6.573 4.954 -3.184 1.00 63.59 337 ALA A CA 1
ATOM 2580 C C . ALA A 1 337 ? -7.409 3.828 -3.815 1.00 63.59 337 ALA A C 1
ATOM 2582 O O . ALA A 1 337 ? -8.543 3.655 -3.383 1.00 63.59 337 ALA A O 1
ATOM 2583 N N . TRP A 1 338 ? -6.914 3.057 -4.793 1.00 78.31 338 TRP A N 1
ATOM 2584 C CA . TRP A 1 338 ? -7.687 1.969 -5.435 1.00 78.31 338 TRP A CA 1
ATOM 2585 C C . TRP A 1 338 ? -9.026 2.420 -6.022 1.00 78.31 338 TRP A C 1
ATOM 2587 O O . TRP A 1 338 ? -10.091 1.876 -5.720 1.00 78.31 338 TRP A O 1
ATOM 2597 N N . LYS A 1 339 ? -8.960 3.441 -6.875 1.00 82.19 339 LYS A N 1
ATOM 2598 C CA . LYS A 1 339 ? -10.135 4.035 -7.503 1.00 82.19 339 LYS A CA 1
ATOM 2599 C C . LYS A 1 339 ? -10.727 3.147 -8.577 1.00 82.19 339 LYS A C 1
ATOM 2601 O O . LYS A 1 339 ? -10.000 2.471 -9.294 1.00 82.19 339 LYS A O 1
ATOM 2606 N N . VAL A 1 340 ? -12.052 3.170 -8.680 1.00 87.44 340 VAL A N 1
ATOM 2607 C CA . VAL A 1 340 ? -12.816 2.295 -9.570 1.00 87.44 340 VAL A CA 1
ATOM 2608 C C . VAL A 1 340 ? -13.584 3.136 -10.575 1.00 87.44 340 VAL A C 1
ATOM 2610 O O . VAL A 1 340 ? -14.324 4.045 -10.198 1.00 87.44 340 VAL A O 1
ATOM 2613 N N . VAL A 1 341 ? -13.421 2.806 -11.852 1.00 85.56 341 VAL A N 1
ATOM 2614 C CA . VAL A 1 341 ? -14.192 3.364 -12.959 1.00 85.56 341 VAL A CA 1
ATOM 2615 C C . VAL A 1 341 ? -14.971 2.242 -13.638 1.00 85.56 341 VAL A C 1
ATOM 2617 O O . VAL A 1 341 ? -14.403 1.233 -14.045 1.00 85.56 341 VAL A O 1
ATOM 2620 N N . VAL A 1 342 ? -16.277 2.427 -13.789 1.00 87.81 342 VAL A N 1
ATOM 2621 C CA . VAL A 1 342 ? -17.190 1.495 -14.463 1.00 87.81 342 VAL A CA 1
ATOM 2622 C C . VAL A 1 342 ? -17.547 2.060 -15.835 1.00 87.81 342 VAL A C 1
ATOM 2624 O O . VAL A 1 342 ? -17.761 3.268 -15.981 1.00 87.81 342 VAL A O 1
ATOM 2627 N N . ASP A 1 343 ? -17.564 1.204 -16.859 1.00 81.62 343 ASP A N 1
ATOM 2628 C CA . ASP A 1 343 ? -17.905 1.544 -18.251 1.00 81.62 343 ASP A CA 1
ATOM 2629 C C . ASP A 1 343 ? -17.120 2.733 -18.838 1.00 81.62 343 ASP A C 1
ATOM 2631 O O . ASP A 1 343 ? -17.599 3.433 -19.732 1.00 81.62 343 ASP A O 1
ATOM 2635 N N . LYS A 1 344 ? -15.911 3.001 -18.315 1.00 78.00 344 LYS A N 1
ATOM 2636 C CA . LYS A 1 344 ? -15.098 4.193 -18.640 1.00 78.00 344 LYS A CA 1
ATOM 2637 C C . LYS A 1 344 ? -15.851 5.520 -18.463 1.00 78.00 344 LYS A C 1
ATOM 2639 O O . LYS A 1 344 ? -15.491 6.519 -19.082 1.00 78.00 344 LYS A O 1
ATOM 2644 N N . ARG A 1 345 ? -16.912 5.529 -17.654 1.00 77.88 345 ARG A N 1
ATOM 2645 C CA . ARG A 1 345 ? -17.837 6.659 -17.528 1.00 77.88 345 ARG A CA 1
ATOM 2646 C C . ARG A 1 345 ? -18.152 7.010 -16.087 1.00 77.88 345 ARG A C 1
ATOM 2648 O O . ARG A 1 345 ? -18.342 8.184 -15.810 1.00 77.88 345 ARG A O 1
ATOM 2655 N N . TYR A 1 346 ? -18.211 6.039 -15.187 1.00 84.12 346 TYR A N 1
ATOM 2656 C CA . TYR A 1 346 ? -18.673 6.257 -13.820 1.00 84.12 346 TYR A CA 1
ATOM 2657 C C . TYR A 1 346 ? -17.544 6.002 -12.838 1.00 84.12 346 TYR A C 1
ATOM 2659 O O . TYR A 1 346 ? -17.090 4.872 -12.700 1.00 84.12 346 TYR A O 1
ATOM 2667 N N . TYR A 1 347 ? -17.079 7.051 -12.175 1.00 83.62 347 TYR A N 1
ATOM 2668 C CA . TYR A 1 347 ? -16.086 6.963 -11.116 1.00 83.62 347 TYR A CA 1
ATOM 2669 C C . TYR A 1 347 ? -16.790 6.798 -9.771 1.00 83.62 347 TYR A C 1
ATOM 2671 O O . TYR A 1 347 ? -17.662 7.595 -9.426 1.00 83.62 347 TYR A O 1
ATOM 2679 N N . ILE A 1 348 ? -16.393 5.773 -9.023 1.00 85.50 348 ILE A N 1
ATOM 2680 C CA . ILE A 1 348 ? -16.977 5.454 -7.724 1.00 85.50 348 ILE A CA 1
ATOM 2681 C C . ILE A 1 348 ? -16.185 6.182 -6.628 1.00 85.50 348 ILE A C 1
ATOM 2683 O O . ILE A 1 348 ? -15.063 5.785 -6.304 1.00 85.50 348 ILE A O 1
ATOM 2687 N N . GLU A 1 349 ? -16.734 7.267 -6.075 1.00 76.81 349 GLU A N 1
ATOM 2688 C CA . GLU A 1 349 ? -16.004 8.115 -5.113 1.00 76.81 349 GLU A CA 1
ATOM 2689 C C . GLU A 1 349 ? -15.805 7.477 -3.741 1.00 76.81 349 GLU A C 1
ATOM 2691 O O . GLU A 1 349 ? -14.741 7.641 -3.138 1.00 76.81 349 GLU A O 1
ATOM 2696 N N . ASP A 1 350 ? -16.806 6.721 -3.295 1.00 75.62 350 ASP A N 1
ATOM 2697 C CA . ASP A 1 350 ? -16.927 6.111 -1.971 1.00 75.62 350 ASP A CA 1
ATOM 2698 C C . ASP A 1 350 ? -16.170 4.775 -1.862 1.00 75.62 350 ASP A C 1
ATOM 2700 O O . ASP A 1 350 ? -16.294 4.049 -0.874 1.00 75.62 350 ASP A O 1
ATOM 2704 N N . VAL A 1 351 ? -15.337 4.451 -2.857 1.00 80.62 351 VAL A N 1
ATOM 2705 C CA . VAL A 1 351 ? -14.433 3.299 -2.843 1.00 80.62 351 VAL A CA 1
ATOM 2706 C C . VAL A 1 351 ? -12.982 3.780 -2.725 1.00 80.62 351 VAL A C 1
ATOM 2708 O O . VAL A 1 351 ? -12.425 4.426 -3.617 1.00 80.62 351 VAL A O 1
ATOM 2711 N N . GLY A 1 352 ? -12.368 3.440 -1.586 1.00 76.94 352 GLY A N 1
ATOM 2712 C CA . GLY A 1 352 ? -10.986 3.787 -1.245 1.00 76.94 352 GLY A CA 1
ATOM 2713 C C . GLY A 1 352 ? -10.789 5.258 -0.851 1.00 76.94 352 GLY A C 1
ATOM 2714 O O . GLY A 1 352 ? -11.732 6.045 -0.884 1.00 76.94 352 GLY A O 1
ATOM 2715 N N . TYR A 1 353 ? -9.574 5.657 -0.463 1.00 68.94 353 TYR A N 1
ATOM 2716 C CA . TYR A 1 353 ? -9.319 7.000 0.088 1.00 68.94 353 TYR A CA 1
ATOM 2717 C C . TYR A 1 353 ? -9.680 8.140 -0.865 1.00 68.94 353 TYR A C 1
ATOM 2719 O O . TYR A 1 353 ? -9.395 8.097 -2.056 1.00 68.94 353 TYR A O 1
ATOM 2727 N N . SER A 1 354 ? -10.261 9.214 -0.346 1.00 50.88 354 SER A N 1
ATOM 2728 C CA . SER A 1 354 ? -10.385 10.490 -1.053 1.00 50.88 354 SER A CA 1
ATOM 2729 C C . SER A 1 354 ? -9.411 11.483 -0.417 1.00 50.88 354 SER A C 1
ATOM 2731 O O . SER A 1 354 ? -9.726 12.091 0.602 1.00 50.88 354 SER A O 1
ATOM 2733 N N . GLY A 1 355 ? -8.205 11.622 -0.966 1.00 46.31 355 GLY A N 1
ATOM 2734 C CA . GLY A 1 355 ? -7.215 12.560 -0.438 1.00 46.31 355 GLY A CA 1
ATOM 2735 C C . GLY A 1 355 ? -6.072 12.812 -1.413 1.00 46.31 355 GLY A C 1
ATOM 2736 O O . GLY A 1 355 ? -5.631 11.893 -2.099 1.00 46.31 355 GLY A O 1
ATOM 2737 N N . ARG A 1 356 ? -5.607 14.067 -1.475 1.00 38.72 356 ARG A N 1
ATOM 2738 C CA . ARG A 1 356 ? -4.337 14.439 -2.108 1.00 38.72 356 ARG A CA 1
ATOM 2739 C C . ARG A 1 356 ? -3.220 13.804 -1.281 1.00 38.72 356 ARG A C 1
ATOM 2741 O O . ARG A 1 356 ? -2.808 14.384 -0.283 1.00 38.72 356 ARG A O 1
ATOM 2748 N N . SER A 1 357 ? -2.754 12.617 -1.652 1.00 35.59 357 SER A N 1
ATOM 2749 C CA . SER A 1 357 ? -1.439 12.176 -1.192 1.00 35.59 357 SER A CA 1
ATOM 2750 C C . SER A 1 357 ? -0.426 13.209 -1.689 1.00 35.59 357 SER A C 1
ATOM 2752 O O . SER A 1 357 ? -0.388 13.500 -2.888 1.00 35.59 357 SER A O 1
ATOM 2754 N N . SER A 1 358 ? 0.363 13.781 -0.782 1.00 34.91 358 SER A N 1
ATOM 2755 C CA . SER A 1 358 ? 1.503 14.658 -1.085 1.00 34.91 358 SER A CA 1
ATOM 2756 C C . SER A 1 358 ? 2.549 13.984 -1.988 1.00 34.91 358 SER A C 1
ATOM 2758 O O . SER A 1 358 ? 3.418 14.650 -2.532 1.00 34.91 358 SER A O 1
ATOM 2760 N N . ASP A 1 359 ? 2.402 12.684 -2.230 1.00 35.84 359 ASP A N 1
ATOM 2761 C CA . ASP A 1 359 ? 3.191 11.832 -3.114 1.00 35.84 359 ASP A CA 1
ATOM 2762 C C . ASP A 1 359 ? 3.165 12.252 -4.601 1.00 35.84 359 ASP A C 1
ATOM 2764 O O . ASP A 1 359 ? 3.872 11.654 -5.406 1.00 35.84 359 ASP A O 1
ATOM 2768 N N . GLY A 1 360 ? 2.356 13.240 -5.012 1.00 36.25 360 GLY A N 1
ATOM 2769 C CA . GLY A 1 360 ? 2.331 13.709 -6.407 1.00 36.25 360 GLY A CA 1
ATOM 2770 C C . GLY A 1 360 ? 1.804 12.669 -7.406 1.00 36.25 360 GLY A C 1
ATOM 2771 O O . GLY A 1 360 ? 2.081 12.750 -8.599 1.00 36.25 360 GLY A O 1
ATOM 2772 N N . LEU A 1 361 ? 1.055 11.668 -6.938 1.00 34.59 361 LEU A N 1
ATOM 2773 C CA . LEU A 1 361 ? 0.645 10.530 -7.752 1.00 34.59 361 LEU A CA 1
ATOM 2774 C C . LEU A 1 361 ? -0.762 10.747 -8.321 1.00 34.59 361 LEU A C 1
ATOM 2776 O O . LEU A 1 361 ? -1.764 10.718 -7.611 1.00 34.59 361 LEU A O 1
ATOM 2780 N N . PHE A 1 362 ? -0.766 10.937 -9.640 1.00 39.62 362 PHE A N 1
ATOM 2781 C CA . PHE A 1 362 ? -1.755 11.544 -10.514 1.00 39.62 362 PHE A CA 1
ATOM 2782 C C . PHE A 1 362 ? -1.993 13.032 -10.272 1.00 39.62 362 PHE A C 1
ATOM 2784 O O . PHE A 1 362 ? -2.483 13.455 -9.225 1.00 39.62 362 PHE A O 1
ATOM 2791 N N . GLY A 1 363 ? -1.821 13.822 -11.332 1.00 35.19 363 GLY A N 1
ATOM 2792 C CA . GLY A 1 363 ? -2.528 15.087 -11.501 1.00 35.19 363 GLY A CA 1
ATOM 2793 C C . GLY A 1 363 ? -4.037 14.852 -11.639 1.00 35.19 363 GLY A C 1
ATOM 2794 O O . GLY A 1 363 ? -4.631 15.211 -12.650 1.00 35.19 363 GLY A O 1
ATOM 2795 N N . ILE A 1 364 ? -4.679 14.230 -10.644 1.00 40.34 364 ILE A N 1
ATOM 2796 C CA . ILE A 1 364 ? -6.132 14.198 -10.511 1.00 40.34 364 ILE A CA 1
ATOM 2797 C C . ILE A 1 364 ? -6.535 15.616 -10.120 1.00 40.34 364 ILE A C 1
ATOM 2799 O O . ILE A 1 364 ? -6.579 15.996 -8.950 1.00 40.34 364 ILE A O 1
ATOM 2803 N N . THR A 1 365 ? -6.798 16.438 -11.129 1.00 34.81 365 THR A N 1
ATOM 2804 C CA . THR A 1 365 ? -7.366 17.762 -10.913 1.00 34.81 365 THR A CA 1
ATOM 2805 C C . THR A 1 365 ? -8.872 17.585 -10.755 1.00 34.81 365 THR A C 1
ATOM 2807 O O . THR A 1 365 ? -9.608 17.430 -11.729 1.00 34.81 365 THR A O 1
ATOM 2810 N N . SER A 1 366 ? -9.343 17.553 -9.508 1.00 35.91 366 SER A N 1
ATOM 2811 C CA . SER A 1 366 ? -10.756 17.796 -9.228 1.00 35.91 366 SER A CA 1
ATOM 2812 C C . SER A 1 366 ? -11.021 19.276 -9.470 1.00 35.91 366 SER A C 1
ATOM 2814 O O . SER A 1 366 ? -10.338 20.110 -8.872 1.00 35.91 366 SER A O 1
ATOM 2816 N N . PHE A 1 367 ? -12.024 19.614 -10.270 1.00 34.38 367 PHE A N 1
ATOM 2817 C CA . PHE A 1 367 ? -12.538 20.978 -10.323 1.00 34.38 367 PHE A CA 1
ATOM 2818 C C . PHE A 1 367 ? -13.972 20.979 -9.776 1.00 34.38 367 PHE A C 1
ATOM 2820 O O . PHE A 1 367 ? -14.921 20.773 -10.545 1.00 34.38 367 PHE A O 1
ATOM 2827 N N . PRO A 1 368 ? -14.155 21.184 -8.455 1.00 34.59 368 PRO A N 1
ATOM 2828 C CA . PRO A 1 368 ? -15.477 21.229 -7.822 1.00 34.59 368 PRO A CA 1
ATOM 2829 C C . PRO A 1 368 ? -16.417 22.233 -8.506 1.00 34.59 368 PRO A C 1
ATOM 2831 O O . PRO A 1 368 ? -17.618 22.007 -8.621 1.00 34.59 368 PRO A O 1
ATOM 2834 N N . GLU A 1 369 ? -15.831 23.296 -9.056 1.00 32.91 369 GLU A N 1
ATOM 2835 C CA . GLU A 1 369 ? -16.476 24.404 -9.764 1.00 32.91 369 GLU A CA 1
ATOM 2836 C C . GLU A 1 369 ? -17.204 23.984 -11.058 1.00 32.91 369 GLU A C 1
ATOM 2838 O O . GLU A 1 369 ? -18.082 24.704 -11.529 1.00 32.91 369 GLU A O 1
ATOM 2843 N N . PHE A 1 370 ? -16.890 22.810 -11.628 1.00 31.33 370 PHE A N 1
ATOM 2844 C CA . PHE A 1 370 ? -17.517 22.297 -12.858 1.00 31.33 370 PHE A CA 1
ATOM 2845 C C . PHE A 1 370 ? -18.483 21.121 -12.628 1.00 31.33 370 PHE A C 1
ATOM 2847 O O . PHE A 1 370 ? -18.791 20.392 -13.577 1.00 31.33 370 PHE A O 1
ATOM 2854 N N . GLY A 1 371 ? -18.979 20.931 -11.400 1.00 35.41 371 GLY A N 1
ATOM 2855 C CA . GLY A 1 371 ? -20.019 19.941 -11.094 1.00 35.41 371 GLY A CA 1
ATOM 2856 C C . GLY A 1 371 ? -19.520 18.493 -11.079 1.00 35.41 371 GLY A C 1
ATOM 2857 O O . GLY A 1 371 ? -20.143 17.632 -11.691 1.00 35.41 371 GLY A O 1
ATOM 2858 N N . GLY A 1 372 ? -18.387 18.227 -10.416 1.00 36.91 372 GLY A N 1
ATOM 2859 C CA . GLY A 1 372 ? -17.908 16.855 -10.177 1.00 36.91 372 GLY A CA 1
ATOM 2860 C C . GLY A 1 372 ? -17.214 16.190 -11.372 1.00 36.91 372 GLY A C 1
ATOM 2861 O O . GLY A 1 372 ? -17.379 14.996 -11.598 1.00 36.91 372 GLY A O 1
ATOM 2862 N N . ARG A 1 373 ? -16.445 16.944 -12.164 1.00 40.06 373 ARG A N 1
ATOM 2863 C CA . ARG A 1 373 ? -15.696 16.411 -13.317 1.00 40.06 373 ARG A CA 1
ATOM 2864 C C . ARG A 1 373 ? -14.252 16.086 -12.938 1.00 40.06 373 ARG A C 1
ATOM 2866 O O . ARG A 1 373 ? -13.592 16.907 -12.301 1.00 40.06 373 ARG A O 1
ATOM 2873 N N . TRP A 1 374 ? -13.758 14.936 -13.404 1.00 47.69 374 TRP A N 1
ATOM 2874 C CA . TRP A 1 374 ? -12.377 14.482 -13.198 1.00 47.69 374 TRP A CA 1
ATOM 2875 C C . TRP A 1 374 ? -11.702 14.180 -14.530 1.00 47.69 374 TRP A C 1
ATOM 2877 O O . TRP A 1 374 ? -12.321 13.624 -15.437 1.00 47.69 374 TRP A O 1
ATOM 2887 N N . THR A 1 375 ? -10.422 14.537 -14.630 1.00 38.88 375 THR A N 1
ATOM 2888 C CA . THR A 1 375 ? -9.517 14.045 -15.674 1.00 38.88 375 THR A CA 1
ATOM 2889 C C . THR A 1 375 ? -8.323 13.422 -14.962 1.00 38.88 375 THR A C 1
ATOM 2891 O O . THR A 1 375 ? -7.628 14.118 -14.225 1.00 38.88 375 THR A O 1
ATOM 2894 N N . ALA A 1 376 ? -8.112 12.117 -15.132 1.00 41.31 376 ALA A N 1
ATOM 2895 C CA . ALA A 1 376 ? -6.840 11.498 -14.783 1.00 41.31 376 ALA A CA 1
ATOM 2896 C C . ALA A 1 376 ? -5.874 11.797 -15.934 1.00 41.31 376 ALA A C 1
ATOM 2898 O O . ALA A 1 376 ? -6.123 11.395 -17.069 1.00 41.31 376 ALA A O 1
ATOM 2899 N N . VAL A 1 377 ? -4.828 12.574 -15.666 1.00 39.94 377 VAL A N 1
ATOM 2900 C CA . VAL A 1 377 ? -3.764 12.850 -16.636 1.00 39.94 377 VAL A CA 1
ATOM 2901 C C . VAL A 1 377 ? -2.520 12.123 -16.143 1.00 39.94 377 VAL A C 1
ATOM 2903 O O . VAL A 1 377 ? -1.748 12.667 -15.366 1.00 39.94 377 VAL A O 1
ATOM 2906 N N . GLU A 1 378 ? -2.376 10.861 -16.532 1.00 43.25 378 GLU A N 1
ATOM 2907 C CA . GLU A 1 378 ? -1.086 10.166 -16.567 1.00 43.25 378 GLU A CA 1
ATOM 2908 C C . GLU A 1 378 ? -1.080 9.277 -17.818 1.00 43.25 378 GLU A C 1
ATOM 2910 O O . GLU A 1 378 ? -2.079 8.619 -18.130 1.00 43.25 378 GLU A O 1
ATOM 2915 N N . ASP A 1 379 ? 0.055 9.224 -18.511 1.00 42.97 379 ASP A N 1
ATOM 2916 C CA . ASP A 1 379 ? 0.316 8.318 -19.638 1.00 42.97 379 ASP A CA 1
ATOM 2917 C C . ASP A 1 379 ? 0.584 6.876 -19.152 1.00 42.97 379 ASP A C 1
ATOM 2919 O O . ASP A 1 379 ? 1.496 6.186 -19.598 1.00 42.97 379 ASP A O 1
ATOM 2923 N N . ALA A 1 380 ? -0.217 6.389 -18.200 1.00 45.00 380 ALA A N 1
ATOM 2924 C CA . ALA A 1 380 ? -0.082 5.044 -17.657 1.00 45.00 380 ALA A CA 1
ATOM 2925 C C . ALA A 1 380 ? -0.677 3.996 -18.613 1.00 45.00 380 ALA A C 1
ATOM 2927 O O . ALA A 1 380 ? -1.759 4.175 -19.179 1.00 45.00 380 ALA A O 1
ATOM 2928 N N . ALA A 1 381 ? 0.004 2.856 -18.757 1.00 45.50 381 ALA A N 1
ATOM 2929 C CA . ALA A 1 381 ? -0.514 1.737 -19.532 1.00 45.50 381 ALA A CA 1
ATOM 2930 C C . ALA A 1 381 ? -1.788 1.151 -18.892 1.00 45.50 381 ALA A C 1
ATOM 2932 O O . ALA A 1 381 ? -1.854 0.932 -17.679 1.00 45.50 381 ALA A O 1
ATOM 2933 N N . LEU A 1 382 ? -2.788 0.859 -19.728 1.00 55.06 382 LEU A N 1
ATOM 2934 C CA . LEU A 1 382 ? -3.954 0.071 -19.343 1.00 55.06 382 LEU A CA 1
ATOM 2935 C C . LEU A 1 382 ? -3.620 -1.418 -19.495 1.00 55.06 382 LEU A C 1
ATOM 2937 O O . LEU A 1 382 ? -3.407 -1.907 -20.599 1.00 55.06 382 LEU A O 1
ATOM 2941 N N . ILE A 1 383 ? -3.616 -2.148 -18.392 1.00 58.25 383 ILE A N 1
ATOM 2942 C CA . ILE A 1 383 ? -3.298 -3.571 -18.323 1.00 58.25 383 ILE A CA 1
ATOM 2943 C C . ILE A 1 383 ? -4.606 -4.339 -18.125 1.00 58.25 383 ILE A C 1
ATOM 2945 O O . ILE A 1 383 ? -5.355 -4.068 -17.192 1.00 58.25 383 ILE A O 1
ATOM 2949 N N . GLU A 1 384 ? -4.912 -5.294 -18.999 1.00 59.28 384 GLU A N 1
ATOM 2950 C CA . GLU A 1 384 ? -6.076 -6.164 -18.838 1.00 59.28 384 GLU A CA 1
ATOM 2951 C C . GLU A 1 384 ? -5.662 -7.436 -18.103 1.00 59.28 384 GLU A C 1
ATOM 2953 O O . GLU A 1 384 ? -4.756 -8.168 -18.518 1.00 59.28 384 GLU A O 1
ATOM 2958 N N . MET A 1 385 ? -6.328 -7.706 -16.983 1.00 61.97 385 MET A N 1
ATOM 2959 C CA . MET A 1 385 ? -6.190 -8.990 -16.318 1.00 61.97 385 MET A CA 1
ATOM 2960 C C . MET A 1 385 ? -6.992 -10.026 -17.096 1.00 61.97 385 MET A C 1
ATOM 2962 O O . MET A 1 385 ? -8.218 -9.961 -17.118 1.00 61.97 385 MET A O 1
ATOM 2966 N N . LEU A 1 386 ? -6.311 -11.001 -17.694 1.00 53.12 386 LEU A N 1
ATOM 2967 C CA . LEU A 1 386 ? -7.002 -12.173 -18.216 1.00 53.12 386 LEU A CA 1
ATOM 2968 C C . LEU A 1 386 ? -7.261 -13.153 -17.058 1.00 53.12 386 LEU A C 1
ATOM 2970 O O . LEU A 1 386 ? -6.619 -13.102 -16.005 1.00 53.12 386 LEU A O 1
ATOM 2974 N N . ASP A 1 387 ? -8.241 -14.032 -17.239 1.00 60.00 387 ASP A N 1
ATOM 2975 C CA . ASP A 1 387 ? -8.521 -15.156 -16.340 1.00 60.00 387 ASP A CA 1
ATOM 2976 C C . ASP A 1 387 ? -8.722 -14.783 -14.857 1.00 60.00 387 ASP A C 1
ATOM 2978 O O . ASP A 1 387 ? -8.273 -15.485 -13.943 1.00 60.00 387 ASP A O 1
ATOM 2982 N N . VAL A 1 388 ? -9.407 -13.670 -14.581 1.00 68.50 388 VAL A N 1
ATOM 2983 C CA . VAL A 1 388 ? -9.919 -13.391 -13.232 1.00 68.50 388 VAL A CA 1
ATOM 2984 C C . VAL A 1 388 ? -11.019 -14.422 -12.926 1.00 68.50 388 VAL A C 1
ATOM 2986 O O . VAL A 1 388 ? -11.983 -14.504 -13.688 1.00 68.50 388 VAL A O 1
ATOM 2989 N N . PRO A 1 389 ? -10.907 -15.230 -11.849 1.00 71.75 389 PRO A N 1
ATOM 2990 C CA . PRO A 1 389 ? -11.955 -16.154 -11.451 1.00 71.75 389 PRO A CA 1
ATOM 2991 C C . PRO A 1 389 ? -13.270 -15.417 -11.270 1.00 71.75 389 PRO A C 1
ATOM 2993 O O . PRO A 1 389 ? -13.291 -14.288 -10.774 1.00 71.75 389 PRO A O 1
ATOM 2996 N N . GLU A 1 390 ? -14.361 -16.080 -11.637 1.00 75.81 390 GLU A N 1
ATOM 2997 C CA . GLU A 1 390 ? -15.687 -15.510 -11.466 1.00 75.81 390 GLU A CA 1
ATOM 2998 C C . GLU A 1 390 ? -15.902 -15.091 -10.005 1.00 75.81 390 GLU A C 1
ATOM 3000 O O . GLU A 1 390 ? -15.588 -15.845 -9.079 1.00 75.81 390 GLU A O 1
ATOM 3005 N N . ASN A 1 391 ? -16.450 -13.888 -9.807 1.00 76.44 391 ASN A N 1
ATOM 3006 C CA . ASN A 1 391 ? -16.759 -13.325 -8.493 1.00 76.44 391 ASN A CA 1
ATOM 3007 C C . ASN A 1 391 ? -15.515 -13.048 -7.624 1.00 76.44 391 ASN A C 1
ATOM 3009 O O . ASN A 1 391 ? -15.578 -13.138 -6.395 1.00 76.44 391 ASN A O 1
ATOM 3013 N N . ALA A 1 392 ? -14.384 -12.678 -8.237 1.00 91.19 392 ALA A N 1
ATOM 3014 C CA . ALA A 1 392 ? -13.241 -12.142 -7.499 1.00 91.19 392 ALA A CA 1
ATOM 3015 C C . ALA A 1 392 ? -13.622 -10.848 -6.760 1.00 91.19 392 ALA A C 1
ATOM 3017 O O . ALA A 1 392 ? -14.392 -10.033 -7.261 1.00 91.19 392 ALA A O 1
ATOM 3018 N N . VAL A 1 393 ? -13.068 -10.634 -5.569 1.00 95.19 393 VAL A N 1
ATOM 3019 C CA . VAL A 1 393 ? -13.384 -9.486 -4.712 1.00 95.19 393 VAL A CA 1
ATOM 3020 C C . VAL A 1 393 ? -12.270 -8.452 -4.823 1.00 95.19 393 VAL A C 1
ATOM 3022 O O . VAL A 1 393 ? -11.129 -8.734 -4.449 1.00 95.19 393 VAL A O 1
ATOM 3025 N N . LEU A 1 394 ? -12.588 -7.243 -5.293 1.00 94.25 394 LEU A N 1
ATOM 3026 C CA . LEU A 1 394 ? -11.667 -6.109 -5.266 1.00 94.25 394 LEU A CA 1
ATOM 3027 C C . LEU A 1 394 ? -11.512 -5.611 -3.829 1.00 94.25 394 LEU A C 1
ATOM 3029 O O . LEU A 1 394 ? -12.264 -4.762 -3.345 1.00 94.25 394 LEU A O 1
ATOM 3033 N N . PHE A 1 395 ? -10.532 -6.170 -3.132 1.00 93.56 395 PHE A N 1
ATOM 3034 C CA . PHE A 1 395 ? -10.296 -5.858 -1.736 1.00 93.56 395 PHE A CA 1
ATOM 3035 C C . PHE A 1 395 ? -9.457 -4.596 -1.576 1.00 93.56 395 PHE A C 1
ATOM 3037 O O . PHE A 1 395 ? -9.833 -3.767 -0.762 1.00 93.56 395 PHE A O 1
ATOM 3044 N N . GLY A 1 396 ? -8.389 -4.434 -2.367 1.00 90.50 396 GLY A N 1
ATOM 3045 C CA . GLY A 1 396 ? -7.424 -3.333 -2.276 1.00 90.50 396 GLY A CA 1
ATOM 3046 C C . GLY A 1 396 ? -6.397 -3.514 -1.154 1.00 90.50 396 GLY A C 1
ATOM 3047 O O . GLY A 1 396 ? -6.004 -4.642 -0.847 1.00 90.50 396 GLY A O 1
ATOM 3048 N N . GLY A 1 397 ? -5.914 -2.421 -0.564 1.00 87.19 397 GLY A N 1
ATOM 3049 C CA . GLY A 1 397 ? -5.013 -2.465 0.591 1.00 87.19 397 GLY A CA 1
ATOM 3050 C C . GLY A 1 397 ? -4.026 -1.302 0.654 1.00 87.19 397 GLY A C 1
ATOM 3051 O O . GLY A 1 397 ? -3.682 -0.718 -0.369 1.00 87.19 397 GLY A O 1
ATOM 3052 N N . ASP A 1 398 ? -3.547 -1.020 1.865 1.00 83.56 398 ASP A N 1
ATOM 3053 C CA . ASP A 1 398 ? -2.544 0.003 2.171 1.00 83.56 398 ASP A CA 1
ATOM 3054 C C . ASP A 1 398 ? -1.482 -0.602 3.115 1.00 83.56 398 ASP A C 1
ATOM 3056 O O . ASP A 1 398 ? -1.847 -1.298 4.072 1.00 83.56 398 ASP A O 1
ATOM 3060 N N . PRO A 1 399 ? -0.172 -0.408 2.862 1.00 82.12 399 PRO A N 1
ATOM 3061 C CA . PRO A 1 399 ? 0.886 -0.881 3.754 1.00 82.12 399 PRO A CA 1
ATOM 3062 C C . PRO A 1 399 ? 0.936 -0.166 5.119 1.00 82.12 399 PRO A C 1
ATOM 3064 O O . PRO A 1 399 ? 1.597 -0.664 6.034 1.00 82.12 399 PRO A O 1
ATOM 3067 N N . ALA A 1 400 ? 0.283 0.985 5.284 1.00 84.81 400 ALA A N 1
ATOM 3068 C CA . ALA A 1 400 ? 0.162 1.682 6.553 1.00 84.81 400 ALA A CA 1
ATOM 3069 C C . ALA A 1 400 ? -0.805 0.938 7.488 1.00 84.81 400 ALA A C 1
ATOM 3071 O O . ALA A 1 400 ? -1.994 0.781 7.216 1.00 84.81 400 ALA A O 1
ATOM 3072 N N . TYR A 1 401 ? -0.293 0.516 8.646 1.00 89.69 401 TYR A N 1
ATOM 3073 C CA . TYR A 1 401 ? -1.020 -0.362 9.568 1.00 89.69 401 TYR A CA 1
ATOM 3074 C C . TYR A 1 401 ? -2.363 0.202 10.049 1.00 89.69 401 TYR A C 1
ATOM 3076 O O . TYR A 1 401 ? -3.350 -0.524 10.106 1.00 89.69 401 TYR A O 1
ATOM 3084 N N . TYR A 1 402 ? -2.424 1.504 10.343 1.00 91.00 402 TYR A N 1
ATOM 3085 C CA . TYR A 1 402 ? -3.671 2.165 10.739 1.00 91.00 402 TYR A CA 1
ATOM 3086 C C . TYR A 1 402 ? -4.746 1.989 9.664 1.00 91.00 402 TYR A C 1
ATOM 3088 O O . TYR A 1 402 ? -5.859 1.555 9.943 1.00 91.00 402 TYR A O 1
ATOM 3096 N N . HIS A 1 403 ? -4.370 2.278 8.423 1.00 89.44 403 HIS A N 1
ATOM 3097 C CA . HIS A 1 403 ? -5.236 2.221 7.262 1.00 89.44 403 HIS A CA 1
ATOM 3098 C C . HIS A 1 403 ? -5.686 0.795 6.941 1.00 89.44 403 HIS A C 1
ATOM 3100 O O . HIS A 1 403 ? -6.854 0.561 6.616 1.00 89.44 403 HIS A O 1
ATOM 3106 N N . TRP A 1 404 ? -4.797 -0.180 7.134 1.00 92.88 404 TRP A N 1
ATOM 3107 C CA . TRP A 1 404 ? -5.162 -1.588 7.082 1.00 92.88 404 TRP A CA 1
ATOM 3108 C C . TRP A 1 404 ? -6.268 -1.935 8.087 1.00 92.88 404 TRP A C 1
ATOM 3110 O O . TRP A 1 404 ? -7.318 -2.419 7.674 1.00 92.88 404 TRP A O 1
ATOM 3120 N N . ILE A 1 405 ? -6.075 -1.640 9.376 1.00 95.12 405 ILE A N 1
ATOM 3121 C CA . ILE A 1 405 ? -7.022 -2.010 10.442 1.00 95.12 405 ILE A CA 1
ATOM 3122 C C . ILE A 1 405 ? -8.343 -1.236 10.352 1.00 95.12 405 ILE A C 1
ATOM 3124 O O . ILE A 1 405 ? -9.410 -1.814 10.567 1.00 95.12 405 ILE A O 1
ATOM 3128 N N . MET A 1 406 ? -8.291 0.056 10.028 1.00 91.94 406 MET A N 1
ATOM 312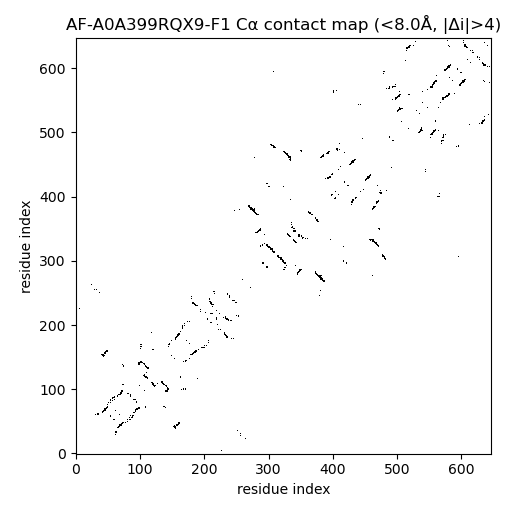9 C CA . MET A 1 406 ? -9.462 0.933 10.090 1.00 91.94 406 MET A CA 1
ATOM 3130 C C . MET A 1 406 ? -10.269 0.982 8.796 1.00 91.94 406 MET A C 1
ATOM 3132 O O . MET A 1 406 ? -11.478 1.186 8.861 1.00 91.94 406 MET A O 1
ATOM 3136 N N . ASN A 1 407 ? -9.639 0.806 7.630 1.00 90.25 407 ASN A N 1
ATOM 3137 C CA . ASN A 1 407 ? -10.306 1.073 6.354 1.00 90.25 407 ASN A CA 1
ATOM 3138 C C . ASN A 1 407 ? -10.439 -0.153 5.448 1.00 90.25 407 ASN A C 1
ATOM 3140 O O . ASN A 1 407 ? -11.487 -0.363 4.831 1.00 90.25 407 ASN A O 1
ATOM 3144 N N . TRP A 1 408 ? -9.380 -0.963 5.355 1.00 93.12 408 TRP A N 1
ATOM 3145 C CA . TRP A 1 408 ? -9.326 -2.091 4.421 1.00 93.12 408 TRP A CA 1
ATOM 3146 C C . TRP A 1 408 ? -9.825 -3.389 5.037 1.00 93.12 408 TRP A C 1
ATOM 3148 O O . TRP A 1 408 ? -10.754 -3.994 4.510 1.00 93.12 408 TRP A O 1
ATOM 3158 N N . LEU A 1 409 ? -9.259 -3.802 6.169 1.00 95.50 409 LEU A N 1
ATOM 3159 C CA . LEU A 1 409 ? -9.612 -5.047 6.846 1.00 95.50 409 LEU A CA 1
ATOM 3160 C C . LEU A 1 409 ? -11.116 -5.157 7.190 1.00 95.50 409 LEU A C 1
ATOM 3162 O O . LEU A 1 409 ? -11.680 -6.235 6.971 1.00 95.50 409 LEU A O 1
ATOM 3166 N N . PRO A 1 410 ? -11.828 -4.078 7.593 1.00 94.25 410 PRO A N 1
ATOM 3167 C CA . PRO A 1 410 ? -13.262 -4.160 7.856 1.00 94.25 410 PRO A CA 1
ATOM 3168 C C . PRO A 1 410 ? -14.118 -4.502 6.629 1.00 94.25 410 PRO A C 1
ATOM 3170 O O . PRO A 1 410 ? -15.264 -4.920 6.795 1.00 94.25 410 PRO A O 1
ATOM 3173 N N . ARG A 1 411 ? -13.586 -4.423 5.396 1.00 94.12 411 ARG A N 1
ATOM 3174 C CA . ARG A 1 411 ? -14.280 -4.906 4.184 1.00 94.12 411 ARG A CA 1
ATOM 3175 C C . ARG A 1 411 ? -14.682 -6.372 4.279 1.00 94.12 411 ARG A C 1
ATOM 3177 O O . ARG A 1 411 ? -15.692 -6.744 3.688 1.00 94.12 411 ARG A O 1
ATOM 3184 N N . LEU A 1 412 ? -13.980 -7.197 5.058 1.00 95.12 412 LEU A N 1
ATOM 3185 C CA . LEU A 1 412 ? -14.393 -8.583 5.316 1.00 95.12 412 LEU A CA 1
ATOM 3186 C C . LEU A 1 412 ? -15.792 -8.683 5.931 1.00 95.12 412 LEU A C 1
ATOM 3188 O O . LEU A 1 412 ? -16.489 -9.671 5.715 1.00 95.12 412 LEU A O 1
ATOM 3192 N N . ARG A 1 413 ? -16.253 -7.655 6.650 1.00 93.12 413 ARG A N 1
ATOM 3193 C CA . ARG A 1 413 ? -17.609 -7.615 7.201 1.00 93.12 413 ARG A CA 1
ATOM 3194 C C . ARG A 1 413 ? -18.691 -7.675 6.119 1.00 93.12 413 ARG A C 1
ATOM 3196 O O . ARG A 1 413 ? -19.774 -8.196 6.376 1.00 93.12 413 ARG A O 1
ATOM 3203 N N . THR A 1 414 ? -18.385 -7.233 4.898 1.00 94.06 414 THR A N 1
ATOM 3204 C CA . THR A 1 414 ? -19.307 -7.287 3.752 1.00 94.06 414 THR A CA 1
ATOM 3205 C C . THR A 1 414 ? -19.568 -8.710 3.246 1.00 94.06 414 THR A C 1
ATOM 3207 O O . THR A 1 414 ? -20.475 -8.903 2.443 1.00 94.06 414 THR A O 1
ATOM 3210 N N . PHE A 1 415 ? -18.842 -9.736 3.710 1.00 92.62 415 PHE A N 1
ATOM 3211 C CA . PHE A 1 415 ? -18.951 -11.089 3.147 1.00 92.62 415 PHE A CA 1
ATOM 3212 C C . PHE A 1 415 ? -20.339 -11.717 3.269 1.00 92.62 415 PHE A C 1
ATOM 3214 O O . PHE A 1 415 ? -20.762 -12.429 2.365 1.00 92.62 415 PHE A O 1
ATOM 3221 N N . GLY A 1 416 ? -21.090 -11.404 4.328 1.00 92.38 416 GLY A N 1
ATOM 3222 C CA . GLY A 1 416 ? -22.486 -11.837 4.433 1.00 92.38 416 GLY A CA 1
ATOM 3223 C C . GLY A 1 416 ? -23.396 -11.215 3.361 1.00 92.38 416 GLY A C 1
ATOM 3224 O O . GLY A 1 416 ? -24.354 -11.846 2.918 1.00 92.38 416 GLY A O 1
ATOM 3225 N N . LEU A 1 417 ? -23.102 -9.988 2.910 1.00 94.50 417 LEU A N 1
ATOM 3226 C CA . LEU A 1 417 ? -23.780 -9.365 1.764 1.00 94.50 417 LEU A CA 1
ATOM 3227 C C . LEU A 1 417 ? -23.329 -9.995 0.450 1.00 94.50 417 LEU A C 1
ATOM 3229 O O . LEU A 1 417 ? -24.171 -10.296 -0.389 1.00 94.50 417 LEU A O 1
ATOM 3233 N N . ILE A 1 418 ? -22.024 -10.226 0.292 1.00 95.38 418 ILE A N 1
ATOM 3234 C CA . ILE A 1 418 ? -21.454 -10.858 -0.902 1.00 95.38 418 ILE A CA 1
ATOM 3235 C C . ILE A 1 418 ? -22.058 -12.255 -1.104 1.00 95.38 418 ILE A C 1
ATOM 3237 O O . ILE A 1 418 ? -22.566 -12.541 -2.184 1.00 95.38 418 ILE A O 1
ATOM 3241 N N . ASP A 1 419 ? -22.115 -13.079 -0.054 1.00 95.19 419 ASP A N 1
ATOM 3242 C CA . ASP A 1 419 ? -22.709 -14.420 -0.108 1.00 95.19 419 ASP A CA 1
ATOM 3243 C C . ASP A 1 419 ? -24.203 -14.382 -0.496 1.00 95.19 419 ASP A C 1
ATOM 3245 O O . ASP A 1 419 ? -24.687 -15.274 -1.191 1.00 95.19 419 ASP A O 1
ATOM 3249 N N . ARG A 1 420 ? -24.952 -13.346 -0.088 1.00 93.94 420 ARG A N 1
ATOM 3250 C CA . ARG A 1 420 ? -26.350 -13.147 -0.520 1.00 93.94 420 ARG A CA 1
ATOM 3251 C C . ARG A 1 420 ? -26.462 -12.667 -1.965 1.00 93.94 420 ARG A C 1
ATOM 3253 O O . ARG A 1 420 ? -27.448 -12.986 -2.623 1.00 93.94 420 ARG A O 1
ATOM 3260 N N . LEU A 1 421 ? -25.487 -11.893 -2.437 1.00 93.69 421 LEU A N 1
ATOM 3261 C CA . LEU A 1 421 ? -25.481 -11.308 -3.774 1.00 93.69 421 LEU A CA 1
ATOM 3262 C C . LEU A 1 421 ? -25.136 -12.338 -4.856 1.00 93.69 421 LEU A C 1
ATOM 3264 O O . LEU A 1 421 ? -25.774 -12.347 -5.906 1.00 93.69 421 LEU A O 1
ATOM 3268 N N . VAL A 1 422 ? -24.131 -13.186 -4.616 1.00 92.81 422 VAL A N 1
ATOM 3269 C CA . VAL A 1 422 ? -23.590 -14.112 -5.632 1.00 92.81 422 VAL A CA 1
ATOM 3270 C C . VAL A 1 422 ? -23.620 -15.589 -5.224 1.00 92.81 422 VAL A C 1
ATOM 3272 O O . VAL A 1 422 ? -23.144 -16.440 -5.971 1.00 92.81 422 VAL A O 1
ATOM 3275 N N . GLY A 1 423 ? -24.201 -15.913 -4.067 1.00 92.81 423 GLY A N 1
ATOM 3276 C CA . GLY A 1 423 ? -24.078 -17.232 -3.447 1.00 92.81 423 GLY A CA 1
ATOM 3277 C C . GLY A 1 423 ? -22.798 -17.349 -2.616 1.00 92.81 423 GLY A C 1
ATOM 3278 O O . GLY A 1 423 ? -21.860 -16.567 -2.777 1.00 92.81 423 GLY A O 1
ATOM 3279 N N . ARG A 1 424 ? -22.756 -18.327 -1.699 1.00 92.62 424 ARG A N 1
ATOM 3280 C CA . ARG A 1 424 ? -21.600 -18.519 -0.812 1.00 92.62 424 ARG A CA 1
ATOM 3281 C C . ARG A 1 424 ? -20.336 -18.775 -1.632 1.00 92.62 424 ARG A C 1
ATOM 3283 O O . ARG A 1 424 ? -20.233 -19.787 -2.323 1.00 92.62 424 ARG A O 1
ATOM 3290 N N . LEU A 1 425 ? -19.355 -17.884 -1.507 1.00 91.06 425 LEU A N 1
ATOM 3291 C CA . LEU A 1 425 ? -18.037 -18.082 -2.105 1.00 91.06 425 LEU A CA 1
ATOM 3292 C C . LEU A 1 425 ? -17.222 -18.998 -1.189 1.00 91.06 425 LEU A C 1
ATOM 3294 O O . LEU A 1 425 ? -16.709 -18.535 -0.173 1.00 91.06 425 LEU A O 1
ATOM 3298 N N . GLU A 1 426 ? -17.116 -20.289 -1.514 1.00 90.81 426 GLU A N 1
ATOM 3299 C CA . GLU A 1 426 ? -16.377 -21.258 -0.678 1.00 90.81 426 GLU A CA 1
ATOM 3300 C C . GLU A 1 426 ? -14.877 -20.952 -0.595 1.00 90.81 426 GLU A C 1
ATOM 3302 O O . GLU A 1 426 ? -14.243 -21.193 0.430 1.00 90.81 426 GLU A O 1
ATOM 3307 N N . LYS A 1 427 ? -14.312 -20.396 -1.672 1.00 91.81 427 LYS A N 1
ATOM 3308 C CA . LYS A 1 427 ? -12.908 -19.990 -1.746 1.00 91.81 427 LYS A CA 1
ATOM 3309 C C . LYS A 1 427 ? -12.779 -18.648 -2.477 1.00 91.81 427 LYS A C 1
ATOM 3311 O O . LYS A 1 427 ? -12.430 -18.636 -3.658 1.00 91.81 427 LYS A O 1
ATOM 3316 N N . PRO A 1 428 ? -13.124 -17.518 -1.830 1.00 93.25 428 PRO A N 1
ATOM 3317 C CA . PRO A 1 428 ? -13.052 -16.203 -2.456 1.00 93.25 428 PRO A CA 1
ATOM 3318 C C . PRO A 1 428 ? -11.628 -15.887 -2.909 1.00 93.25 428 PRO A C 1
ATOM 3320 O O . PRO A 1 428 ? -10.650 -16.233 -2.240 1.00 93.25 428 PRO A O 1
ATOM 3323 N N . ASN A 1 429 ? -11.519 -15.175 -4.027 1.00 92.50 429 ASN A N 1
ATOM 3324 C CA . ASN A 1 429 ? -10.254 -14.618 -4.469 1.00 92.50 429 ASN A CA 1
ATOM 3325 C C . ASN A 1 429 ? -10.208 -13.113 -4.200 1.00 92.50 429 ASN A C 1
ATOM 3327 O O . ASN A 1 429 ? -10.998 -12.363 -4.766 1.00 92.50 429 ASN A O 1
ATOM 3331 N N . PHE A 1 430 ? -9.272 -12.680 -3.363 1.00 93.62 430 PHE A N 1
ATOM 3332 C CA . PHE A 1 430 ? -9.073 -11.280 -3.020 1.00 93.62 430 PHE A CA 1
ATOM 3333 C C . PHE A 1 430 ? -8.039 -10.633 -3.932 1.00 93.62 430 PHE A C 1
ATOM 3335 O O . PHE A 1 430 ? -6.872 -11.027 -3.945 1.00 93.62 430 PHE A O 1
ATOM 3342 N N . ILE A 1 431 ? -8.456 -9.603 -4.658 1.00 91.75 431 ILE A N 1
ATOM 3343 C CA . ILE A 1 431 ? -7.571 -8.735 -5.429 1.00 91.75 431 ILE A CA 1
ATOM 3344 C C . ILE A 1 431 ? -7.082 -7.615 -4.504 1.00 91.75 431 ILE A C 1
ATOM 3346 O O . ILE A 1 431 ? -7.884 -6.823 -4.010 1.00 91.75 431 ILE A O 1
ATOM 3350 N N . VAL A 1 432 ? -5.776 -7.566 -4.245 1.00 90.44 432 VAL A N 1
ATOM 3351 C CA . VAL A 1 432 ? -5.140 -6.712 -3.223 1.00 90.44 432 VAL A CA 1
ATOM 3352 C C . VAL A 1 432 ? -3.911 -5.989 -3.763 1.00 90.44 432 VAL A C 1
ATOM 3354 O O . VAL A 1 432 ? -3.368 -6.378 -4.799 1.00 90.44 432 VAL A O 1
ATOM 3357 N N . SER A 1 433 ? -3.407 -5.006 -3.014 1.00 84.75 433 SER A N 1
ATOM 3358 C CA . SER A 1 433 ? -2.114 -4.376 -3.307 1.00 84.75 433 SER A CA 1
ATOM 3359 C C . SER A 1 433 ? -0.947 -5.350 -3.211 1.00 84.75 433 SER A C 1
ATOM 3361 O O . SER A 1 433 ? -0.836 -6.148 -2.276 1.00 84.75 433 SER A O 1
ATOM 3363 N N . ASP A 1 434 ? -0.025 -5.264 -4.168 1.00 77.38 434 ASP A N 1
ATOM 3364 C CA . ASP A 1 434 ? 1.232 -5.997 -4.115 1.00 77.38 434 ASP A CA 1
ATOM 3365 C C . ASP A 1 434 ? 2.193 -5.488 -3.033 1.00 77.38 434 ASP A C 1
ATOM 3367 O O . ASP A 1 434 ? 3.044 -6.269 -2.587 1.00 77.38 434 ASP A O 1
ATOM 3371 N N . ARG A 1 435 ? 2.008 -4.248 -2.558 1.00 78.38 435 ARG A N 1
ATOM 3372 C CA . ARG A 1 435 ? 2.732 -3.652 -1.425 1.00 78.38 435 ARG A CA 1
ATOM 3373 C C . ARG A 1 435 ? 2.243 -4.158 -0.077 1.00 78.38 435 ARG A C 1
ATOM 3375 O O . ARG A 1 435 ? 2.930 -3.950 0.924 1.00 78.38 435 ARG A O 1
ATOM 3382 N N . LEU A 1 436 ? 1.097 -4.842 -0.033 1.00 84.19 436 LEU A N 1
ATOM 3383 C CA . LEU A 1 436 ? 0.538 -5.335 1.217 1.00 84.19 436 LEU A CA 1
ATOM 3384 C C . LE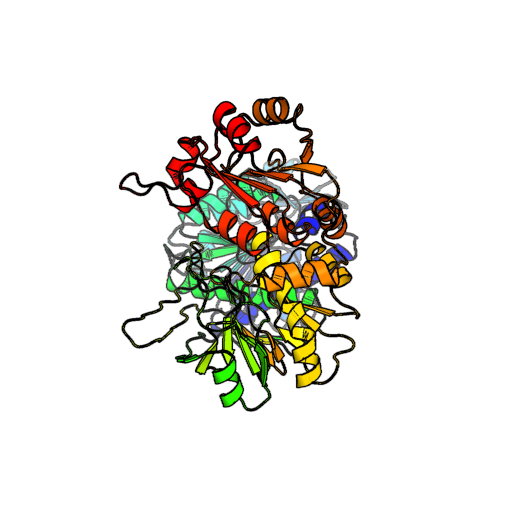U A 1 436 ? 1.498 -6.351 1.876 1.00 84.19 436 LEU A C 1
ATOM 3386 O O . LEU A 1 436 ? 1.863 -7.364 1.250 1.00 84.19 436 LEU A O 1
ATOM 3390 N N . PRO A 1 437 ? 1.929 -6.116 3.131 1.00 85.69 437 PRO A N 1
ATOM 3391 C CA . PRO A 1 437 ? 2.779 -7.053 3.855 1.00 85.69 437 PRO A CA 1
ATOM 3392 C C . PRO A 1 437 ? 2.119 -8.429 3.969 1.00 85.69 437 PRO A C 1
ATOM 3394 O O . PRO A 1 437 ? 0.945 -8.530 4.304 1.00 85.69 437 PRO A O 1
ATOM 3397 N N . ALA A 1 438 ? 2.873 -9.511 3.740 1.00 85.19 438 ALA A N 1
ATOM 3398 C CA . ALA A 1 438 ? 2.320 -10.869 3.816 1.00 85.19 438 ALA A CA 1
ATOM 3399 C C . ALA A 1 438 ? 1.697 -11.192 5.191 1.00 85.19 438 ALA A C 1
ATOM 3401 O O . ALA A 1 438 ? 0.644 -11.809 5.251 1.00 85.19 438 ALA A O 1
ATOM 3402 N N . ARG A 1 439 ? 2.281 -10.675 6.277 1.00 84.56 439 ARG A N 1
ATOM 3403 C CA . ARG A 1 439 ? 1.757 -10.797 7.651 1.00 84.56 439 ARG A CA 1
ATOM 3404 C C . ARG A 1 439 ? 0.364 -10.199 7.879 1.00 84.56 439 ARG A C 1
ATOM 3406 O O . ARG A 1 439 ? -0.238 -10.437 8.913 1.00 84.56 439 ARG A O 1
ATOM 3413 N N . TYR A 1 440 ? -0.146 -9.361 6.975 1.00 91.00 440 TYR A N 1
ATOM 3414 C CA . TYR A 1 440 ? -1.506 -8.827 7.120 1.00 91.00 440 TYR A CA 1
ATOM 3415 C C . TYR A 1 440 ? -2.571 -9.874 6.789 1.00 91.00 440 TYR A C 1
ATOM 3417 O O . TYR A 1 440 ? -3.704 -9.747 7.246 1.00 91.00 440 TYR A O 1
ATOM 3425 N N . PHE A 1 441 ? -2.205 -10.926 6.053 1.00 93.56 441 PHE A N 1
ATOM 3426 C CA . PHE A 1 441 ? -3.099 -12.043 5.769 1.00 93.56 441 PHE A CA 1
ATOM 3427 C C . PHE A 1 441 ? -3.362 -12.919 7.000 1.00 93.56 441 PHE A C 1
ATOM 3429 O O . PHE A 1 441 ? -4.421 -13.526 7.058 1.00 93.56 441 PHE A O 1
ATOM 3436 N N . ASP A 1 442 ? -2.517 -12.864 8.035 1.00 94.69 442 ASP A N 1
ATOM 3437 C CA . ASP A 1 442 ? -2.807 -13.484 9.334 1.00 94.69 442 ASP A CA 1
ATOM 3438 C C . ASP A 1 442 ? -4.159 -12.990 9.898 1.00 94.69 442 ASP A C 1
ATOM 3440 O O . ASP A 1 442 ? -4.898 -13.750 10.513 1.00 94.69 442 ASP A O 1
ATOM 3444 N N . PHE A 1 443 ? -4.551 -11.731 9.643 1.00 96.44 443 PHE A N 1
ATOM 3445 C CA . PHE A 1 443 ? -5.877 -11.234 10.034 1.00 96.44 443 PHE A CA 1
ATOM 3446 C C . PHE A 1 443 ? -7.020 -11.879 9.240 1.00 96.44 443 PHE A C 1
ATOM 3448 O O . PHE A 1 443 ? -8.118 -12.020 9.774 1.00 96.44 443 PHE A O 1
ATOM 3455 N N . PHE A 1 444 ? -6.801 -12.261 7.979 1.00 95.75 444 PHE A N 1
ATOM 3456 C CA . PHE A 1 444 ? -7.804 -13.005 7.212 1.00 95.75 444 PHE A CA 1
ATOM 3457 C C . PHE A 1 444 ? -8.013 -14.389 7.809 1.00 95.75 444 PHE A C 1
ATOM 3459 O O . PHE A 1 444 ? -9.162 -14.768 8.014 1.00 95.75 444 PHE A O 1
ATOM 3466 N N . ASP A 1 445 ? -6.932 -15.084 8.160 1.00 95.12 445 ASP A N 1
ATOM 3467 C CA . ASP A 1 445 ? -6.998 -16.402 8.799 1.00 95.12 445 ASP A CA 1
ATOM 3468 C C . ASP A 1 445 ? -7.756 -16.368 10.140 1.00 95.12 445 ASP A C 1
ATOM 3470 O O . ASP A 1 445 ? -8.421 -17.337 10.501 1.00 95.12 445 ASP A O 1
ATOM 3474 N N . LEU A 1 446 ? -7.705 -15.240 10.859 1.00 96.12 446 LEU A N 1
ATOM 3475 C CA . LEU A 1 446 ? -8.419 -15.046 12.127 1.00 96.12 446 LEU A CA 1
ATOM 3476 C C . LEU A 1 446 ? -9.885 -14.615 11.970 1.00 96.12 446 LEU A C 1
ATOM 3478 O O . LEU A 1 446 ? -10.700 -14.881 12.853 1.00 96.12 446 LEU A O 1
ATOM 3482 N N . LEU A 1 447 ? -10.233 -13.910 10.889 1.00 96.00 447 LEU A N 1
ATOM 3483 C CA . LEU A 1 447 ? -11.549 -13.271 10.733 1.00 96.00 447 LEU A CA 1
ATOM 3484 C C . LEU A 1 447 ? -12.469 -13.977 9.728 1.00 96.00 447 LEU A C 1
ATOM 3486 O O . LEU A 1 447 ? -13.691 -13.785 9.782 1.00 96.00 447 LEU A O 1
ATOM 3490 N N . LEU A 1 448 ? -11.913 -14.777 8.816 1.00 93.69 448 LEU A N 1
ATOM 3491 C CA . LEU A 1 448 ? -12.662 -15.574 7.848 1.00 93.69 448 LEU A CA 1
ATOM 3492 C C . LEU A 1 448 ? -12.853 -17.011 8.332 1.00 93.69 448 LEU A C 1
ATOM 3494 O O . LEU A 1 448 ? -11.977 -17.627 8.923 1.00 93.69 448 LEU A O 1
ATOM 3498 N N . ASP A 1 449 ? -14.018 -17.570 8.014 1.00 91.38 449 ASP A N 1
ATOM 3499 C CA . ASP A 1 449 ? -14.409 -18.945 8.341 1.00 91.38 449 ASP A CA 1
ATOM 3500 C C . ASP A 1 449 ? -14.124 -19.938 7.202 1.00 91.38 449 ASP A C 1
ATOM 3502 O O . ASP A 1 449 ? -14.670 -21.043 7.185 1.00 91.38 449 ASP A O 1
ATOM 3506 N N . ARG A 1 450 ? -13.346 -19.527 6.195 1.00 92.75 450 ARG A N 1
ATOM 3507 C CA . ARG A 1 450 ? -13.178 -20.258 4.936 1.00 92.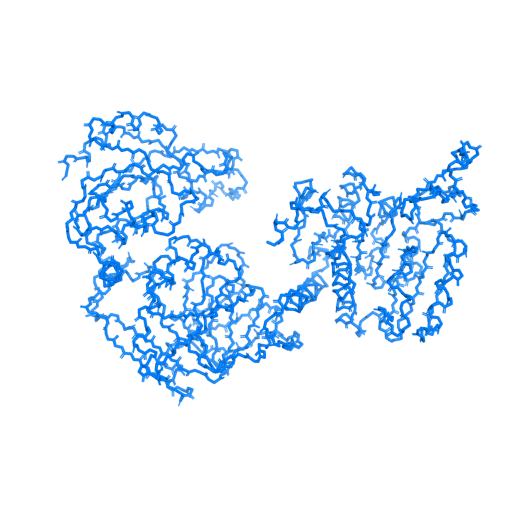75 450 ARG A CA 1
ATOM 3508 C C . ARG A 1 450 ? -11.816 -19.987 4.295 1.00 92.75 450 ARG A C 1
ATOM 3510 O O . ARG A 1 450 ? -11.269 -18.899 4.484 1.00 92.75 450 ARG A O 1
ATOM 3517 N N . PRO A 1 451 ? -11.274 -20.941 3.515 1.00 94.06 451 PRO A N 1
ATOM 3518 C CA . PRO A 1 451 ? -10.036 -20.722 2.780 1.00 94.06 451 PRO A CA 1
ATOM 3519 C C . PRO A 1 451 ? -10.217 -19.622 1.734 1.00 94.06 451 PRO A C 1
ATOM 3521 O O . PRO A 1 451 ? -11.316 -19.401 1.237 1.00 94.06 451 PRO A O 1
ATOM 3524 N N . TYR A 1 452 ? -9.127 -18.977 1.338 1.00 94.31 452 TYR A N 1
ATOM 3525 C CA . TYR A 1 452 ? -9.155 -17.934 0.319 1.00 94.31 452 TYR A CA 1
ATOM 3526 C C . TYR A 1 452 ? -7.939 -18.011 -0.599 1.00 94.31 452 TYR A C 1
ATOM 3528 O O . TYR A 1 452 ? -6.987 -18.763 -0.381 1.00 94.31 452 TYR A O 1
ATOM 3536 N N . GLU A 1 453 ? -7.989 -17.219 -1.659 1.00 91.38 453 GLU A N 1
ATOM 3537 C CA . GLU A 1 453 ? -6.865 -16.969 -2.543 1.00 91.38 453 GLU A CA 1
ATOM 3538 C C . GLU A 1 453 ? -6.602 -15.474 -2.653 1.00 91.38 453 GLU A C 1
ATOM 3540 O O . GLU A 1 453 ? -7.489 -14.652 -2.431 1.00 91.38 453 GLU A O 1
ATOM 3545 N N . VAL A 1 454 ? -5.374 -15.119 -3.021 1.00 88.69 454 VAL A N 1
ATOM 3546 C CA . VAL A 1 454 ? -4.955 -13.726 -3.149 1.00 88.69 454 VAL A CA 1
ATOM 3547 C C . VAL A 1 454 ? -4.341 -13.498 -4.518 1.00 88.69 454 VAL A C 1
ATOM 3549 O O . VAL A 1 454 ? -3.444 -14.229 -4.941 1.00 88.69 454 VAL A O 1
ATOM 3552 N N . THR A 1 455 ? -4.794 -12.437 -5.172 1.00 83.94 455 THR A N 1
ATOM 3553 C CA . THR A 1 455 ? -4.207 -11.891 -6.391 1.00 83.94 455 THR A CA 1
ATOM 3554 C C . THR A 1 455 ? -3.650 -10.517 -6.083 1.00 83.94 455 THR A C 1
ATOM 3556 O O . THR A 1 455 ? -4.387 -9.609 -5.717 1.00 83.94 455 THR A O 1
ATOM 3559 N N . ARG A 1 456 ? -2.333 -10.361 -6.202 1.00 80.44 456 ARG A N 1
ATOM 3560 C CA . ARG A 1 456 ? -1.649 -9.097 -5.921 1.00 80.44 456 ARG A CA 1
ATOM 3561 C C . ARG A 1 456 ? -1.529 -8.275 -7.197 1.00 80.44 456 ARG A C 1
ATOM 3563 O O . ARG A 1 456 ? -0.949 -8.780 -8.158 1.00 80.44 456 ARG A O 1
ATOM 3570 N N . LEU A 1 457 ? -2.017 -7.036 -7.183 1.00 75.31 457 LEU A N 1
ATOM 3571 C CA . LEU A 1 457 ? -1.832 -6.091 -8.283 1.00 75.31 457 LEU A CA 1
ATOM 3572 C C . LEU A 1 457 ? -0.764 -5.051 -7.948 1.00 75.31 457 LEU A C 1
ATOM 3574 O O . LEU A 1 457 ? -0.826 -4.441 -6.877 1.00 75.31 457 LEU A O 1
ATOM 3578 N N . PRO A 1 458 ? 0.192 -4.835 -8.862 1.00 69.69 458 PRO A N 1
ATOM 3579 C CA . PRO A 1 458 ? 1.071 -3.679 -8.846 1.00 69.69 458 PRO A CA 1
ATOM 3580 C C . PRO A 1 458 ? 0.318 -2.351 -8.783 1.00 69.69 458 PRO A C 1
ATOM 3582 O O . PRO A 1 458 ? -0.641 -2.124 -9.519 1.00 69.69 458 PRO A O 1
ATOM 3585 N N . GLU A 1 459 ? 0.810 -1.436 -7.948 1.00 65.88 459 GLU A N 1
ATOM 3586 C CA . GLU A 1 459 ? 0.254 -0.080 -7.821 1.00 65.88 459 GLU A CA 1
ATOM 3587 C C . GLU A 1 459 ? 0.608 0.858 -8.992 1.00 65.88 459 GLU A C 1
ATOM 3589 O O . GLU A 1 459 ? 0.189 2.013 -9.009 1.00 65.88 459 GLU A O 1
ATOM 3594 N N . ARG A 1 460 ? 1.367 0.383 -9.986 1.00 57.25 460 ARG A N 1
ATOM 3595 C CA . ARG A 1 460 ? 1.775 1.154 -11.167 1.00 57.25 460 ARG A CA 1
ATOM 3596 C C . ARG A 1 460 ? 1.083 0.610 -12.420 1.00 57.25 460 ARG A C 1
ATOM 3598 O O . ARG A 1 460 ? 1.615 -0.263 -13.095 1.00 57.25 460 ARG A O 1
ATOM 3605 N N . GLY A 1 461 ? -0.122 1.107 -12.701 1.00 60.91 461 GLY A N 1
ATOM 3606 C CA . GLY A 1 461 ? -0.902 0.772 -13.901 1.00 60.91 461 GLY A CA 1
ATOM 3607 C C . GLY A 1 461 ? -2.404 0.964 -13.700 1.00 60.91 461 GLY A C 1
ATOM 3608 O O . GLY A 1 461 ? -2.867 1.019 -12.564 1.00 60.91 461 GLY A O 1
ATOM 3609 N N . VAL A 1 462 ? -3.169 1.062 -14.790 1.00 71.75 462 VAL A N 1
ATOM 3610 C CA . VAL A 1 462 ? -4.639 0.970 -14.740 1.00 71.75 462 VAL A CA 1
ATOM 3611 C C . VAL A 1 462 ? -5.027 -0.461 -15.082 1.00 71.75 462 VAL A C 1
ATOM 3613 O O . VAL A 1 462 ? -4.586 -0.975 -16.102 1.00 71.75 462 VAL A O 1
ATOM 3616 N N . TRP A 1 463 ? -5.845 -1.108 -14.259 1.00 76.31 463 TRP A N 1
ATOM 3617 C CA . TRP A 1 463 ? -6.178 -2.524 -14.407 1.00 76.31 463 TRP A CA 1
ATOM 3618 C C . TRP A 1 463 ? -7.613 -2.705 -14.867 1.00 76.31 463 TRP A C 1
ATOM 3620 O O . TRP A 1 463 ? -8.526 -2.353 -14.125 1.00 76.31 463 TRP A O 1
ATOM 3630 N N . ARG A 1 464 ? -7.831 -3.303 -16.040 1.00 83.25 464 ARG A N 1
ATOM 3631 C CA . ARG A 1 464 ? -9.159 -3.815 -16.388 1.00 83.25 464 ARG A CA 1
ATOM 3632 C C . ARG A 1 464 ? -9.371 -5.176 -15.741 1.00 83.25 464 ARG A C 1
ATOM 3634 O O . ARG A 1 464 ? -8.550 -6.075 -15.924 1.00 83.25 464 ARG A O 1
ATOM 3641 N N . ILE A 1 465 ? -10.460 -5.305 -14.992 1.00 85.88 465 ILE A N 1
ATOM 3642 C CA . ILE A 1 465 ? -10.821 -6.505 -14.240 1.00 85.88 465 ILE A CA 1
ATOM 3643 C C . ILE A 1 465 ? -12.260 -6.874 -14.575 1.00 85.88 465 ILE A C 1
ATOM 3645 O O . ILE A 1 465 ? -13.174 -6.085 -14.325 1.00 85.88 465 ILE A O 1
ATOM 3649 N N . ASP A 1 466 ? -12.450 -8.086 -15.085 1.00 85.81 466 ASP A N 1
ATOM 3650 C CA . ASP A 1 466 ? -13.770 -8.620 -15.400 1.00 85.81 466 ASP A CA 1
ATOM 3651 C C . ASP A 1 466 ? -14.354 -9.433 -14.233 1.00 85.81 466 ASP A C 1
ATOM 3653 O O . ASP A 1 466 ? -13.624 -9.995 -13.415 1.00 85.81 466 ASP A O 1
ATOM 3657 N N . ASN A 1 467 ? -15.686 -9.529 -14.183 1.00 85.88 467 ASN A N 1
ATOM 3658 C CA . ASN A 1 467 ? -16.458 -10.366 -13.253 1.00 85.88 467 ASN A CA 1
ATOM 3659 C C . ASN A 1 467 ? -16.076 -10.184 -11.775 1.00 85.88 467 ASN A C 1
ATOM 3661 O O . ASN A 1 467 ? -15.785 -11.144 -11.056 1.00 85.88 467 ASN A O 1
ATOM 3665 N N . VAL A 1 468 ? -16.107 -8.936 -11.322 1.00 92.38 468 VAL A N 1
ATOM 3666 C CA . VAL A 1 468 ? -15.563 -8.505 -10.034 1.00 92.38 468 VAL A CA 1
ATOM 3667 C C . VAL A 1 468 ? -16.647 -7.999 -9.091 1.00 92.38 468 VAL A C 1
ATOM 3669 O O . VAL A 1 468 ? -17.642 -7.396 -9.498 1.00 92.38 468 VAL A O 1
ATOM 3672 N N . ILE A 1 469 ? -16.436 -8.236 -7.804 1.00 95.62 469 ILE A N 1
ATOM 3673 C CA . ILE A 1 469 ? -17.261 -7.737 -6.713 1.00 95.62 469 ILE A CA 1
ATOM 3674 C C . ILE A 1 469 ? -16.504 -6.616 -6.019 1.00 95.62 469 ILE A C 1
ATOM 3676 O O . ILE A 1 469 ? -15.364 -6.794 -5.589 1.00 95.62 469 ILE A O 1
ATOM 3680 N N . VAL A 1 470 ? -17.148 -5.463 -5.887 1.00 95.31 470 VAL A N 1
ATOM 3681 C CA . VAL A 1 470 ? -16.596 -4.286 -5.221 1.00 95.31 470 VAL A CA 1
ATOM 3682 C C . VAL A 1 470 ? -17.368 -4.064 -3.918 1.00 95.31 470 VAL A C 1
ATOM 3684 O O . VAL A 1 470 ? -18.548 -3.702 -3.965 1.00 95.31 470 VAL A O 1
ATOM 3687 N N . PRO A 1 471 ? -16.748 -4.318 -2.752 1.00 94.94 471 PRO A N 1
ATOM 3688 C CA . PRO A 1 471 ? -17.322 -3.987 -1.455 1.00 94.94 471 PRO A CA 1
ATOM 3689 C C . PRO A 1 471 ? -17.162 -2.493 -1.138 1.00 94.94 471 PRO A C 1
ATOM 3691 O O . PRO A 1 471 ? -16.229 -1.839 -1.614 1.00 94.94 471 PRO A O 1
ATOM 3694 N N . SER A 1 472 ? -18.047 -1.969 -0.288 1.00 90.38 472 SER A N 1
ATOM 3695 C CA . SER A 1 472 ? -17.957 -0.614 0.265 1.00 90.38 472 SER A CA 1
ATOM 3696 C C . SER A 1 472 ? -16.648 -0.396 1.029 1.00 90.38 472 SER A C 1
ATOM 3698 O O . SER A 1 472 ? -16.082 -1.328 1.604 1.00 90.38 472 SER A O 1
ATOM 3700 N N . PHE A 1 473 ? -16.182 0.850 1.080 1.00 87.75 473 PHE A N 1
ATOM 3701 C CA . PHE A 1 473 ? -15.007 1.249 1.849 1.00 87.75 473 PHE A CA 1
ATOM 3702 C C . PHE A 1 473 ? -15.393 1.863 3.197 1.00 87.75 473 PHE A C 1
ATOM 3704 O O . PHE A 1 473 ? -16.389 2.571 3.292 1.00 87.75 473 PHE A O 1
ATOM 3711 N N . PHE A 1 474 ? -14.584 1.626 4.230 1.00 88.50 474 PHE A N 1
ATOM 3712 C CA . PHE A 1 474 ? -14.782 2.225 5.549 1.00 88.50 474 PHE A CA 1
ATOM 3713 C C . PHE A 1 474 ? -13.843 3.421 5.688 1.00 88.50 474 PHE A C 1
ATOM 3715 O O . PHE A 1 474 ? -12.630 3.249 5.776 1.00 88.50 474 PHE A O 1
ATOM 3722 N N . SER A 1 475 ? -14.378 4.640 5.638 1.00 83.00 475 SER A N 1
ATOM 3723 C CA . SER A 1 475 ? -13.573 5.867 5.645 1.00 83.00 475 SER A CA 1
ATOM 3724 C C . SER A 1 475 ? -13.079 6.226 7.046 1.00 83.00 475 SER A C 1
ATOM 3726 O O . SER A 1 475 ? -13.788 6.041 8.027 1.00 83.00 475 SER A O 1
ATOM 3728 N N . SER A 1 476 ? -11.881 6.809 7.147 1.00 80.25 476 SER A N 1
ATOM 3729 C CA . SER A 1 476 ? -11.411 7.402 8.408 1.00 80.25 476 SER A CA 1
ATOM 3730 C C . SER A 1 476 ? -12.159 8.683 8.769 1.00 80.25 476 SER A C 1
ATOM 3732 O O . SER A 1 476 ? -12.157 9.055 9.937 1.00 80.25 476 SER A O 1
ATOM 3734 N N . ASN A 1 477 ? -12.809 9.330 7.794 1.00 80.56 477 ASN A N 1
ATOM 3735 C CA . ASN A 1 477 ? -13.609 10.527 8.046 1.00 80.56 477 ASN A CA 1
ATOM 3736 C C . ASN A 1 477 ? -14.916 10.207 8.779 1.00 80.56 477 ASN A C 1
ATOM 3738 O O . ASN A 1 477 ? -15.439 11.062 9.482 1.00 80.56 477 ASN A O 1
ATOM 3742 N N . GLU A 1 478 ? -15.420 8.981 8.626 1.00 84.06 478 GLU A N 1
ATOM 3743 C CA . GLU A 1 478 ? -16.675 8.510 9.207 1.00 84.06 478 GLU A CA 1
ATOM 3744 C C . GLU A 1 478 ? -16.400 7.284 10.080 1.00 84.06 478 GLU A C 1
ATOM 3746 O O . GLU A 1 478 ? -16.474 6.131 9.648 1.00 84.06 478 GLU A O 1
ATOM 3751 N N . LEU A 1 479 ? -16.053 7.537 11.339 1.00 89.81 479 LEU A N 1
ATOM 3752 C CA . LEU A 1 479 ? -15.750 6.491 12.304 1.00 89.81 479 LEU A CA 1
ATOM 3753 C C . LEU A 1 479 ? -17.037 5.767 12.693 1.00 89.81 479 LEU A C 1
ATOM 3755 O O . LEU A 1 479 ? -17.948 6.372 13.252 1.00 89.81 479 LEU A O 1
ATOM 3759 N N . ASN A 1 480 ? -17.119 4.464 12.425 1.00 88.88 480 ASN A N 1
ATOM 3760 C CA . ASN A 1 480 ? -18.291 3.675 12.790 1.00 88.88 480 ASN A CA 1
ATOM 3761 C C . ASN A 1 480 ? -17.973 2.702 13.946 1.00 88.88 480 ASN A C 1
ATOM 3763 O O . ASN A 1 480 ? -17.223 1.742 13.732 1.00 88.88 480 ASN A O 1
ATOM 3767 N N . PRO A 1 481 ? -18.576 2.881 15.139 1.00 89.38 481 PRO A N 1
ATOM 3768 C CA . PRO A 1 481 ? -18.347 2.012 16.302 1.00 89.38 481 PRO A CA 1
ATOM 3769 C C . PRO A 1 481 ? -18.613 0.522 16.042 1.00 89.38 481 PRO A C 1
ATOM 3771 O O . PRO A 1 481 ? -17.980 -0.363 16.629 1.00 89.38 481 PRO A O 1
ATOM 3774 N N . SER A 1 482 ? -19.507 0.214 15.094 1.00 90.00 482 SER A N 1
ATOM 3775 C CA . SER A 1 482 ? -19.841 -1.171 14.761 1.00 90.00 482 SER A CA 1
ATOM 3776 C C . SER A 1 482 ? -18.670 -1.948 14.142 1.00 90.00 482 SER A C 1
ATOM 3778 O O . SER A 1 482 ? -18.720 -3.177 14.094 1.00 90.00 482 SER A O 1
ATOM 3780 N N . ILE A 1 483 ? -17.601 -1.268 13.708 1.00 92.06 483 ILE A N 1
ATOM 3781 C CA . ILE A 1 483 ? -16.352 -1.901 13.263 1.00 92.06 483 ILE A CA 1
ATOM 3782 C C . ILE A 1 483 ? -15.609 -2.527 14.441 1.00 92.06 483 ILE A C 1
ATOM 3784 O O . ILE A 1 483 ? -15.279 -3.713 14.390 1.00 92.06 483 ILE A O 1
ATOM 3788 N N . SER A 1 484 ? -15.427 -1.783 15.532 1.00 93.69 484 SER A N 1
ATOM 3789 C CA . SER A 1 484 ? -14.815 -2.290 16.765 1.00 93.69 484 SER A CA 1
ATOM 3790 C C . SER A 1 484 ? -15.643 -3.430 17.354 1.00 93.69 484 SER A C 1
ATOM 3792 O O . SER A 1 484 ? -15.113 -4.473 17.733 1.00 93.69 484 SER A O 1
ATOM 3794 N N . THR A 1 485 ? -16.970 -3.266 17.379 1.00 93.81 485 THR A N 1
ATOM 3795 C CA . THR A 1 485 ? -17.902 -4.308 17.833 1.00 93.81 485 THR A CA 1
ATOM 3796 C C . THR A 1 485 ? -17.802 -5.572 16.977 1.00 93.81 485 THR A C 1
ATOM 3798 O O . THR A 1 485 ? -17.798 -6.680 17.518 1.00 93.81 485 THR A O 1
ATOM 3801 N N . TRP A 1 486 ? -17.663 -5.432 15.655 1.00 94.44 486 TRP A N 1
ATOM 3802 C CA . TRP A 1 486 ? -17.481 -6.566 14.749 1.00 94.44 486 TRP A CA 1
ATOM 3803 C C . TRP A 1 486 ? -16.159 -7.301 14.994 1.00 94.44 486 TRP A C 1
ATOM 3805 O O . TRP A 1 486 ? -16.187 -8.525 15.139 1.00 94.44 486 TRP A O 1
ATOM 3815 N N . TYR A 1 487 ? -15.034 -6.586 15.114 1.00 96.88 487 TYR A N 1
ATOM 3816 C CA . TYR A 1 487 ? -13.741 -7.201 15.435 1.00 96.88 487 TYR A CA 1
ATOM 3817 C C . TYR A 1 487 ? -13.801 -7.987 16.741 1.00 96.88 487 TYR A C 1
ATOM 3819 O O . TYR A 1 487 ? -13.497 -9.179 16.760 1.00 96.88 487 TYR A O 1
ATOM 3827 N N . ARG A 1 488 ? -14.262 -7.346 17.820 1.00 96.25 488 ARG A N 1
ATOM 3828 C CA . ARG A 1 488 ? -14.374 -7.983 19.136 1.00 96.25 488 ARG A CA 1
ATOM 3829 C C . ARG A 1 488 ? -15.271 -9.213 19.104 1.00 96.25 488 ARG A C 1
ATOM 3831 O O . ARG A 1 488 ? -14.901 -10.252 19.641 1.00 96.25 488 ARG A O 1
ATOM 3838 N N . SER A 1 489 ? -16.415 -9.130 18.426 1.00 94.94 489 SER A N 1
ATOM 3839 C CA . SER A 1 489 ? -17.323 -10.268 18.281 1.00 94.94 489 SER A CA 1
ATOM 3840 C C . SER A 1 489 ? -16.684 -11.427 17.513 1.00 94.94 489 SER A C 1
ATOM 3842 O O . SER A 1 489 ? -16.815 -12.570 17.946 1.00 94.94 489 SER A O 1
ATOM 3844 N N . LYS A 1 490 ? -15.982 -11.153 16.405 1.00 95.62 490 LYS A N 1
ATOM 3845 C CA . LYS A 1 490 ? -15.312 -12.185 15.598 1.00 95.62 490 LYS A CA 1
ATOM 3846 C C . LYS A 1 490 ? -14.153 -12.853 16.326 1.00 95.62 490 LYS A C 1
ATOM 3848 O O . LYS A 1 490 ? -13.962 -14.051 16.162 1.00 95.62 490 LYS A O 1
ATOM 3853 N N . LEU A 1 491 ? -13.437 -12.095 17.148 1.00 95.81 491 LEU A N 1
ATOM 3854 C CA . LEU A 1 491 ? -12.277 -12.564 17.902 1.00 95.81 491 LEU A CA 1
ATOM 3855 C C . LEU A 1 491 ? -12.638 -13.104 19.299 1.00 95.81 491 LEU A C 1
ATOM 3857 O O . LEU A 1 491 ? -11.755 -13.520 20.040 1.00 95.81 491 LEU A O 1
ATOM 3861 N N . GLY A 1 492 ? -13.921 -13.100 19.685 1.00 94.75 492 GLY A N 1
ATOM 3862 C CA . GLY A 1 492 ? -14.367 -13.580 21.000 1.00 94.75 492 GLY A CA 1
ATOM 3863 C C . GLY A 1 492 ? -13.946 -12.690 22.178 1.00 94.75 492 GLY A C 1
ATOM 3864 O O . GLY A 1 492 ? -13.876 -13.158 23.313 1.00 94.75 492 GLY A O 1
ATOM 3865 N N . ILE A 1 493 ? -13.673 -11.410 21.926 1.00 94.56 493 ILE A N 1
ATOM 3866 C CA . ILE A 1 493 ? -13.201 -10.444 22.922 1.00 94.56 493 ILE A CA 1
ATOM 3867 C C . ILE A 1 493 ? -14.412 -9.888 23.672 1.00 94.56 493 ILE A C 1
ATOM 3869 O O . ILE A 1 493 ? -15.211 -9.115 23.137 1.00 94.56 493 ILE A O 1
ATOM 3873 N N . GLY A 1 494 ? -14.569 -10.326 24.920 1.00 89.25 494 GLY A N 1
ATOM 3874 C CA . GLY A 1 494 ? -15.637 -9.877 25.807 1.00 89.25 494 GLY A CA 1
ATOM 3875 C C . GLY A 1 494 ? -15.352 -8.521 26.470 1.00 89.25 494 GLY A C 1
ATOM 3876 O O . GLY A 1 494 ? -14.297 -7.927 26.271 1.00 89.25 494 GLY A O 1
ATOM 3877 N N . PRO A 1 495 ? -16.274 -8.034 27.320 1.00 88.38 495 PRO A N 1
ATOM 3878 C CA . PRO A 1 495 ? -16.074 -6.811 28.102 1.00 88.38 495 PRO A CA 1
ATOM 3879 C C . PRO A 1 495 ? -15.101 -6.990 29.279 1.00 88.38 495 PRO A C 1
ATOM 3881 O O . PRO A 1 495 ? -14.788 -6.021 29.966 1.00 88.38 495 PRO A O 1
ATOM 3884 N N . GLN A 1 496 ? -14.670 -8.226 29.552 1.00 88.00 496 GLN A N 1
ATOM 3885 C CA . GLN A 1 496 ? -13.748 -8.530 30.641 1.00 88.00 496 GLN A CA 1
ATOM 3886 C C . GLN A 1 496 ? -12.362 -7.986 30.316 1.00 88.00 496 GLN A C 1
ATOM 3888 O O . GLN A 1 496 ? -11.819 -8.227 29.242 1.00 88.00 496 GLN A O 1
ATOM 3893 N N . ARG A 1 497 ? -11.819 -7.258 31.282 1.00 84.44 497 ARG A N 1
ATOM 3894 C CA . ARG A 1 497 ? -10.556 -6.535 31.210 1.00 84.44 497 ARG A CA 1
ATOM 3895 C C . ARG A 1 497 ? -9.439 -7.352 31.857 1.00 84.44 497 ARG A C 1
ATOM 3897 O O . ARG A 1 497 ? -9.657 -7.967 32.901 1.00 84.44 497 ARG A O 1
ATOM 3904 N N . GLY A 1 498 ? -8.280 -7.418 31.201 1.00 82.50 498 GLY A N 1
ATOM 3905 C CA . GLY A 1 498 ? -7.164 -8.293 31.581 1.00 82.50 498 GLY A CA 1
ATOM 3906 C C . GLY A 1 498 ? -6.200 -7.680 32.601 1.00 82.50 498 GLY A C 1
ATOM 3907 O O . GLY A 1 498 ? -5.298 -8.366 33.082 1.00 82.50 498 GLY A O 1
ATOM 3908 N N . GLY A 1 499 ? -6.367 -6.401 32.944 1.00 90.69 499 GLY A N 1
ATOM 3909 C CA . GLY A 1 499 ? -5.551 -5.695 33.933 1.00 90.69 499 GLY A CA 1
ATOM 3910 C C . GLY A 1 499 ? -4.229 -5.145 33.399 1.00 90.69 499 GLY A C 1
ATOM 3911 O O . GLY A 1 499 ? -3.508 -4.482 34.147 1.00 90.69 499 GLY A O 1
ATOM 3912 N N . ARG A 1 500 ? -3.866 -5.415 32.138 1.00 97.19 500 ARG A N 1
ATOM 3913 C CA . ARG A 1 500 ? -2.544 -5.054 31.602 1.00 97.19 500 ARG A CA 1
ATOM 3914 C C . ARG A 1 500 ? -2.508 -3.577 31.227 1.00 97.19 500 ARG A C 1
ATOM 3916 O O . ARG A 1 500 ? -3.455 -3.049 30.647 1.00 97.19 500 ARG A O 1
ATOM 3923 N N . ARG A 1 501 ? -1.405 -2.906 31.550 1.00 98.12 501 ARG A N 1
ATOM 3924 C CA . ARG A 1 501 ? -1.206 -1.484 31.263 1.00 98.12 501 ARG A CA 1
ATOM 3925 C C . ARG A 1 501 ? 0.048 -1.315 30.423 1.00 98.12 501 ARG A C 1
ATOM 3927 O O . ARG A 1 501 ? 1.119 -1.759 30.828 1.00 98.12 501 ARG A O 1
ATOM 3934 N N . TYR A 1 502 ? -0.086 -0.697 29.259 1.00 98.31 502 TYR A N 1
ATOM 3935 C CA . TYR A 1 502 ? 0.976 -0.636 28.260 1.00 98.31 502 TYR A CA 1
ATOM 3936 C C . TYR A 1 502 ? 1.383 0.796 27.956 1.00 98.31 502 TYR A C 1
ATOM 3938 O O . TYR A 1 502 ? 0.530 1.659 27.772 1.00 98.31 502 TYR A O 1
ATOM 3946 N N . PHE A 1 503 ? 2.688 1.030 27.858 1.00 98.19 503 PHE A N 1
ATOM 3947 C CA . PHE A 1 503 ? 3.245 2.209 27.211 1.00 98.19 503 PHE A CA 1
ATOM 3948 C C . PHE A 1 503 ? 3.736 1.819 25.812 1.00 98.19 503 PHE A C 1
ATOM 3950 O O . PHE A 1 503 ? 4.660 1.019 25.689 1.00 98.19 503 PHE A O 1
ATOM 3957 N N . LEU A 1 504 ? 3.127 2.338 24.747 1.00 96.88 504 LEU A N 1
ATOM 3958 C CA . LEU A 1 504 ? 3.513 2.041 23.369 1.00 96.88 504 LEU A CA 1
ATOM 3959 C C . LEU A 1 504 ? 4.841 2.728 23.051 1.00 96.88 504 LEU A C 1
ATOM 3961 O O . LEU A 1 504 ? 4.909 3.944 22.893 1.00 96.88 504 LEU A O 1
ATOM 3965 N N . SER A 1 505 ? 5.900 1.937 22.937 1.00 92.94 505 SER A N 1
ATOM 3966 C CA . SER A 1 505 ? 7.235 2.437 22.630 1.00 92.94 505 SER A CA 1
ATOM 3967 C C . SER A 1 505 ? 7.436 2.579 21.120 1.00 92.94 505 SER A C 1
ATOM 3969 O O . SER A 1 505 ? 6.872 1.825 20.324 1.00 92.94 505 SER A O 1
ATOM 3971 N N . ARG A 1 506 ? 8.267 3.550 20.723 1.00 87.25 506 ARG A N 1
ATOM 3972 C CA . ARG A 1 506 ? 8.778 3.720 19.347 1.00 87.25 506 ARG A CA 1
ATOM 3973 C C . ARG A 1 506 ? 10.308 3.663 19.301 1.00 87.25 506 ARG A C 1
ATOM 3975 O O . ARG A 1 506 ? 10.915 4.159 18.350 1.00 87.25 506 ARG A O 1
ATOM 3982 N N . SER A 1 507 ? 10.932 3.093 20.332 1.00 81.69 507 SER A N 1
ATOM 3983 C CA . SER A 1 507 ? 12.393 2.986 20.440 1.00 81.69 507 SER A CA 1
ATOM 3984 C C . SER A 1 507 ? 13.019 2.092 19.358 1.00 81.69 507 SER A C 1
ATOM 3986 O O . SER A 1 507 ? 14.203 2.227 19.062 1.00 81.69 507 SER A O 1
ATOM 3988 N N . ASP A 1 508 ? 12.222 1.238 18.712 1.00 75.50 508 ASP A N 1
ATOM 3989 C CA . ASP A 1 508 ? 12.597 0.372 17.588 1.00 75.50 508 ASP A CA 1
ATOM 3990 C C . ASP A 1 508 ? 12.500 1.045 16.208 1.00 75.50 508 ASP A C 1
ATOM 3992 O O . ASP A 1 508 ? 12.883 0.445 15.202 1.00 75.50 508 ASP A O 1
ATOM 3996 N N . ALA A 1 509 ? 12.029 2.295 16.128 1.00 70.62 509 ALA A N 1
ATOM 3997 C CA . ALA A 1 509 ? 11.870 2.997 14.861 1.00 70.62 509 ALA A CA 1
ATOM 3998 C C . ALA A 1 509 ? 13.200 3.043 14.079 1.00 70.62 509 ALA A C 1
ATOM 4000 O O . ALA A 1 509 ? 14.120 3.779 14.436 1.00 70.62 509 ALA A O 1
ATOM 4001 N N . ARG A 1 510 ? 13.244 2.274 12.979 1.00 56.34 510 ARG A N 1
ATOM 4002 C CA . ARG A 1 510 ? 14.428 1.894 12.175 1.00 56.34 510 ARG A CA 1
ATOM 4003 C C . ARG A 1 510 ? 15.382 3.006 11.739 1.00 56.34 510 ARG A C 1
ATOM 4005 O O . ARG A 1 510 ? 16.505 2.706 11.351 1.00 56.34 510 ARG A O 1
ATOM 4012 N N . ASP A 1 511 ? 14.936 4.253 11.750 1.00 65.50 511 ASP A N 1
ATOM 4013 C CA . ASP A 1 511 ? 15.734 5.401 11.348 1.00 65.50 511 ASP A CA 1
ATOM 4014 C C . ASP A 1 511 ? 15.842 6.389 12.511 1.00 65.50 511 ASP A C 1
ATOM 4016 O O . ASP A 1 511 ? 14.838 6.929 12.981 1.00 65.50 511 ASP A O 1
ATOM 4020 N N . SER A 1 512 ? 17.064 6.605 12.998 1.00 62.97 512 SER A N 1
ATOM 4021 C CA . SER A 1 512 ? 17.365 7.576 14.050 1.00 62.97 512 SER A CA 1
ATOM 4022 C C . SER A 1 512 ? 17.423 9.018 13.540 1.00 62.97 512 SER A C 1
ATOM 4024 O O . SER A 1 512 ? 17.397 9.925 14.363 1.00 62.97 512 SER A O 1
ATOM 4026 N N . LYS A 1 513 ? 17.523 9.235 12.222 1.00 64.81 513 LYS A N 1
ATOM 4027 C CA . LYS A 1 513 ? 17.717 10.555 11.606 1.00 64.81 513 LYS A CA 1
ATOM 4028 C C . LYS A 1 513 ? 16.405 11.239 11.217 1.00 64.81 513 LYS A C 1
ATOM 4030 O O . LYS A 1 513 ? 16.345 12.462 11.249 1.00 64.81 513 LYS A O 1
ATOM 4035 N N . THR A 1 514 ? 15.359 10.470 10.915 1.00 75.75 514 THR A N 1
ATOM 4036 C CA . THR A 1 514 ? 14.028 11.002 10.580 1.00 75.75 514 THR A CA 1
ATOM 4037 C C . THR A 1 514 ? 13.139 11.120 11.831 1.00 75.75 514 THR A C 1
ATOM 4039 O O . THR A 1 514 ? 12.834 10.085 12.444 1.00 75.75 514 THR A O 1
ATOM 4042 N N . PRO A 1 515 ? 12.666 12.330 12.202 1.00 79.81 515 PRO A N 1
ATOM 4043 C CA . PRO A 1 515 ? 11.660 12.516 13.249 1.00 79.81 515 PRO A CA 1
ATOM 4044 C C . PRO A 1 515 ? 10.391 11.717 12.941 1.00 79.81 515 PRO A C 1
ATOM 4046 O O . PRO A 1 515 ? 9.870 11.765 11.824 1.00 79.81 515 PRO A O 1
ATOM 4049 N N . ARG A 1 516 ? 9.897 10.946 13.917 1.00 85.75 516 ARG A N 1
ATOM 4050 C CA . ARG A 1 516 ? 8.710 10.085 13.750 1.00 85.75 516 ARG A CA 1
ATOM 4051 C C . ARG A 1 516 ? 7.866 10.002 15.015 1.00 85.75 516 ARG A C 1
ATOM 4053 O O . ARG A 1 516 ? 7.426 8.900 15.371 1.00 85.75 516 ARG A O 1
ATOM 4060 N N . ARG A 1 517 ? 7.616 11.140 15.665 1.00 89.38 517 ARG A N 1
ATOM 4061 C CA . ARG A 1 517 ? 6.865 11.246 16.929 1.00 89.38 517 ARG A CA 1
ATOM 4062 C C . ARG A 1 517 ? 7.459 10.387 18.042 1.00 89.38 517 ARG A C 1
ATOM 4064 O O . ARG A 1 517 ? 6.734 9.716 18.773 1.00 89.38 517 ARG A O 1
ATOM 4071 N N . LYS A 1 518 ? 8.786 10.323 18.135 1.00 90.56 518 LYS A N 1
ATOM 4072 C CA . LYS A 1 518 ? 9.461 9.624 19.233 1.00 90.56 518 LYS A CA 1
ATOM 4073 C C . LYS A 1 518 ? 9.386 10.470 20.495 1.00 90.56 518 LYS A C 1
ATOM 4075 O O . LYS A 1 518 ? 9.461 11.694 20.428 1.00 90.56 518 LYS A O 1
ATOM 4080 N N . VAL A 1 519 ? 9.272 9.812 21.642 1.00 94.38 519 VAL A N 1
ATOM 4081 C CA . VAL A 1 519 ? 9.368 10.468 22.945 1.00 94.38 519 VAL A CA 1
ATOM 4082 C C . VAL A 1 519 ? 10.844 10.512 23.334 1.00 94.38 519 VAL A C 1
ATOM 4084 O O . VAL A 1 519 ? 11.443 9.484 23.626 1.00 94.38 519 VAL A O 1
ATOM 4087 N N . GLN A 1 520 ? 11.458 11.691 23.303 1.00 93.88 520 GLN A N 1
ATOM 4088 C CA . GLN A 1 520 ? 12.906 11.831 23.508 1.00 93.88 520 GLN A CA 1
ATOM 4089 C C . GLN A 1 520 ? 13.327 11.545 24.960 1.00 93.88 520 GLN A C 1
ATOM 4091 O O . GLN A 1 520 ? 14.410 11.019 25.198 1.00 93.88 520 GLN A O 1
ATOM 4096 N N . ASN A 1 521 ? 12.449 11.813 25.932 1.00 96.38 521 ASN A N 1
ATOM 4097 C CA . ASN A 1 521 ? 12.636 11.466 27.343 1.00 96.38 521 ASN A CA 1
ATOM 4098 C C . ASN A 1 521 ? 11.907 10.166 27.743 1.00 96.38 521 ASN A C 1
ATOM 4100 O O . ASN A 1 521 ? 11.431 10.035 28.868 1.00 96.38 521 ASN A O 1
ATOM 4104 N N . GLU A 1 522 ? 11.813 9.186 26.835 1.00 95.81 522 GLU A N 1
ATOM 4105 C CA . GLU A 1 522 ? 11.052 7.941 27.044 1.00 95.81 522 GLU A CA 1
ATOM 4106 C C . GLU A 1 522 ? 11.487 7.161 28.294 1.00 95.81 522 GLU A C 1
ATOM 4108 O O . GLU A 1 522 ? 10.640 6.622 29.002 1.00 95.81 522 GLU A O 1
ATOM 4113 N N . VAL A 1 523 ? 12.786 7.136 28.611 1.00 96.31 523 VAL A N 1
ATOM 4114 C CA . VAL A 1 523 ? 13.290 6.471 29.825 1.00 96.31 523 VAL A CA 1
ATOM 4115 C C . VAL A 1 523 ? 12.657 7.078 31.080 1.00 96.31 523 VAL A C 1
ATOM 4117 O O . VAL A 1 523 ? 12.166 6.343 31.931 1.00 96.31 523 VAL A O 1
ATOM 4120 N N . GLU A 1 524 ? 12.609 8.408 31.176 1.00 98.00 524 GLU A N 1
ATOM 4121 C CA . GLU A 1 524 ? 12.006 9.116 32.313 1.00 98.00 524 GLU A CA 1
ATOM 4122 C C . GLU A 1 524 ? 10.496 8.867 32.392 1.00 98.00 524 GLU A C 1
ATOM 4124 O O . GLU A 1 524 ? 9.963 8.642 33.478 1.00 98.00 524 GLU A O 1
ATOM 4129 N N . VAL A 1 525 ? 9.821 8.839 31.237 1.00 98.06 525 VAL A N 1
ATOM 4130 C CA . VAL A 1 525 ? 8.390 8.518 31.133 1.00 98.06 525 VAL A CA 1
ATOM 4131 C C . VAL A 1 525 ? 8.105 7.111 31.646 1.00 98.06 525 VAL A C 1
ATOM 4133 O O . VAL A 1 525 ? 7.232 6.930 32.492 1.00 98.06 525 VAL A O 1
ATOM 4136 N N . ILE A 1 526 ? 8.856 6.111 31.184 1.00 97.31 526 ILE A N 1
ATOM 4137 C CA . ILE A 1 526 ? 8.662 4.723 31.608 1.00 97.31 526 ILE A CA 1
ATOM 4138 C C . ILE A 1 526 ? 8.942 4.581 33.108 1.00 97.31 526 ILE A C 1
ATOM 4140 O O . ILE A 1 526 ? 8.138 3.967 33.806 1.00 97.31 526 ILE A O 1
ATOM 4144 N N . GLU A 1 527 ? 10.030 5.158 33.633 1.00 97.81 527 GLU A N 1
ATOM 4145 C CA . GLU A 1 527 ? 10.313 5.120 35.078 1.00 97.81 527 GLU A CA 1
ATOM 4146 C C . GLU A 1 527 ? 9.189 5.761 35.906 1.00 97.81 527 GLU A C 1
ATOM 4148 O O . GLU A 1 527 ? 8.809 5.210 36.940 1.00 97.81 527 GLU A O 1
ATOM 4153 N N . ALA A 1 528 ? 8.613 6.874 35.443 1.00 97.88 528 ALA A N 1
ATOM 4154 C CA . ALA A 1 528 ? 7.496 7.534 36.115 1.00 97.88 528 ALA A CA 1
ATOM 4155 C C . ALA A 1 528 ? 6.192 6.717 36.062 1.00 97.88 528 ALA A C 1
ATOM 4157 O O . ALA A 1 528 ? 5.411 6.750 37.012 1.00 97.88 528 ALA A O 1
ATOM 4158 N N . LEU A 1 529 ? 5.959 5.959 34.985 1.00 98.12 529 LEU A N 1
ATOM 4159 C CA . LEU A 1 529 ? 4.760 5.136 34.806 1.00 98.12 529 LEU A CA 1
ATOM 4160 C C . LEU A 1 529 ? 4.846 3.754 35.487 1.00 98.12 529 LEU A C 1
ATOM 4162 O O . LEU A 1 529 ? 3.809 3.155 35.786 1.00 98.12 529 LEU A O 1
ATOM 4166 N N . LYS A 1 530 ? 6.049 3.241 35.786 1.00 97.31 530 LYS A N 1
ATOM 4167 C CA . LYS A 1 530 ? 6.253 1.933 36.447 1.00 97.31 530 LYS A CA 1
ATOM 4168 C C . LYS A 1 530 ? 5.458 1.748 37.751 1.00 97.31 530 LYS A C 1
ATOM 4170 O O . LYS A 1 530 ? 4.833 0.695 37.892 1.00 97.31 530 LYS A O 1
ATOM 4175 N N . PRO A 1 531 ? 5.419 2.710 38.700 1.00 97.31 531 PRO A N 1
ATOM 4176 C CA . PRO A 1 531 ? 4.620 2.583 39.924 1.00 97.31 531 PRO A CA 1
ATOM 4177 C C . PRO A 1 531 ? 3.117 2.405 39.669 1.00 97.31 531 PRO A C 1
ATOM 4179 O O . PRO A 1 531 ? 2.413 1.856 40.512 1.00 97.31 531 PRO A O 1
ATOM 4182 N N . TYR A 1 532 ? 2.635 2.825 38.497 1.00 97.06 532 TYR A N 1
ATOM 4183 C CA . TYR A 1 532 ? 1.243 2.705 38.063 1.00 97.06 532 TYR A CA 1
ATOM 4184 C C . TYR A 1 532 ? 0.975 1.415 37.272 1.00 97.06 532 TYR A C 1
ATOM 4186 O O . TYR A 1 532 ? -0.125 1.233 36.745 1.00 97.06 532 TYR A O 1
ATOM 4194 N N . GLY A 1 533 ? 1.955 0.506 37.202 1.00 97.00 533 GLY A N 1
ATOM 4195 C CA . GLY A 1 533 ? 1.828 -0.823 36.603 1.00 97.00 533 GLY A CA 1
ATOM 4196 C C . GLY A 1 533 ? 2.000 -0.865 35.086 1.00 97.00 533 GLY A C 1
ATOM 4197 O O . GLY A 1 533 ? 1.662 -1.879 34.482 1.00 97.00 533 GLY A O 1
ATOM 4198 N N . PHE A 1 534 ? 2.493 0.212 34.470 1.00 98.12 534 PHE A N 1
ATOM 4199 C CA . PHE A 1 534 ? 2.758 0.237 33.034 1.00 98.12 534 PHE A CA 1
ATOM 4200 C C . PHE A 1 534 ? 4.046 -0.499 32.679 1.00 98.12 534 PHE A C 1
ATOM 4202 O O . PHE A 1 534 ? 5.083 -0.323 33.321 1.00 98.12 534 PHE A O 1
ATOM 4209 N N . GLU A 1 535 ? 3.987 -1.261 31.592 1.00 96.25 535 GLU A N 1
ATOM 4210 C CA . GLU A 1 535 ? 5.151 -1.862 30.949 1.00 96.25 535 GLU A CA 1
ATOM 4211 C C . GLU A 1 535 ? 5.322 -1.333 29.516 1.00 96.25 535 GLU A C 1
ATOM 4213 O O . GLU A 1 535 ? 4.327 -1.110 28.817 1.00 96.25 535 GLU A O 1
ATOM 4218 N N . PRO A 1 536 ? 6.565 -1.113 29.051 1.00 96.44 536 PRO A N 1
ATOM 4219 C CA . PRO A 1 536 ? 6.805 -0.712 27.673 1.00 96.44 536 PRO A CA 1
ATOM 4220 C C . PRO A 1 536 ? 6.438 -1.845 26.711 1.00 96.44 536 PRO A C 1
ATOM 4222 O O . PRO A 1 536 ? 6.772 -3.010 26.937 1.00 96.44 536 PRO A O 1
ATOM 4225 N N . LEU A 1 537 ? 5.785 -1.492 25.608 1.00 96.31 537 LEU A N 1
ATOM 4226 C CA . LEU A 1 537 ? 5.333 -2.415 24.580 1.00 96.31 537 LEU A CA 1
ATOM 4227 C C . LEU A 1 537 ? 5.852 -1.996 23.205 1.00 96.31 537 LEU A C 1
ATOM 4229 O O . LEU A 1 537 ? 5.487 -0.945 22.681 1.00 96.31 537 LEU A O 1
ATOM 4233 N N . LEU A 1 538 ? 6.658 -2.872 22.607 1.00 93.25 538 LEU A N 1
ATOM 4234 C CA . LEU A 1 538 ? 7.085 -2.799 21.211 1.00 93.25 538 LEU A CA 1
ATOM 4235 C C . LEU A 1 538 ? 6.222 -3.731 20.361 1.00 93.25 538 LEU A C 1
ATOM 4237 O O . LEU A 1 538 ? 5.990 -4.887 20.737 1.00 93.25 538 LEU A O 1
ATOM 4241 N N . LEU A 1 539 ? 5.752 -3.225 19.221 1.00 91.19 539 LEU A N 1
ATOM 4242 C CA . LEU A 1 539 ? 4.880 -3.962 18.300 1.00 91.19 539 LEU A CA 1
ATOM 4243 C C . LEU A 1 539 ? 5.590 -4.406 17.024 1.00 91.19 539 LEU A C 1
ATOM 4245 O O . LEU A 1 539 ? 5.058 -5.256 16.306 1.00 91.19 539 LEU A O 1
ATOM 4249 N N . GLU A 1 540 ? 6.769 -3.859 16.714 1.00 85.12 540 GLU A N 1
ATOM 4250 C CA . GLU A 1 540 ? 7.485 -4.274 15.517 1.00 85.12 540 GLU A CA 1
ATOM 4251 C C . GLU A 1 540 ? 7.808 -5.774 15.566 1.00 85.12 540 GLU A C 1
ATOM 4253 O O . GLU A 1 540 ? 8.204 -6.334 16.584 1.00 85.12 540 GLU A O 1
ATOM 4258 N N . GLY A 1 541 ? 7.596 -6.444 14.433 1.00 83.75 541 GLY A N 1
ATOM 4259 C CA . GLY A 1 541 ? 7.885 -7.869 14.273 1.00 83.75 541 GLY A CA 1
ATOM 4260 C C . GLY A 1 541 ? 6.826 -8.820 14.835 1.00 83.75 541 GLY A C 1
ATOM 4261 O O . GLY A 1 541 ? 6.874 -9.994 14.484 1.00 83.75 541 GLY A O 1
ATOM 4262 N N . ARG A 1 542 ? 5.850 -8.340 15.618 1.00 90.69 542 ARG A N 1
ATOM 4263 C CA . ARG A 1 542 ? 4.763 -9.182 16.144 1.00 90.69 542 ARG A CA 1
ATOM 4264 C C . ARG A 1 542 ? 3.756 -9.576 15.061 1.00 90.69 542 ARG A C 1
ATOM 4266 O O . ARG A 1 542 ? 3.416 -8.774 14.184 1.00 90.69 542 ARG A O 1
ATOM 4273 N N . SER A 1 543 ? 3.265 -10.807 15.151 1.00 92.69 543 SER A N 1
ATOM 4274 C CA . SER A 1 543 ? 2.164 -11.344 14.344 1.00 92.69 543 SER A CA 1
ATOM 4275 C C . SER A 1 543 ? 0.825 -10.675 14.681 1.00 92.69 543 SER A C 1
ATOM 4277 O O . SER A 1 543 ? 0.699 -9.973 15.689 1.00 92.69 543 SER A O 1
ATOM 4279 N N . ALA A 1 544 ? -0.192 -10.890 13.839 1.00 94.94 544 ALA A N 1
ATOM 4280 C CA . ALA A 1 544 ? -1.544 -10.392 14.106 1.00 94.94 544 ALA A CA 1
ATOM 4281 C C . ALA A 1 544 ? -2.117 -10.962 15.414 1.00 94.94 544 ALA A C 1
ATOM 4283 O O . ALA A 1 544 ? -2.633 -10.206 16.234 1.00 94.94 544 ALA A O 1
ATOM 4284 N N . GLN A 1 545 ? -1.964 -12.273 15.635 1.00 95.94 545 GLN A N 1
ATOM 4285 C CA . GLN A 1 545 ? -2.453 -12.944 16.841 1.00 95.94 545 GLN A CA 1
ATOM 4286 C C . GLN A 1 545 ? -1.800 -12.382 18.107 1.00 95.94 545 GLN A C 1
ATOM 4288 O O . GLN A 1 545 ? -2.505 -12.036 19.045 1.00 95.94 545 GLN A O 1
ATOM 4293 N N . GLU A 1 546 ? -0.473 -12.211 18.124 1.00 95.81 546 GLU A N 1
ATOM 4294 C CA . GLU A 1 546 ? 0.222 -11.657 19.296 1.00 95.81 546 GLU A CA 1
ATOM 4295 C C . GLU A 1 546 ? -0.243 -10.235 19.624 1.00 95.81 546 GLU A C 1
ATOM 4297 O O . GLU A 1 546 ? -0.383 -9.886 20.794 1.00 95.81 546 GLU A O 1
ATOM 4302 N N . GLN A 1 547 ? -0.474 -9.399 18.605 1.00 96.62 547 GLN A N 1
ATOM 4303 C CA . GLN A 1 547 ? -1.012 -8.055 18.817 1.00 96.62 547 GLN A CA 1
ATOM 4304 C C . GLN A 1 547 ? -2.440 -8.109 19.370 1.00 96.62 547 GLN A C 1
ATOM 4306 O O . GLN A 1 547 ? -2.741 -7.392 20.320 1.00 96.62 547 GLN A O 1
ATOM 4311 N N . ILE A 1 548 ? -3.295 -8.982 18.833 1.00 97.19 548 ILE A N 1
ATOM 4312 C CA . ILE A 1 548 ? -4.655 -9.183 19.345 1.00 97.19 548 ILE A CA 1
ATOM 4313 C C . ILE A 1 548 ? -4.619 -9.651 20.804 1.00 97.19 548 ILE A C 1
ATOM 4315 O O . ILE A 1 548 ? -5.298 -9.046 21.623 1.00 97.19 548 ILE A O 1
ATOM 4319 N N . ASP A 1 549 ? -3.789 -10.634 21.155 1.00 96.31 549 ASP A N 1
ATOM 4320 C CA . ASP A 1 549 ? -3.699 -11.178 22.519 1.00 96.31 549 ASP A CA 1
ATOM 4321 C C . ASP A 1 549 ? -3.227 -10.136 23.542 1.00 96.31 549 ASP A C 1
ATOM 4323 O O . ASP A 1 549 ? -3.708 -10.091 24.678 1.00 96.31 549 ASP A O 1
ATOM 4327 N N . LEU A 1 550 ? -2.275 -9.280 23.160 1.00 97.06 550 LEU A N 1
ATOM 4328 C CA . LEU A 1 550 ? -1.794 -8.198 24.020 1.00 97.06 550 LEU A CA 1
ATOM 4329 C C . LEU A 1 550 ? -2.903 -7.178 24.289 1.00 97.06 550 LEU A C 1
ATOM 4331 O O . LEU A 1 550 ? -3.157 -6.821 25.439 1.00 97.06 550 LEU A O 1
ATOM 4335 N N . PHE A 1 551 ? -3.583 -6.727 23.235 1.00 97.81 551 PHE A N 1
ATOM 4336 C CA . PHE A 1 551 ? -4.604 -5.689 23.350 1.00 97.81 551 PHE A CA 1
ATOM 4337 C C . PHE A 1 551 ? -5.928 -6.228 23.914 1.00 97.81 551 PHE A C 1
ATOM 4339 O O . PHE A 1 551 ? -6.573 -5.538 24.698 1.00 97.81 551 PHE A O 1
ATOM 4346 N N . SER A 1 552 ? -6.296 -7.486 23.673 1.00 97.00 552 SER A N 1
ATOM 4347 C CA . SER A 1 552 ? -7.493 -8.090 24.276 1.00 97.00 552 SER A CA 1
ATOM 4348 C C . SER A 1 552 ? -7.416 -8.185 25.805 1.00 97.00 552 SER A C 1
ATOM 4350 O O . SER A 1 552 ? -8.440 -8.361 26.457 1.00 97.00 552 SER A O 1
ATOM 4352 N N . ASN A 1 553 ? -6.215 -8.063 26.381 1.00 94.50 553 ASN A N 1
ATOM 4353 C CA . ASN A 1 553 ? -5.966 -8.046 27.823 1.00 94.50 553 ASN A CA 1
ATOM 4354 C C . ASN A 1 553 ? -5.604 -6.652 28.372 1.00 94.50 553 ASN A C 1
ATOM 4356 O O . ASN A 1 553 ? -5.305 -6.528 29.564 1.00 94.50 553 ASN A O 1
ATOM 4360 N N . ALA A 1 554 ? -5.594 -5.619 27.526 1.00 96.31 554 ALA A N 1
ATOM 4361 C CA . ALA A 1 554 ? -5.210 -4.270 27.916 1.00 96.31 554 ALA A CA 1
ATOM 4362 C C . ALA A 1 554 ? -6.372 -3.507 28.567 1.00 96.31 554 ALA A C 1
ATOM 4364 O O . ALA A 1 554 ? -7.481 -3.446 28.037 1.00 96.31 554 ALA A O 1
ATOM 4365 N N . ASP A 1 555 ? -6.065 -2.855 29.683 1.00 95.75 555 ASP A N 1
ATOM 4366 C CA . ASP A 1 555 ? -6.976 -1.991 30.433 1.00 95.75 555 ASP A CA 1
ATOM 4367 C C . ASP A 1 555 ? -6.638 -0.517 30.258 1.00 95.75 555 ASP A C 1
ATOM 4369 O O . ASP A 1 555 ? -7.526 0.329 30.354 1.00 95.75 555 ASP A O 1
ATOM 4373 N N . PHE A 1 556 ? -5.357 -0.211 30.045 1.00 97.75 556 PHE A N 1
ATOM 4374 C CA . PHE A 1 556 ? -4.876 1.153 29.885 1.00 97.75 556 PHE A CA 1
ATOM 4375 C C . PHE A 1 556 ? -3.681 1.183 28.928 1.00 97.75 556 PHE A C 1
ATOM 4377 O O . PHE A 1 556 ? -2.675 0.518 29.176 1.00 97.75 556 PHE A O 1
ATOM 4384 N N . VAL A 1 557 ? -3.774 1.948 27.842 1.00 98.31 557 VAL A N 1
ATOM 4385 C CA . VAL A 1 557 ? -2.695 2.122 26.865 1.00 98.31 557 VAL A CA 1
ATOM 4386 C C . VAL A 1 557 ? -2.287 3.592 26.749 1.00 98.31 557 VAL A C 1
ATOM 4388 O O . VAL A 1 557 ? -3.088 4.442 26.382 1.00 98.31 557 VAL A O 1
ATOM 4391 N N . ILE A 1 558 ? -1.025 3.901 27.022 1.00 98.38 558 ILE A N 1
ATOM 4392 C CA . ILE A 1 558 ? -0.439 5.237 26.848 1.00 98.38 558 ILE A CA 1
ATOM 4393 C C . ILE A 1 558 ? 0.558 5.172 25.702 1.00 98.38 558 ILE A C 1
ATOM 4395 O O . ILE A 1 558 ? 1.259 4.175 25.563 1.00 98.38 558 ILE A O 1
ATOM 4399 N N . GLY A 1 559 ? 0.679 6.210 24.885 1.00 96.44 559 GLY A N 1
ATOM 4400 C CA . GLY A 1 559 ? 1.748 6.235 23.894 1.00 96.44 559 GLY A CA 1
ATOM 4401 C C . GLY A 1 559 ? 1.718 7.421 22.943 1.00 96.44 559 GLY A C 1
ATOM 4402 O O . GLY A 1 559 ? 0.727 8.145 22.891 1.00 96.44 559 GLY A O 1
ATOM 4403 N N . PRO A 1 560 ? 2.793 7.614 22.164 1.00 94.50 560 PRO A N 1
ATOM 4404 C CA . PRO A 1 560 ? 2.852 8.611 21.106 1.00 94.50 560 PRO A CA 1
ATOM 4405 C C . PRO A 1 560 ? 1.806 8.343 20.028 1.00 94.50 560 PRO A C 1
ATOM 4407 O O . PRO A 1 560 ? 1.584 7.190 19.643 1.00 94.50 560 PRO A O 1
ATOM 4410 N N . HIS A 1 561 ? 1.210 9.413 19.499 1.00 92.38 561 HIS A N 1
ATOM 4411 C CA . HIS A 1 561 ? 0.290 9.346 18.367 1.00 92.38 561 HIS A CA 1
ATOM 4412 C C . HIS A 1 561 ? 0.831 8.444 17.251 1.00 92.38 561 HIS A C 1
ATOM 4414 O O . HIS A 1 561 ? 1.944 8.626 16.737 1.00 92.38 561 HIS A O 1
ATOM 4420 N N . GLY A 1 562 ? 0.010 7.501 16.790 1.00 89.75 562 GLY A N 1
ATOM 4421 C CA . GLY A 1 562 ? 0.347 6.698 15.627 1.00 89.75 562 GLY A CA 1
ATOM 4422 C C . GLY A 1 562 ? -0.452 5.414 15.483 1.00 89.75 562 GLY A C 1
ATOM 4423 O O . GLY A 1 562 ? -1.289 5.051 16.304 1.00 89.75 562 GLY A O 1
ATOM 4424 N N . ALA A 1 563 ? -0.129 4.682 14.416 1.00 89.88 563 ALA A N 1
ATOM 4425 C CA . ALA A 1 563 ? -0.869 3.502 13.978 1.00 89.88 563 ALA A CA 1
ATOM 4426 C C . ALA A 1 563 ? -0.977 2.373 15.015 1.00 89.88 563 ALA A C 1
ATOM 4428 O O . ALA A 1 563 ? -1.865 1.536 14.896 1.00 89.88 563 ALA A O 1
ATOM 4429 N N . ALA A 1 564 ? -0.116 2.353 16.034 1.00 93.44 564 ALA A N 1
ATOM 4430 C CA . ALA A 1 564 ? -0.192 1.386 17.124 1.00 93.44 564 ALA A CA 1
ATOM 4431 C C . ALA A 1 564 ? -1.533 1.454 17.880 1.00 93.44 564 ALA A C 1
ATOM 4433 O O . ALA A 1 564 ? -2.055 0.409 18.265 1.00 93.44 564 ALA A O 1
ATOM 4434 N N . PHE A 1 565 ? -2.139 2.644 18.007 1.00 96.44 565 PHE A N 1
ATOM 4435 C CA . PHE A 1 565 ? -3.462 2.807 18.620 1.00 96.44 565 PHE A CA 1
ATOM 4436 C C . PHE A 1 565 ? -4.592 2.155 17.819 1.00 96.44 565 PHE A C 1
ATOM 4438 O O . PHE A 1 565 ? -5.643 1.884 18.389 1.00 96.44 565 PHE A O 1
ATOM 4445 N N . ALA A 1 566 ? -4.396 1.821 16.538 1.00 95.94 566 ALA A N 1
ATOM 4446 C CA . ALA A 1 566 ? -5.392 1.051 15.791 1.00 95.94 566 ALA A CA 1
ATOM 4447 C C . ALA A 1 566 ? -5.629 -0.340 16.411 1.00 95.94 566 ALA A C 1
ATOM 4449 O O . ALA A 1 566 ? -6.710 -0.898 16.271 1.00 95.94 566 ALA A O 1
ATOM 4450 N N . ASN A 1 567 ? -4.678 -0.886 17.177 1.00 97.50 567 ASN A N 1
ATOM 4451 C CA . ASN A 1 567 ? -4.901 -2.127 17.924 1.00 97.50 567 ASN A CA 1
ATOM 4452 C C . ASN A 1 567 ? -5.925 -1.986 19.063 1.00 97.50 567 ASN A C 1
ATOM 4454 O O . ASN A 1 567 ? -6.436 -2.994 19.541 1.00 97.50 567 ASN A O 1
ATOM 4458 N N . MET A 1 568 ? -6.302 -0.763 19.456 1.00 97.56 568 MET A N 1
ATOM 4459 C CA . MET A 1 568 ? -7.403 -0.533 20.401 1.00 97.56 568 MET A CA 1
ATOM 4460 C C . MET A 1 568 ? -8.757 -1.016 19.855 1.00 97.56 568 MET A C 1
ATOM 4462 O O . MET A 1 568 ? -9.712 -1.175 20.607 1.00 97.56 568 MET A O 1
ATOM 4466 N N . GLN A 1 569 ? -8.860 -1.327 18.560 1.00 96.94 569 GLN A N 1
ATOM 4467 C CA . GLN A 1 569 ? -10.021 -2.029 18.003 1.00 96.94 569 GLN A CA 1
ATOM 4468 C C . GLN A 1 569 ? -10.180 -3.456 18.567 1.00 96.94 569 GLN A C 1
ATOM 4470 O O . GLN A 1 569 ? -11.276 -4.015 18.531 1.00 96.94 569 GLN A O 1
ATOM 4475 N N . PHE A 1 570 ? -9.104 -4.026 19.121 1.00 97.38 570 PHE A N 1
ATOM 4476 C CA . PHE A 1 570 ? -9.049 -5.355 19.731 1.00 97.38 570 PHE A CA 1
ATOM 4477 C C . PHE A 1 570 ? -9.058 -5.319 21.264 1.00 97.38 570 PHE A C 1
ATOM 4479 O O . PHE A 1 570 ? -8.873 -6.355 21.891 1.00 97.38 570 PHE A O 1
ATOM 4486 N N . THR A 1 571 ? -9.259 -4.163 21.900 1.00 97.00 571 THR A N 1
ATOM 4487 C CA . THR A 1 571 ? -9.322 -4.085 23.367 1.00 97.00 571 THR A CA 1
ATOM 4488 C C . THR A 1 571 ? -10.763 -4.177 23.869 1.00 97.00 571 THR A C 1
ATOM 4490 O O . THR A 1 571 ? -11.691 -3.741 23.171 1.00 97.00 571 THR A O 1
ATOM 4493 N N . PRO A 1 572 ? -10.988 -4.708 25.085 1.00 94.56 572 PRO A N 1
ATOM 4494 C CA . PRO A 1 572 ? -12.298 -4.679 25.722 1.00 94.56 572 PRO A CA 1
ATOM 4495 C C . PRO A 1 572 ? -12.850 -3.245 25.822 1.00 94.56 572 PRO A C 1
ATOM 4497 O O . PRO A 1 572 ? -12.086 -2.312 26.084 1.00 94.56 572 PRO A O 1
ATOM 4500 N N . PRO A 1 573 ? -14.167 -3.037 25.643 1.00 93.12 573 PRO A N 1
ATOM 4501 C CA . PRO A 1 573 ? -14.774 -1.717 25.776 1.00 93.12 573 PRO A CA 1
ATOM 4502 C C . PRO A 1 573 ? -14.526 -1.081 27.155 1.00 93.12 573 PRO A C 1
ATOM 4504 O O . PRO A 1 573 ? -14.557 -1.726 28.212 1.00 93.12 573 PRO A O 1
ATOM 4507 N N . GLY A 1 574 ? -14.310 0.230 27.126 1.00 93.81 574 GLY A N 1
ATOM 4508 C CA . GLY A 1 574 ? -14.011 1.093 28.261 1.00 93.81 574 GLY A CA 1
ATOM 4509 C C . GLY A 1 574 ? -12.583 0.967 28.792 1.00 93.81 574 GLY A C 1
ATOM 4510 O O . GLY A 1 574 ? -12.314 1.483 29.879 1.00 93.81 574 GLY A O 1
ATOM 4511 N N . ALA A 1 575 ? -11.686 0.280 28.076 1.00 96.25 575 ALA A N 1
ATOM 4512 C CA . ALA A 1 575 ? -10.253 0.448 28.293 1.00 96.25 575 ALA A CA 1
ATOM 4513 C C . ALA A 1 575 ? -9.893 1.939 28.179 1.00 96.25 575 ALA A C 1
ATOM 4515 O O . ALA A 1 575 ? -10.543 2.691 27.450 1.00 96.25 575 ALA A O 1
ATOM 4516 N N . ARG A 1 576 ? -8.882 2.366 28.931 1.00 96.94 576 ARG A N 1
ATOM 4517 C CA . ARG A 1 576 ? -8.426 3.756 28.948 1.00 96.94 576 ARG A CA 1
ATOM 4518 C C . ARG A 1 576 ? -7.277 3.954 27.968 1.00 96.94 576 ARG A C 1
ATOM 4520 O O . ARG A 1 576 ? -6.480 3.036 27.746 1.00 96.94 576 ARG A O 1
ATOM 4527 N N . ALA A 1 577 ? -7.154 5.147 27.406 1.00 97.75 577 ALA A N 1
ATOM 4528 C CA . ALA A 1 577 ? -6.025 5.511 26.571 1.00 97.75 577 ALA A CA 1
ATOM 4529 C C . ALA A 1 577 ? -5.583 6.962 26.778 1.00 97.75 577 ALA A C 1
ATOM 4531 O O . ALA A 1 577 ? -6.413 7.858 26.865 1.00 97.75 577 ALA A O 1
ATOM 4532 N N . ILE A 1 578 ? -4.270 7.196 26.801 1.00 97.69 578 ILE A N 1
ATOM 4533 C CA . ILE A 1 578 ? -3.704 8.549 26.705 1.00 97.69 578 ILE A CA 1
ATOM 4534 C C . ILE A 1 578 ? -2.845 8.617 25.450 1.00 97.69 578 ILE A C 1
ATOM 4536 O O . ILE A 1 578 ? -1.854 7.891 25.320 1.00 97.69 578 ILE A O 1
ATOM 4540 N N . VAL A 1 579 ? -3.217 9.509 24.536 1.00 96.75 579 VAL A N 1
ATOM 4541 C CA . VAL A 1 579 ? -2.440 9.801 23.333 1.00 96.75 579 VAL A CA 1
ATOM 4542 C C . VAL A 1 579 ? -1.498 10.963 23.631 1.00 96.75 579 VAL A C 1
ATOM 4544 O O . VAL A 1 579 ? -1.928 12.053 24.005 1.00 96.75 579 VAL A O 1
ATOM 4547 N N . LEU A 1 580 ? -0.200 10.728 23.470 1.00 95.69 580 LEU A N 1
ATOM 4548 C CA . LEU A 1 580 ? 0.818 11.768 23.528 1.00 95.69 580 LEU A CA 1
ATOM 4549 C C . LEU A 1 580 ? 0.899 12.427 22.148 1.00 95.69 580 LEU A C 1
ATOM 4551 O O . LEU A 1 580 ? 1.312 11.794 21.169 1.00 95.69 580 LEU A O 1
ATOM 4555 N N . GLU A 1 581 ? 0.466 13.680 22.074 1.00 93.06 581 GLU A N 1
ATOM 4556 C CA . GLU A 1 581 ? 0.449 14.484 20.850 1.00 93.06 581 GLU A CA 1
ATOM 4557 C C . GLU A 1 581 ? 1.555 15.526 20.893 1.00 93.06 581 GLU A C 1
ATOM 4559 O O . GLU A 1 581 ? 1.843 16.086 21.947 1.00 93.06 581 GLU A O 1
ATOM 4564 N N . ASN A 1 582 ? 2.151 15.825 19.745 1.00 90.62 582 ASN A N 1
ATOM 4565 C CA . ASN A 1 582 ? 3.021 16.990 19.618 1.00 90.62 582 ASN A CA 1
ATOM 4566 C C . ASN A 1 582 ? 2.166 18.269 19.466 1.00 90.62 582 ASN A C 1
ATOM 4568 O O . ASN A 1 582 ? 0.936 18.198 19.459 1.00 90.62 582 ASN A O 1
ATOM 4572 N N . GLU A 1 583 ? 2.774 19.450 19.339 1.00 85.00 583 GLU A N 1
ATOM 4573 C CA . GLU A 1 583 ? 2.031 20.724 19.285 1.00 85.00 583 GLU A CA 1
ATOM 4574 C C . GLU A 1 583 ? 1.105 20.829 18.060 1.00 85.00 583 GLU A C 1
ATOM 4576 O O . GLU A 1 583 ? 0.135 21.591 18.056 1.00 85.00 583 GLU A O 1
ATOM 4581 N N . TRP A 1 584 ? 1.354 20.011 17.038 1.00 77.62 584 TRP A N 1
ATOM 4582 C CA . TRP A 1 584 ? 0.511 19.844 15.862 1.00 77.62 584 TRP A CA 1
ATOM 4583 C C . TRP A 1 584 ? -0.581 18.775 16.115 1.00 77.62 584 TRP A C 1
ATOM 4585 O O . TRP A 1 584 ? -0.664 17.744 15.437 1.00 77.62 584 TRP A O 1
ATOM 4595 N N . ASN A 1 585 ? -1.409 19.042 17.135 1.00 71.56 585 ASN A N 1
ATOM 4596 C CA . ASN A 1 585 ? -2.431 18.144 17.692 1.00 71.56 585 ASN A CA 1
ATOM 4597 C C . ASN A 1 585 ? -3.427 17.621 16.643 1.00 71.56 585 ASN A C 1
ATOM 4599 O O . ASN A 1 585 ? -4.179 18.391 16.036 1.00 71.56 585 ASN A O 1
ATOM 4603 N N . HIS A 1 586 ? -3.509 16.296 16.525 1.00 70.62 586 HIS A N 1
ATOM 4604 C CA . HIS A 1 586 ? -4.496 15.600 15.711 1.00 70.62 586 HIS A CA 1
ATOM 4605 C C . HIS A 1 586 ? -5.536 14.884 16.575 1.00 70.62 586 HIS A C 1
ATOM 4607 O O . HIS A 1 586 ? -5.383 13.715 16.923 1.00 70.62 586 HIS A O 1
ATOM 4613 N N . THR A 1 587 ? -6.673 15.533 16.833 1.00 76.88 587 THR A N 1
ATOM 4614 C CA . THR A 1 587 ? -7.713 14.943 17.699 1.00 76.88 587 THR A CA 1
ATOM 4615 C C . THR A 1 587 ? -8.333 13.656 17.147 1.00 76.88 587 THR A C 1
ATOM 4617 O O . THR A 1 587 ? -8.957 12.924 17.908 1.00 76.88 587 THR A O 1
ATOM 4620 N N . PHE A 1 588 ? -8.159 13.341 15.855 1.00 85.62 588 PHE A N 1
ATOM 4621 C CA . PHE A 1 588 ? -8.825 12.193 15.226 1.00 85.62 588 PHE A CA 1
ATOM 4622 C C . PHE A 1 588 ? -8.470 10.853 15.891 1.00 85.62 588 PHE A C 1
ATOM 4624 O O . PHE A 1 588 ? -9.275 9.922 15.868 1.00 85.62 588 PHE A O 1
ATOM 4631 N N . MET A 1 589 ? -7.268 10.724 16.471 1.00 90.75 589 MET A N 1
ATOM 4632 C 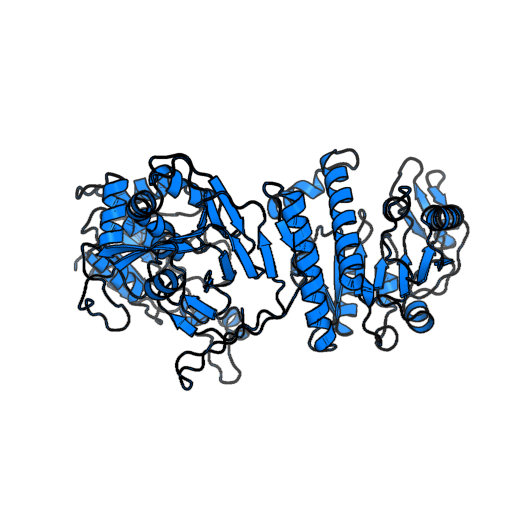CA . MET A 1 589 ? -6.860 9.493 17.154 1.00 90.75 589 MET A CA 1
ATOM 4633 C C . MET A 1 589 ? -7.683 9.292 18.431 1.00 90.75 589 MET A C 1
ATOM 4635 O O . MET A 1 589 ? -8.152 8.186 18.681 1.00 90.75 589 MET A O 1
ATOM 4639 N N . MET A 1 590 ? -7.932 10.369 19.182 1.00 92.62 590 MET A N 1
ATOM 4640 C CA . MET A 1 590 ? -8.836 10.374 20.333 1.00 92.62 590 MET A CA 1
ATOM 4641 C C . MET A 1 590 ? -10.277 10.083 19.903 1.00 92.62 590 MET A C 1
ATOM 4643 O O . MET A 1 590 ? -10.919 9.216 20.490 1.00 92.62 590 MET A O 1
ATOM 4647 N N . ASP A 1 591 ? -10.754 10.728 18.832 1.00 93.62 591 ASP A N 1
ATOM 4648 C CA . ASP A 1 591 ? -12.093 10.487 18.282 1.00 93.62 591 ASP A CA 1
ATOM 4649 C C . ASP A 1 591 ? -12.276 8.993 17.938 1.00 93.62 591 ASP A C 1
ATOM 4651 O O . ASP A 1 591 ? -13.250 8.369 18.354 1.00 93.62 591 ASP A O 1
ATOM 4655 N N . MET A 1 592 ? -11.293 8.368 17.277 1.00 94.88 592 MET A N 1
ATOM 4656 C CA . MET A 1 592 ? -11.289 6.927 16.981 1.00 94.88 592 MET A CA 1
ATOM 4657 C C . MET A 1 592 ? -11.388 6.057 18.239 1.00 94.88 592 MET A C 1
ATOM 4659 O O . MET A 1 592 ? -12.116 5.062 18.235 1.00 94.88 592 MET A O 1
ATOM 4663 N N . LEU A 1 593 ? -10.661 6.398 19.303 1.00 95.94 593 LEU A N 1
ATOM 4664 C CA . LEU A 1 593 ? -10.679 5.640 20.555 1.00 95.94 593 LEU A CA 1
ATOM 4665 C C . LEU A 1 593 ? -12.045 5.739 21.242 1.00 95.94 593 LEU A C 1
ATOM 4667 O O . LEU A 1 593 ? -12.614 4.711 21.611 1.00 95.94 593 LEU A O 1
ATOM 4671 N N . ILE A 1 594 ? -12.605 6.947 21.328 1.00 95.19 594 ILE A N 1
ATOM 4672 C CA . ILE A 1 594 ? -13.929 7.191 21.912 1.00 95.19 594 ILE A CA 1
ATOM 4673 C C . ILE A 1 594 ? -15.001 6.424 21.136 1.00 95.19 594 ILE A C 1
ATOM 4675 O O . ILE A 1 594 ? -15.794 5.695 21.733 1.00 95.19 594 ILE A O 1
ATOM 4679 N N . GLN A 1 595 ? -14.988 6.505 19.801 1.00 93.81 595 GLN A N 1
ATOM 4680 C CA . GLN A 1 595 ? -15.942 5.773 18.960 1.00 93.81 595 GLN A CA 1
ATOM 4681 C C . GLN A 1 595 ? -15.761 4.249 19.042 1.00 93.81 595 GLN A C 1
ATOM 4683 O O . GLN A 1 595 ? -16.719 3.508 18.850 1.00 93.81 595 GLN A O 1
ATOM 4688 N N . ALA A 1 596 ? -14.570 3.753 19.386 1.00 93.88 596 ALA A N 1
ATOM 4689 C CA . ALA A 1 596 ? -14.351 2.330 19.655 1.00 93.88 596 ALA A CA 1
ATOM 4690 C C . ALA A 1 596 ? -14.887 1.864 21.025 1.00 93.88 596 ALA A C 1
ATOM 4692 O O . ALA A 1 596 ? -14.866 0.657 21.316 1.00 93.88 596 ALA A O 1
ATOM 4693 N N . GLY A 1 597 ? -15.402 2.798 21.835 1.00 94.31 597 GLY A N 1
ATOM 4694 C CA . GLY A 1 597 ? -15.971 2.574 23.160 1.00 94.31 597 GLY A CA 1
ATOM 4695 C C . GLY A 1 597 ? -14.972 2.742 24.302 1.00 94.31 597 GLY A C 1
ATOM 4696 O O . GLY A 1 597 ? -15.184 2.140 25.352 1.00 94.31 597 GLY A O 1
ATOM 4697 N N . HIS A 1 598 ? -13.887 3.492 24.102 1.00 96.12 598 HIS A N 1
ATOM 4698 C CA . HIS A 1 598 ? -12.829 3.702 25.097 1.00 96.12 598 HIS A CA 1
ATOM 4699 C C . HIS A 1 598 ? -12.928 5.063 25.771 1.00 96.12 598 HIS A C 1
ATOM 4701 O O . HIS A 1 598 ? -13.494 6.006 25.224 1.00 96.12 598 HIS A O 1
ATOM 4707 N N . ASP A 1 599 ? -12.342 5.152 26.959 1.00 95.19 599 ASP A N 1
ATOM 4708 C CA . ASP A 1 599 ? -12.076 6.426 27.618 1.00 95.19 599 ASP A CA 1
ATOM 4709 C C . ASP A 1 599 ? -10.715 6.932 27.131 1.00 95.19 599 ASP A C 1
ATOM 4711 O O . ASP A 1 599 ? -9.727 6.199 27.212 1.00 95.19 599 ASP A O 1
ATOM 4715 N N . ALA A 1 600 ? -10.664 8.123 26.539 1.00 95.38 600 ALA A N 1
ATOM 4716 C CA . ALA A 1 600 ? -9.468 8.597 25.858 1.00 95.38 600 ALA A CA 1
ATOM 4717 C C . ALA A 1 600 ? -9.190 10.068 26.141 1.00 95.38 600 ALA A C 1
ATOM 4719 O O . ALA A 1 600 ? -10.067 10.918 25.993 1.00 95.38 600 ALA A O 1
ATOM 4720 N N . GLU A 1 601 ? -7.932 10.357 26.452 1.00 94.50 601 GLU A N 1
ATOM 4721 C CA . GLU A 1 601 ? -7.428 11.705 26.677 1.00 94.50 601 GLU A CA 1
ATOM 4722 C C . GLU A 1 601 ? -6.183 11.978 25.829 1.00 94.50 601 GLU A C 1
ATOM 4724 O O . GLU A 1 601 ? -5.515 11.065 25.330 1.00 94.50 601 GLU A O 1
ATOM 4729 N N . VAL A 1 602 ? -5.861 13.260 25.676 1.00 94.38 602 VAL A N 1
ATOM 4730 C CA . VAL A 1 602 ? -4.655 13.727 24.990 1.00 94.38 602 VAL A CA 1
ATOM 4731 C C . VAL A 1 602 ? -3.776 14.474 25.980 1.00 94.38 602 VAL A C 1
ATOM 4733 O O . VAL A 1 602 ? -4.228 15.419 26.626 1.00 94.38 602 VAL A O 1
ATOM 4736 N N . VAL A 1 603 ? -2.499 14.102 26.036 1.00 95.06 603 VAL A N 1
ATOM 4737 C CA . VAL A 1 603 ? -1.465 14.891 26.711 1.00 95.06 603 VAL A CA 1
ATOM 4738 C C . VAL A 1 603 ? -0.610 15.563 25.646 1.00 95.06 603 VAL A C 1
ATOM 4740 O O . VAL A 1 603 ? 0.081 14.910 24.861 1.00 95.06 603 VAL A O 1
ATOM 4743 N N . MET A 1 604 ? -0.672 16.892 25.631 1.00 94.75 604 MET A N 1
ATOM 4744 C CA . MET A 1 604 ? 0.128 17.721 24.739 1.00 94.75 604 MET A CA 1
ATOM 4745 C C . MET A 1 604 ? 1.588 17.715 25.189 1.00 94.75 604 MET A C 1
ATOM 4747 O O . MET A 1 604 ? 1.908 18.034 26.333 1.00 94.75 604 MET A O 1
ATOM 4751 N N . CYS A 1 605 ? 2.470 17.366 24.267 1.00 94.69 605 CYS A N 1
ATOM 4752 C CA . CYS A 1 605 ? 3.905 17.276 24.457 1.00 94.69 605 CYS A CA 1
ATOM 4753 C C . CYS A 1 605 ? 4.595 18.406 23.698 1.00 94.69 605 CYS A C 1
ATOM 4755 O O . CYS A 1 605 ? 4.098 18.896 22.685 1.00 94.69 605 CYS A O 1
ATOM 4757 N N . ARG A 1 606 ? 5.769 18.807 24.181 1.00 94.94 606 ARG A N 1
ATOM 4758 C CA . ARG A 1 606 ? 6.558 19.853 23.533 1.00 94.94 606 ARG A CA 1
ATOM 4759 C C . ARG A 1 606 ? 7.279 19.288 22.316 1.00 94.94 606 ARG A C 1
ATOM 4761 O O . ARG A 1 606 ? 7.935 18.253 22.436 1.00 94.94 606 ARG A O 1
ATOM 4768 N N . ASP A 1 607 ? 7.232 20.000 21.198 1.00 93.94 607 ASP A N 1
ATOM 4769 C CA . ASP A 1 607 ? 7.959 19.638 19.980 1.00 93.94 607 ASP A CA 1
ATOM 4770 C C . ASP A 1 607 ? 9.481 19.588 20.212 1.00 93.94 607 ASP A C 1
ATOM 4772 O O . ASP A 1 607 ? 10.073 20.452 20.867 1.00 93.94 607 ASP A O 1
ATOM 4776 N N . VAL A 1 608 ? 10.133 18.596 19.608 1.00 92.75 608 VAL A N 1
ATOM 4777 C CA . VAL A 1 608 ? 11.584 18.541 19.422 1.00 92.75 608 VAL A CA 1
ATOM 4778 C C . VAL A 1 608 ? 11.873 18.774 17.947 1.00 92.75 608 VAL A C 1
ATOM 4780 O O . VAL A 1 608 ? 11.603 17.923 17.099 1.00 92.75 608 VAL A O 1
ATOM 4783 N N . ILE A 1 609 ? 12.409 19.956 17.656 1.00 90.94 609 ILE A N 1
ATOM 4784 C CA . ILE A 1 609 ? 12.686 20.419 16.297 1.00 90.94 609 ILE A CA 1
ATOM 4785 C C . ILE A 1 609 ? 14.069 19.926 15.873 1.00 90.94 609 ILE A C 1
ATOM 4787 O O . ILE A 1 609 ? 15.066 20.190 16.548 1.00 90.94 609 ILE A O 1
ATOM 4791 N N . ASN A 1 610 ? 14.129 19.237 14.736 1.00 88.44 610 ASN A N 1
ATOM 4792 C CA . ASN A 1 610 ? 15.384 18.882 14.085 1.00 88.44 610 ASN A CA 1
ATOM 4793 C C . ASN A 1 610 ? 15.630 19.866 12.935 1.00 88.44 610 ASN A C 1
ATOM 4795 O O . ASN A 1 610 ? 15.123 19.668 11.836 1.00 88.44 610 ASN A O 1
ATOM 4799 N N . HIS A 1 611 ? 16.379 20.938 13.204 1.00 87.88 611 HIS A N 1
ATOM 4800 C CA . HIS A 1 611 ? 16.616 22.006 12.228 1.00 87.88 611 HIS A CA 1
ATOM 4801 C C . HIS A 1 611 ? 17.337 21.528 10.963 1.00 87.88 611 HIS A C 1
ATOM 4803 O O . HIS A 1 611 ? 17.006 22.006 9.883 1.00 87.88 611 HIS A O 1
ATOM 4809 N N . ASP A 1 612 ? 18.270 20.581 11.090 1.00 85.19 612 ASP A N 1
ATOM 4810 C CA . ASP A 1 612 ? 19.008 20.042 9.944 1.00 85.19 612 ASP A CA 1
ATOM 4811 C C . ASP A 1 612 ? 18.075 19.249 9.024 1.00 85.19 612 ASP A C 1
ATOM 4813 O O . ASP A 1 612 ? 18.132 19.393 7.810 1.00 85.19 612 ASP A O 1
ATOM 4817 N N . PHE A 1 613 ? 17.177 18.450 9.605 1.00 84.38 613 PHE A N 1
ATOM 4818 C CA . PHE A 1 613 ? 16.190 17.687 8.844 1.00 84.38 613 PHE A CA 1
ATOM 4819 C C . PHE A 1 613 ? 15.100 18.584 8.245 1.00 84.38 613 PHE A C 1
ATOM 4821 O O . PHE A 1 613 ? 14.727 18.410 7.093 1.00 84.38 613 PHE A O 1
ATOM 4828 N N . GLU A 1 614 ? 14.570 19.544 9.011 1.00 88.62 614 GLU A N 1
ATOM 4829 C CA . GLU A 1 614 ? 13.476 20.411 8.552 1.00 88.62 614 GLU A CA 1
ATOM 4830 C C . GLU A 1 614 ? 13.918 21.408 7.470 1.00 88.62 614 GLU A C 1
ATOM 4832 O O . GLU A 1 614 ? 13.077 21.837 6.679 1.00 88.62 614 GLU A O 1
ATOM 4837 N N . ALA A 1 615 ? 15.211 21.746 7.386 1.00 86.06 615 ALA A N 1
ATOM 4838 C CA . ALA A 1 615 ? 15.744 22.647 6.363 1.00 86.06 615 ALA A CA 1
ATOM 4839 C C . ALA A 1 615 ? 15.419 22.180 4.933 1.00 86.06 615 ALA A C 1
ATOM 4841 O O . ALA A 1 615 ? 15.055 23.005 4.097 1.00 86.06 615 ALA A O 1
ATOM 4842 N N . ASP A 1 616 ? 15.455 20.868 4.684 1.00 84.00 616 ASP A N 1
ATOM 4843 C CA . ASP A 1 616 ? 15.166 20.272 3.372 1.00 84.00 616 ASP A CA 1
ATOM 4844 C C . ASP A 1 616 ? 13.672 20.317 2.993 1.00 84.00 616 ASP A C 1
ATOM 4846 O O . ASP A 1 616 ? 13.315 20.124 1.831 1.00 84.00 616 ASP A O 1
ATOM 4850 N N . PHE A 1 617 ? 12.788 20.591 3.958 1.00 83.69 617 PHE A N 1
ATOM 4851 C CA . PHE A 1 617 ? 11.328 20.623 3.784 1.00 83.69 617 PHE A CA 1
ATOM 4852 C C . PHE A 1 617 ? 10.720 21.985 4.122 1.00 83.69 617 PHE A C 1
ATOM 4854 O O . PHE A 1 617 ? 9.525 22.097 4.413 1.00 83.69 617 PHE A O 1
ATOM 4861 N N . THR A 1 618 ? 11.555 23.018 4.135 1.00 84.56 618 THR A N 1
ATOM 4862 C CA . THR A 1 618 ? 11.144 24.391 4.395 1.00 84.56 618 THR A CA 1
ATOM 4863 C C . THR A 1 618 ? 11.029 25.136 3.073 1.00 84.56 618 THR A C 1
ATOM 4865 O O . THR A 1 618 ? 11.959 25.134 2.268 1.00 84.56 618 THR A O 1
ATOM 4868 N N . ASP A 1 619 ? 9.882 25.770 2.838 1.00 84.94 619 ASP A N 1
ATOM 4869 C CA . ASP A 1 619 ? 9.686 26.592 1.647 1.00 84.94 619 ASP A CA 1
ATOM 4870 C C . ASP A 1 619 ? 10.508 27.898 1.696 1.00 84.94 619 ASP A C 1
ATOM 4872 O O . ASP A 1 619 ? 11.101 28.270 2.710 1.00 84.94 619 ASP A O 1
ATOM 4876 N N . GLU A 1 620 ? 10.521 28.640 0.588 1.00 84.81 620 GLU A N 1
ATOM 4877 C CA . GLU A 1 620 ? 11.226 29.928 0.471 1.00 84.81 620 GLU A CA 1
ATOM 4878 C C . GLU A 1 620 ? 10.765 30.998 1.482 1.00 84.81 620 GLU A C 1
ATOM 4880 O O . GLU A 1 620 ? 11.484 31.968 1.729 1.00 84.81 620 GLU A O 1
ATOM 4885 N N . ASN A 1 621 ? 9.591 30.814 2.097 1.00 86.25 621 ASN A N 1
ATOM 4886 C CA . ASN A 1 621 ? 9.025 31.703 3.108 1.00 86.25 621 ASN A CA 1
ATOM 4887 C C . ASN A 1 621 ? 9.378 31.275 4.543 1.00 86.25 621 ASN A C 1
ATOM 4889 O O . ASN A 1 621 ? 8.945 31.927 5.496 1.00 86.25 621 ASN A O 1
ATOM 4893 N N . GLY A 1 622 ? 10.148 30.198 4.725 1.00 84.94 622 GLY A N 1
ATOM 4894 C CA . GLY A 1 622 ? 10.482 29.660 6.044 1.00 84.94 622 GLY A CA 1
ATOM 4895 C C . GLY A 1 622 ? 9.384 28.779 6.651 1.00 84.94 622 GLY A C 1
ATOM 4896 O O . GLY A 1 622 ? 9.414 28.512 7.854 1.00 84.94 622 GLY A O 1
ATOM 4897 N N . THR A 1 623 ? 8.400 28.342 5.859 1.00 86.50 623 THR A N 1
ATOM 4898 C CA . THR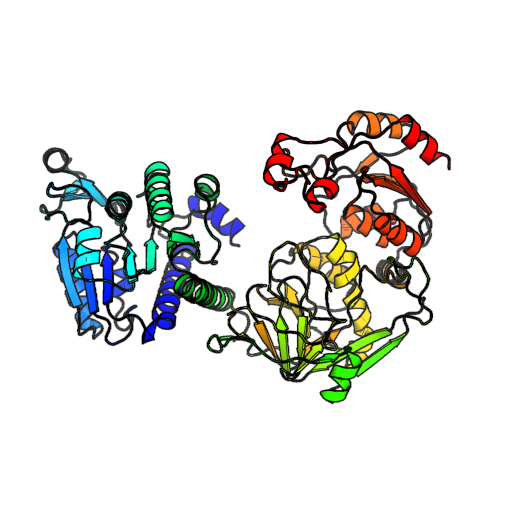 A 1 623 ? 7.317 27.462 6.314 1.00 86.50 623 THR A CA 1
ATOM 4899 C C . THR A 1 623 ? 7.713 26.006 6.117 1.00 86.50 623 THR A C 1
ATOM 4901 O O . THR A 1 623 ? 7.910 25.549 4.995 1.00 86.50 623 THR A O 1
ATOM 4904 N N . VAL A 1 624 ? 7.801 25.266 7.221 1.00 84.94 624 VAL A N 1
ATOM 4905 C CA . VAL A 1 624 ? 8.051 23.819 7.209 1.00 84.94 624 VAL A CA 1
ATOM 4906 C C . VAL A 1 624 ? 6.794 23.082 6.754 1.00 84.94 624 VAL A C 1
ATOM 4908 O O . VAL A 1 624 ? 5.695 23.393 7.232 1.00 84.94 624 VAL A O 1
ATOM 4911 N N . ASP A 1 625 ? 6.967 22.081 5.890 1.00 82.00 625 ASP A N 1
ATOM 4912 C CA . ASP A 1 625 ? 5.898 21.190 5.439 1.00 82.00 625 ASP A CA 1
ATOM 4913 C C . ASP A 1 625 ? 5.039 20.678 6.628 1.00 82.00 625 ASP A C 1
ATOM 4915 O O . ASP A 1 625 ? 5.577 20.187 7.632 1.00 82.00 625 ASP A O 1
ATOM 4919 N N . PRO A 1 626 ? 3.696 20.792 6.561 1.00 82.00 626 PRO A N 1
ATOM 4920 C CA . PRO A 1 626 ? 2.805 20.355 7.633 1.00 82.00 626 PRO A CA 1
ATOM 4921 C C . PRO A 1 626 ? 2.953 18.885 8.042 1.00 82.00 626 PRO A C 1
ATOM 4923 O O . PRO A 1 626 ? 2.828 18.586 9.229 1.00 82.00 626 PRO A O 1
ATOM 4926 N N . GLU A 1 627 ? 3.237 17.966 7.116 1.00 79.00 627 GLU A N 1
ATOM 4927 C CA . GLU A 1 627 ? 3.474 16.553 7.436 1.00 79.00 627 GLU A CA 1
ATOM 4928 C C . GLU A 1 627 ? 4.783 16.356 8.203 1.00 79.00 627 GLU A C 1
ATOM 4930 O O . GLU A 1 627 ? 4.848 15.508 9.097 1.00 79.00 627 GLU A O 1
ATOM 4935 N N . ILE A 1 628 ? 5.795 17.181 7.932 1.00 84.75 628 ILE A N 1
ATOM 4936 C CA . ILE A 1 628 ? 7.057 17.176 8.679 1.00 84.75 628 ILE A CA 1
ATOM 4937 C C . ILE A 1 628 ? 6.852 17.729 10.090 1.00 84.75 628 ILE A C 1
ATOM 4939 O O . ILE A 1 628 ? 7.286 17.120 11.071 1.00 84.75 628 ILE A O 1
ATOM 4943 N N . ARG A 1 629 ? 6.088 18.820 10.231 1.00 86.19 629 ARG A N 1
ATOM 4944 C CA . ARG A 1 629 ? 5.657 19.314 11.553 1.00 86.19 629 ARG A CA 1
ATOM 4945 C C . ARG A 1 629 ? 4.878 18.243 12.312 1.00 86.19 629 ARG A C 1
ATOM 4947 O O . ARG A 1 629 ? 5.114 18.009 13.497 1.00 86.19 629 ARG A O 1
ATOM 4954 N N . ARG A 1 630 ? 3.995 17.530 11.611 1.00 83.81 630 ARG A N 1
ATOM 4955 C CA . ARG A 1 630 ? 3.228 16.414 12.163 1.00 83.81 630 ARG A CA 1
ATOM 4956 C C . ARG A 1 630 ? 4.126 15.287 12.651 1.00 83.81 630 ARG A C 1
ATOM 4958 O O . ARG A 1 630 ? 3.710 14.561 13.547 1.00 83.81 630 ARG A O 1
ATOM 4965 N N . SER A 1 631 ? 5.292 15.053 12.056 1.00 86.81 631 SER A N 1
ATOM 4966 C CA . SER A 1 631 ? 6.170 13.934 12.415 1.00 86.81 631 SER A CA 1
ATOM 4967 C C . SER A 1 631 ? 7.211 14.266 13.483 1.00 86.81 631 SER A C 1
ATOM 4969 O O . SER A 1 631 ? 7.951 13.360 13.869 1.00 86.81 631 SER A O 1
ATOM 4971 N N . ARG A 1 632 ? 7.263 15.508 13.986 1.00 91.50 632 ARG A N 1
ATOM 4972 C CA . ARG A 1 632 ? 8.216 15.926 15.024 1.00 91.50 632 ARG A CA 1
ATOM 4973 C C . ARG A 1 632 ? 8.213 14.989 16.221 1.00 91.50 632 ARG A C 1
ATOM 4975 O O . ARG A 1 632 ? 7.162 14.534 16.677 1.00 91.50 632 ARG A O 1
ATOM 4982 N N . ASP A 1 633 ? 9.412 14.721 16.717 1.00 92.81 633 ASP A N 1
ATOM 4983 C CA . ASP A 1 633 ? 9.599 14.068 18.003 1.00 92.81 633 ASP A CA 1
ATOM 4984 C C . ASP A 1 633 ? 9.146 15.006 19.127 1.00 92.81 633 ASP A C 1
ATOM 4986 O O . ASP A 1 633 ? 8.912 16.195 18.908 1.00 92.81 633 ASP A O 1
ATOM 4990 N N . MET A 1 634 ? 8.982 14.473 20.332 1.00 93.81 634 MET A N 1
ATOM 4991 C CA . MET A 1 634 ? 8.358 15.201 21.428 1.00 93.81 634 MET A CA 1
ATOM 4992 C C . MET A 1 634 ? 9.038 14.947 22.773 1.00 93.81 634 MET A C 1
ATOM 4994 O O . MET A 1 634 ? 9.652 13.902 23.002 1.00 93.81 634 MET A O 1
ATOM 4998 N N . LEU A 1 635 ? 8.895 15.914 23.675 1.00 96.25 635 LEU A N 1
ATOM 4999 C CA . LEU A 1 635 ? 9.237 15.807 25.089 1.00 96.25 635 LEU A CA 1
ATOM 5000 C C . LEU A 1 635 ? 7.959 15.828 25.916 1.00 96.25 635 LEU A C 1
ATOM 5002 O O . LEU A 1 635 ? 7.161 16.763 25.827 1.00 96.25 635 LEU A O 1
ATOM 5006 N N . VAL A 1 636 ? 7.792 14.792 26.730 1.00 97.25 636 VAL A N 1
ATOM 5007 C CA . VAL A 1 636 ? 6.630 14.624 27.601 1.00 97.25 636 VAL A CA 1
ATOM 5008 C C . VAL A 1 636 ? 6.888 15.344 28.915 1.00 97.25 636 VAL A C 1
ATOM 5010 O O . VAL A 1 636 ? 7.913 15.109 29.559 1.00 97.25 636 VAL A O 1
ATOM 5013 N N . ASP A 1 637 ? 5.948 16.186 29.339 1.00 96.94 637 ASP A N 1
ATOM 5014 C CA . ASP A 1 637 ? 5.936 16.686 30.710 1.00 96.94 637 ASP A CA 1
ATOM 5015 C C . ASP A 1 637 ? 5.399 15.604 31.655 1.00 96.94 637 ASP A C 1
ATOM 5017 O O . ASP A 1 637 ? 4.219 15.251 31.623 1.00 96.94 637 ASP A O 1
ATOM 5021 N N . ILE A 1 638 ? 6.281 15.076 32.506 1.00 97.19 638 ILE A N 1
ATOM 5022 C CA . ILE A 1 638 ? 5.956 13.989 33.434 1.00 97.19 638 ILE A CA 1
ATOM 5023 C C . ILE A 1 638 ? 4.851 14.403 34.406 1.00 97.19 638 ILE A C 1
ATOM 5025 O O . ILE A 1 638 ? 3.996 13.585 34.727 1.00 97.19 638 ILE A O 1
ATOM 5029 N N . GLN A 1 639 ? 4.823 15.660 34.861 1.00 95.75 639 GLN A N 1
ATOM 5030 C CA . GLN A 1 639 ? 3.796 16.102 35.806 1.00 95.75 639 GLN A CA 1
ATOM 5031 C C . GLN A 1 639 ? 2.408 16.098 35.165 1.00 95.75 639 GLN A C 1
ATOM 5033 O O . GLN A 1 639 ? 1.477 15.545 35.749 1.00 95.75 639 GLN A O 1
ATOM 5038 N N . SER A 1 640 ? 2.290 16.645 33.952 1.00 95.19 640 SER A N 1
ATOM 5039 C CA . SER A 1 640 ? 1.049 16.602 33.174 1.00 95.19 640 SER A CA 1
ATOM 5040 C C . SER A 1 640 ? 0.608 15.170 32.871 1.00 95.19 640 SER A C 1
ATOM 5042 O O . SER A 1 640 ? -0.568 14.852 33.028 1.00 95.19 640 SER A O 1
ATOM 5044 N N . LEU A 1 641 ? 1.540 14.284 32.500 1.00 97.25 641 LEU A N 1
ATOM 5045 C CA . LEU A 1 641 ? 1.225 12.876 32.251 1.00 97.25 641 LEU A CA 1
ATOM 5046 C C . LEU A 1 641 ? 0.698 12.171 33.507 1.00 97.25 641 LEU A C 1
ATOM 5048 O O . LEU A 1 641 ? -0.296 11.460 33.425 1.00 97.25 641 LEU A O 1
ATOM 5052 N N . ILE A 1 642 ? 1.347 12.360 34.660 1.00 97.12 642 ILE A N 1
ATOM 5053 C CA . ILE A 1 642 ? 0.903 11.747 35.917 1.00 97.12 642 ILE A CA 1
ATOM 5054 C C . ILE A 1 642 ? -0.460 12.294 36.347 1.00 97.12 642 ILE A C 1
ATOM 5056 O O . ILE A 1 642 ? -1.307 11.515 36.774 1.00 97.12 642 ILE A O 1
ATOM 5060 N N . ALA A 1 643 ? -0.704 13.597 36.189 1.00 95.06 643 ALA A N 1
ATOM 5061 C CA . ALA A 1 643 ? -2.004 14.191 36.490 1.00 95.06 643 ALA A CA 1
ATOM 5062 C C . ALA A 1 643 ? -3.138 13.582 35.640 1.00 95.06 643 ALA A C 1
ATOM 5064 O O . ALA A 1 643 ? -4.229 13.368 36.160 1.00 95.06 643 ALA A O 1
ATOM 5065 N N . ALA A 1 644 ? -2.860 13.247 34.376 1.00 94.94 644 ALA A N 1
ATOM 5066 C CA . ALA A 1 644 ? -3.813 12.603 33.467 1.00 94.94 644 ALA A CA 1
ATOM 5067 C C . ALA A 1 644 ? -4.099 11.120 33.794 1.00 94.94 644 ALA A C 1
ATOM 5069 O O . ALA A 1 644 ? -4.981 10.507 33.202 1.00 94.94 644 ALA A O 1
ATOM 5070 N N . LEU A 1 645 ? -3.357 10.494 34.718 1.00 94.31 645 LEU A N 1
ATOM 5071 C CA . LEU A 1 645 ? -3.677 9.130 35.163 1.00 94.31 645 LEU A CA 1
ATOM 5072 C C . LEU A 1 645 ? -4.881 9.097 36.117 1.00 94.31 645 LEU A C 1
ATOM 5074 O O . LEU A 1 645 ? -5.564 8.069 36.189 1.00 94.31 645 LEU A O 1
ATOM 5078 N N . ASP A 1 646 ? -5.095 10.193 36.851 1.00 81.12 646 ASP A N 1
ATOM 5079 C CA . ASP A 1 646 ? -6.063 10.317 37.948 1.00 81.12 646 ASP A CA 1
ATOM 5080 C C . ASP A 1 646 ? -7.384 10.996 37.537 1.00 81.12 646 ASP A C 1
ATOM 5082 O O . ASP A 1 646 ? -8.346 10.968 38.313 1.00 81.12 646 ASP A O 1
ATOM 5086 N N . THR A 1 647 ? -7.425 11.614 36.351 1.00 65.06 647 THR A N 1
ATOM 5087 C CA . THR A 1 647 ? -8.664 11.993 35.650 1.00 65.06 647 THR A CA 1
ATOM 5088 C C . THR A 1 647 ? -9.413 10.750 35.195 1.00 65.06 647 THR A C 1
ATOM 5090 O O . THR A 1 647 ? -10.664 10.800 35.167 1.00 65.06 647 THR A O 1
#

Mean predicted aligned error: 14.89 Å

Organism: NCBI:txid2305467

Sequence (647 aa):
MLSEFYRLAPAFNPGDDVWRRLDASINQWRRDVLAALGPGIRTALHQGASTRTHVEPGHSIWPDGVQVIHIESDTAAAAAVEQNLRDNDVVNFRVETLALTSGNAPRHLSKRIGELHRRRWIDGAEAASAGEDLVVSDAVGPVKLAELMVSYRPDVVVLDEGGLVGEALLSLDADALSHAPLFILSTGEQSWTLDEFSAATAHLKGLGYDLVDPSGYTLSFPDDFGTTLSWFAAAVPSEQAFPKQSDEMKNLIQFAYEKFRVEVRGRRQMKVIKPAPFTPRVEVVSLETAAKVSGLGYASEPLNEQAFDINTRQATEAPAMMAAARFGAIDVVPKGAWKVVVDKRYYIEDVGYSGRSSDGLFGITSFPEFGGRWTAVEDAALIEMLDVPENAVLFGGDPAYYHWIMNWLPRLRTFGLIDRLVGRLEKPNFIVSDRLPARYFDFFDLLLDRPYEVTRLPERGVWRIDNVIVPSFFSSNELNPSISTWYRSKLGIGPQRGGRRYFLSRSDARDSKTPRRKVQNEVEVIEALKPYGFEPLLLEGRSAQEQIDLFSNADFVIGPHGAAFANMQFTPPGARAIVLENEWNHTFMMDMLIQAGHDAEVVMCRDVINHDFEADFTDENGTVDPEIRRSRDMLVDIQSLIAALDT